Protein AF-A0A4P9WSS7-F1 (afdb_monomer_lite)

InterPro domains:
  IPR040401 Coiled-coil domain-containing protein 162 [PTHR33331] (265-546)

Sequence (613 aa):
PSQYVFSNLEEPARDICDAKVLQLEGCLEEYLQETLLSFGENAEEVIKSQMDFLLSCVKLIALRAEYMRVAIGAESIKSDEVLRNFYQLYKKRIIVPAIRLYYKLGAKGGASTGYLISDQSVMSTVDFDFNRIAQAAFEKCQTTILQDELLREYTRHLFRLARTYFDRLTDERTGRLYKIYESIEVPSPLDNHGAAYRLAEEDCDGKANIIAGFIAELYRFRTHFIKEQRDTKLRGSKALSSSTKREIHEHIINMFEEQRMFCCSKDQLSDAVIKLAVQLAKWQEKRHMEQEQFGSALLVRVSEMLRNSERLVRSLLQEKEQHIETYRRDVRLSAAILTWDLSSNLSSISVELNELRKVRRVDERKIRTRIISEYEDLVRELVMEVNMLRNRFSEYRMNTVHEVMNIMSETKREELGILVENREIPAGLKASALEMIKNDEAISSLRAENHELNMTLLKVRSMFFMKEQALRSMYEKKTQTLMTDSKRAEEKLWDSYRDAEARERALRRELSRVQKALATIEVSNDILQRQVKEEVNKDRATSAARRSAPAGSFGPIAPGASGDPDVDAAKMNELLQERLRRYEGINIDQLLHELTEKTLAIEKLIEDKRSGE

Structure (mmCIF, N/CA/C/O backbone):
data_AF-A0A4P9WSS7-F1
#
_entry.id   AF-A0A4P9WSS7-F1
#
loop_
_atom_site.group_PDB
_atom_site.id
_atom_site.type_symbol
_atom_site.label_atom_id
_atom_site.label_alt_id
_atom_site.label_comp_id
_atom_site.label_asym_id
_atom_site.label_entity_id
_atom_site.label_seq_id
_atom_site.pdbx_PDB_ins_code
_atom_site.Cartn_x
_atom_site.Cartn_y
_atom_site.Cartn_z
_atom_site.occupancy
_atom_sit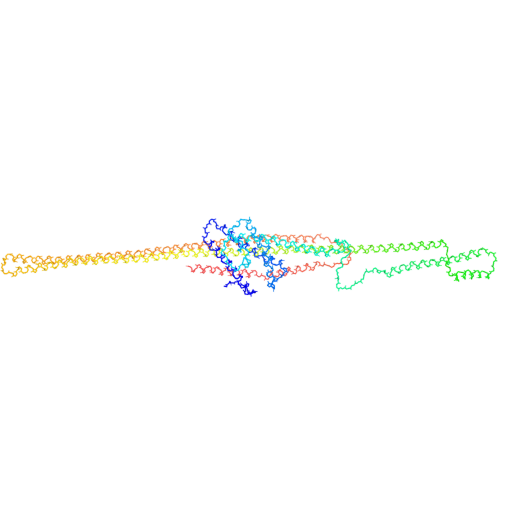e.B_iso_or_equiv
_atom_site.auth_seq_id
_atom_site.auth_comp_id
_atom_site.auth_asym_id
_atom_site.auth_atom_id
_atom_site.pdbx_PDB_model_num
ATOM 1 N N . PRO A 1 1 ? 18.024 -8.742 14.966 1.00 45.50 1 PRO A N 1
ATOM 2 C CA . PRO A 1 1 ? 18.297 -9.218 13.590 1.00 45.50 1 PRO A CA 1
ATOM 3 C C . PRO A 1 1 ? 17.154 -8.801 12.662 1.00 45.50 1 PRO A C 1
ATOM 5 O O . PRO A 1 1 ? 16.010 -9.175 12.919 1.00 45.50 1 PRO A O 1
ATOM 8 N N . SER A 1 2 ? 17.451 -7.980 11.652 1.00 39.47 2 SER A N 1
ATOM 9 C CA . SER A 1 2 ? 16.444 -7.586 10.662 1.00 39.47 2 SER A CA 1
ATOM 10 C C . SER A 1 2 ? 15.949 -8.831 9.902 1.00 39.47 2 SER A C 1
ATOM 12 O O . SER A 1 2 ? 16.664 -9.831 9.799 1.00 39.47 2 SER A O 1
ATOM 14 N N . GLN A 1 3 ? 14.716 -8.815 9.382 1.00 46.16 3 GLN A N 1
ATOM 15 C CA . GLN A 1 3 ? 14.200 -9.919 8.548 1.00 46.16 3 GLN A CA 1
ATOM 16 C C . GLN A 1 3 ? 14.897 -10.005 7.174 1.00 46.16 3 GLN A C 1
ATOM 18 O O . GLN A 1 3 ? 14.644 -10.932 6.403 1.00 46.16 3 GLN A O 1
ATOM 23 N N . TYR A 1 4 ? 15.777 -9.052 6.857 1.00 50.03 4 TYR A N 1
ATOM 24 C CA . TYR A 1 4 ? 16.435 -8.940 5.567 1.00 50.03 4 TYR A CA 1
ATOM 25 C C . TYR A 1 4 ? 17.767 -9.684 5.603 1.00 50.03 4 TYR A C 1
ATOM 27 O O . TYR A 1 4 ? 18.735 -9.287 6.245 1.00 50.03 4 TYR A O 1
ATOM 35 N N . VAL A 1 5 ? 17.816 -10.813 4.901 1.00 47.88 5 VAL A N 1
ATOM 36 C CA . VAL A 1 5 ? 19.004 -11.665 4.863 1.00 47.88 5 VAL A CA 1
ATOM 37 C C . VAL A 1 5 ? 20.047 -11.045 3.929 1.00 47.88 5 VAL A C 1
ATOM 39 O O . VAL A 1 5 ? 20.052 -11.298 2.725 1.00 47.88 5 VAL A O 1
ATOM 42 N N . PHE A 1 6 ? 20.975 -10.258 4.480 1.00 54.25 6 PHE A N 1
ATOM 43 C CA . PHE A 1 6 ? 22.178 -9.805 3.769 1.00 54.25 6 PHE A CA 1
ATOM 44 C C . PHE A 1 6 ? 23.288 -10.872 3.816 1.00 54.25 6 PHE A C 1
ATOM 46 O O . PHE A 1 6 ? 24.403 -10.636 4.289 1.00 54.25 6 PHE A O 1
ATOM 53 N N . SER A 1 7 ? 22.978 -12.082 3.342 1.00 51.53 7 SER A N 1
ATOM 54 C CA . SER A 1 7 ? 23.856 -13.265 3.415 1.00 51.53 7 SER A CA 1
ATOM 55 C C . SER A 1 7 ? 25.189 -13.103 2.678 1.00 51.53 7 SER A C 1
ATOM 57 O O . SER A 1 7 ? 26.154 -13.777 3.023 1.00 51.53 7 SER A O 1
ATOM 59 N N . ASN A 1 8 ? 25.261 -12.181 1.715 1.00 58.47 8 ASN A N 1
ATOM 60 C CA . ASN A 1 8 ? 26.445 -11.943 0.885 1.00 58.47 8 ASN A CA 1
ATOM 61 C C . ASN A 1 8 ? 27.362 -10.816 1.400 1.00 58.47 8 ASN A C 1
ATOM 63 O O . ASN A 1 8 ? 28.344 -10.495 0.736 1.00 58.47 8 ASN A O 1
ATOM 67 N N . LEU A 1 9 ? 27.046 -10.192 2.542 1.00 55.50 9 LEU A N 1
ATOM 68 C CA . LEU A 1 9 ? 27.874 -9.141 3.147 1.00 55.50 9 LEU A CA 1
ATOM 69 C C . LEU A 1 9 ? 28.753 -9.704 4.270 1.00 55.50 9 LEU A C 1
ATOM 71 O O . LEU A 1 9 ? 28.315 -10.576 5.029 1.00 55.50 9 LEU A O 1
ATOM 75 N N . GLU A 1 10 ? 29.974 -9.174 4.381 1.00 68.44 10 GLU A N 1
ATOM 76 C CA . GLU A 1 10 ? 30.863 -9.391 5.528 1.00 68.44 10 GLU A CA 1
ATOM 77 C C . GLU A 1 10 ? 30.193 -8.902 6.824 1.00 68.44 10 GLU A C 1
ATOM 79 O O . GLU A 1 10 ? 29.430 -7.937 6.803 1.00 68.44 10 GLU A O 1
ATOM 84 N N . GLU A 1 11 ? 30.487 -9.556 7.952 1.00 64.75 11 GLU A N 1
ATOM 85 C CA . GLU A 1 11 ? 29.905 -9.285 9.281 1.00 64.75 11 GLU A CA 1
ATOM 86 C C . GLU A 1 11 ? 29.804 -7.784 9.640 1.00 64.75 11 GLU A C 1
ATOM 88 O O . GLU A 1 11 ? 28.694 -7.319 9.899 1.00 64.75 11 GLU A O 1
ATOM 93 N N . PRO A 1 12 ? 30.873 -6.966 9.528 1.00 62.38 12 PRO A N 1
ATOM 94 C CA . PRO A 1 12 ? 30.786 -5.540 9.852 1.00 62.38 12 PRO A CA 1
ATOM 95 C C . PRO A 1 12 ? 29.911 -4.737 8.877 1.00 62.38 12 PRO A C 1
ATOM 97 O O . PRO A 1 12 ? 29.296 -3.747 9.265 1.00 62.38 12 PRO A O 1
ATOM 100 N N . ALA A 1 13 ? 29.829 -5.139 7.606 1.00 58.06 13 ALA A N 1
ATOM 101 C CA . ALA A 1 13 ? 28.950 -4.493 6.631 1.00 58.06 13 ALA A CA 1
ATOM 102 C C . ALA A 1 13 ? 27.481 -4.880 6.860 1.00 58.06 13 ALA A C 1
ATOM 104 O O . ALA A 1 13 ? 26.587 -4.051 6.686 1.00 58.06 13 ALA A O 1
ATOM 105 N N . ARG A 1 14 ? 27.241 -6.122 7.293 1.00 65.25 14 ARG A N 1
ATOM 106 C CA . ARG A 1 14 ? 25.921 -6.624 7.677 1.00 65.25 14 ARG A CA 1
ATOM 107 C C . ARG A 1 14 ? 25.378 -5.879 8.891 1.00 65.25 14 ARG A C 1
ATOM 109 O O . ARG A 1 14 ? 24.252 -5.403 8.820 1.00 65.25 14 ARG A O 1
ATOM 116 N N . ASP A 1 15 ? 26.192 -5.684 9.925 1.00 65.12 15 ASP A N 1
ATOM 117 C CA . ASP A 1 15 ? 25.792 -4.958 11.137 1.00 65.12 15 ASP A CA 1
ATOM 118 C C . ASP A 1 15 ? 25.401 -3.502 10.840 1.00 65.12 15 ASP A C 1
ATOM 120 O O . ASP A 1 15 ? 24.415 -2.989 11.371 1.00 65.12 15 ASP A O 1
ATOM 124 N N . ILE A 1 16 ? 26.127 -2.836 9.933 1.00 63.25 16 ILE A N 1
ATOM 125 C CA . ILE A 1 16 ? 25.806 -1.469 9.490 1.00 63.25 16 ILE A CA 1
ATOM 126 C C . ILE A 1 16 ? 24.493 -1.442 8.698 1.00 63.25 16 ILE A C 1
ATOM 128 O O . ILE A 1 16 ? 23.668 -0.545 8.894 1.00 63.25 16 ILE A O 1
ATOM 132 N N . CYS A 1 17 ? 24.285 -2.406 7.798 1.00 61.94 17 CYS A N 1
ATOM 133 C CA . CYS A 1 17 ? 23.045 -2.522 7.035 1.00 61.94 17 CYS A CA 1
ATOM 134 C C . CYS A 1 17 ? 21.848 -2.820 7.942 1.00 61.94 17 CYS A C 1
ATOM 136 O O . CYS A 1 17 ? 20.823 -2.154 7.812 1.00 61.94 17 CYS A O 1
ATOM 138 N N . ASP A 1 18 ? 21.989 -3.741 8.893 1.00 65.25 18 ASP A N 1
ATOM 139 C CA . ASP A 1 18 ? 20.947 -4.077 9.863 1.00 65.25 18 ASP A CA 1
ATOM 140 C C . ASP A 1 18 ? 20.608 -2.886 10.763 1.00 65.25 18 ASP A C 1
ATOM 142 O O . ASP A 1 18 ? 19.430 -2.593 10.961 1.00 65.25 18 ASP A O 1
ATOM 146 N N . ALA A 1 19 ? 21.608 -2.133 11.232 1.00 65.94 19 ALA A N 1
ATOM 147 C CA . ALA A 1 19 ? 21.381 -0.899 11.986 1.00 65.94 19 ALA A CA 1
ATOM 148 C C . ALA A 1 19 ? 20.616 0.154 11.162 1.00 65.94 19 ALA A C 1
ATOM 150 O O . ALA A 1 19 ? 19.747 0.850 11.687 1.00 65.94 19 ALA A O 1
ATOM 151 N N . LYS A 1 20 ? 20.891 0.265 9.855 1.00 63.97 20 LYS A N 1
ATOM 152 C CA . LYS A 1 20 ? 20.181 1.204 8.969 1.00 63.97 20 LYS A CA 1
ATOM 153 C C . LYS A 1 20 ? 18.770 0.772 8.632 1.00 63.97 20 LYS A C 1
ATOM 155 O O . LYS A 1 20 ? 17.888 1.623 8.552 1.00 63.97 20 LYS A O 1
ATOM 160 N N . VAL A 1 21 ? 18.560 -0.522 8.442 1.00 68.50 21 VAL A N 1
ATOM 161 C CA . VAL A 1 21 ? 17.224 -1.085 8.265 1.00 68.50 21 VAL A CA 1
ATOM 162 C C . VAL A 1 21 ? 16.405 -0.863 9.529 1.00 68.50 21 VAL A C 1
ATOM 164 O O . VAL A 1 21 ? 15.313 -0.327 9.419 1.00 68.50 21 VAL A O 1
ATOM 167 N N . LEU A 1 22 ? 16.964 -1.123 10.714 1.00 70.12 22 LEU A N 1
ATOM 168 C CA . LEU A 1 22 ? 16.308 -0.836 11.993 1.00 70.12 22 LEU A CA 1
ATOM 169 C C . LEU A 1 22 ? 15.984 0.653 12.167 1.00 70.12 22 LEU A C 1
ATOM 171 O O . LEU A 1 22 ? 14.913 0.995 12.651 1.00 70.12 22 LEU A O 1
ATOM 175 N N . GLN A 1 23 ? 16.870 1.556 11.737 1.00 65.44 23 GLN A N 1
ATOM 176 C CA . GLN A 1 23 ? 16.601 2.997 11.767 1.00 65.44 23 GLN A CA 1
ATOM 177 C C . GLN A 1 23 ? 15.466 3.395 10.809 1.00 65.44 23 GLN A C 1
ATOM 179 O O . GLN A 1 23 ? 14.644 4.247 11.147 1.00 65.44 23 GLN A O 1
ATOM 184 N N . LEU A 1 24 ? 15.408 2.790 9.619 1.00 65.00 24 LEU A N 1
ATOM 185 C CA . LEU A 1 24 ? 14.319 2.998 8.662 1.00 65.00 24 LEU A CA 1
ATOM 186 C C . LEU A 1 24 ? 13.004 2.399 9.166 1.00 65.00 24 LEU A C 1
ATOM 188 O O . LEU A 1 24 ? 11.974 3.048 9.034 1.00 65.00 24 LEU A O 1
ATOM 192 N N . GLU A 1 25 ? 13.039 1.212 9.766 1.00 69.88 25 GLU A N 1
ATOM 193 C CA . GLU A 1 25 ? 11.893 0.566 10.411 1.00 69.88 25 GLU A CA 1
ATOM 194 C C . GLU A 1 25 ? 11.385 1.413 11.577 1.00 69.88 25 GLU A C 1
ATOM 196 O O . GLU A 1 25 ? 10.201 1.714 11.611 1.00 69.88 25 GLU A O 1
ATOM 201 N N . GLY A 1 26 ? 12.266 1.918 12.443 1.00 71.88 26 GLY A N 1
ATOM 202 C CA . GLY A 1 26 ? 11.903 2.856 13.508 1.00 71.88 26 GLY A CA 1
ATOM 203 C C . GLY A 1 26 ? 11.307 4.160 12.969 1.00 71.88 26 GLY A C 1
ATOM 204 O O . GLY A 1 26 ? 10.293 4.626 13.475 1.00 71.88 26 GLY A O 1
ATOM 205 N N . CYS A 1 27 ? 11.852 4.715 11.879 1.00 65.12 27 CYS A N 1
ATOM 206 C CA . CYS A 1 27 ? 11.253 5.874 11.202 1.00 65.12 27 CYS A CA 1
ATOM 207 C C . CYS A 1 27 ? 9.877 5.555 10.593 1.00 65.12 27 CYS A C 1
ATOM 209 O O . CYS A 1 27 ? 9.015 6.430 10.546 1.00 65.12 27 CYS A O 1
ATOM 211 N N . LEU A 1 28 ? 9.678 4.333 10.093 1.00 65.94 28 LEU A N 1
ATOM 212 C CA . LEU A 1 28 ? 8.413 3.863 9.528 1.00 65.94 28 LEU A CA 1
ATOM 213 C C . LEU A 1 28 ? 7.384 3.537 10.617 1.00 65.94 28 LEU A C 1
ATOM 215 O O . LEU A 1 28 ? 6.195 3.754 10.404 1.00 65.94 28 LEU A O 1
ATOM 219 N N . GLU A 1 29 ? 7.817 3.060 11.781 1.00 73.25 29 GLU A N 1
ATOM 220 C CA . GLU A 1 29 ? 6.979 2.851 12.962 1.00 73.25 29 GLU A CA 1
ATOM 221 C C . GLU A 1 29 ? 6.583 4.183 13.596 1.00 73.25 29 GLU A C 1
ATOM 223 O O . GLU A 1 29 ? 5.404 4.377 13.881 1.00 73.25 29 GLU A O 1
ATOM 228 N N . GLU A 1 30 ? 7.510 5.141 13.718 1.00 67.12 30 GLU A N 1
ATOM 229 C CA . GLU A 1 30 ? 7.195 6.530 14.074 1.00 67.12 30 GLU A CA 1
ATOM 230 C C . GLU A 1 30 ? 6.216 7.146 13.068 1.00 67.12 30 GLU A C 1
ATOM 232 O O . GLU A 1 30 ? 5.237 7.758 13.481 1.00 67.12 30 GLU A O 1
ATOM 237 N N . TYR A 1 31 ? 6.421 6.934 11.761 1.00 63.50 31 TYR A N 1
ATOM 238 C CA . TYR A 1 31 ? 5.484 7.345 10.709 1.00 63.50 31 TYR A CA 1
ATOM 239 C C . TYR A 1 31 ? 4.106 6.714 10.923 1.00 63.50 31 TYR A C 1
ATOM 241 O O . TYR A 1 31 ? 3.094 7.414 10.904 1.00 63.50 31 TYR A O 1
ATOM 249 N N . LEU A 1 32 ? 4.043 5.405 11.173 1.00 64.31 32 LEU A N 1
ATOM 250 C CA . LEU A 1 32 ? 2.789 4.698 11.410 1.00 64.31 32 LEU A CA 1
ATOM 251 C C . LEU A 1 32 ? 2.094 5.234 12.669 1.00 64.31 32 LEU A C 1
ATOM 253 O O . LEU A 1 32 ? 0.888 5.465 12.661 1.00 64.31 32 LEU A O 1
ATOM 257 N N . GLN A 1 33 ? 2.854 5.474 13.735 1.00 68.81 33 GLN A N 1
ATOM 258 C CA . GLN A 1 33 ? 2.362 5.914 15.033 1.00 68.81 33 GLN A CA 1
ATOM 259 C C . GLN A 1 33 ? 1.925 7.383 15.020 1.00 68.81 33 GLN A C 1
ATOM 261 O O . GLN A 1 33 ? 0.845 7.689 15.523 1.00 68.81 33 GLN A O 1
ATOM 266 N N . GLU A 1 34 ? 2.685 8.284 14.393 1.00 60.34 34 GLU A N 1
ATOM 267 C CA . GLU A 1 34 ? 2.285 9.676 14.173 1.00 60.34 34 GLU A CA 1
ATOM 268 C C . GLU A 1 34 ? 1.078 9.758 13.240 1.00 60.34 34 GLU A C 1
ATOM 270 O O . GLU A 1 34 ? 0.140 10.482 13.558 1.00 60.34 34 GLU A O 1
ATOM 275 N N . THR A 1 35 ? 1.011 8.966 12.165 1.00 59.22 35 THR A N 1
ATOM 276 C CA . THR A 1 35 ? -0.171 8.908 11.277 1.00 59.22 35 THR A CA 1
ATOM 277 C C . THR A 1 35 ? -1.405 8.353 12.006 1.00 59.22 35 THR A C 1
ATOM 279 O O . THR A 1 35 ? -2.530 8.781 11.754 1.00 59.22 35 THR A O 1
ATOM 282 N N . LEU A 1 36 ? -1.215 7.426 12.952 1.00 61.44 36 LEU A N 1
ATOM 283 C CA . LEU A 1 36 ? -2.284 6.886 13.801 1.00 61.44 36 LEU A CA 1
ATOM 284 C C . LEU A 1 36 ? -2.719 7.846 14.922 1.00 61.44 36 LEU A C 1
ATOM 286 O O . LEU A 1 36 ? -3.851 7.733 15.395 1.00 61.44 36 LEU A O 1
ATOM 290 N N . LEU A 1 37 ? -1.850 8.758 15.369 1.00 57.03 37 LEU A N 1
ATOM 291 C CA . LEU A 1 37 ? -2.120 9.705 16.461 1.00 57.03 37 LEU A CA 1
ATOM 292 C C . LEU A 1 37 ? -2.547 11.098 15.966 1.00 57.03 37 LEU A C 1
ATOM 294 O O . LEU A 1 37 ? -3.299 11.782 16.661 1.00 57.03 37 LEU A O 1
ATOM 298 N N . SER A 1 38 ? -2.130 11.517 14.769 1.00 51.19 38 SER A N 1
ATOM 299 C CA . SER A 1 38 ? -2.431 12.828 14.176 1.00 51.19 38 SER A CA 1
ATOM 300 C C . SER A 1 38 ? -3.679 12.791 13.281 1.00 51.19 38 SER A C 1
ATOM 302 O O . SER A 1 38 ? -3.649 13.061 12.086 1.00 51.19 38 SER A O 1
ATOM 304 N N . PHE A 1 39 ? -4.835 12.502 13.883 1.00 48.62 39 PHE A N 1
ATOM 305 C CA . PHE A 1 39 ? -6.151 12.731 13.266 1.00 48.62 39 PHE A CA 1
ATOM 306 C C . PHE A 1 39 ? -6.519 14.237 13.274 1.00 48.62 39 PHE A C 1
ATOM 308 O O . PHE A 1 39 ? -7.461 14.640 13.956 1.00 48.62 39 PHE A O 1
ATOM 315 N N . GLY A 1 40 ? -5.775 15.090 12.556 1.00 55.38 40 GLY A N 1
ATOM 316 C CA . GLY A 1 40 ? -6.021 16.543 12.494 1.00 55.38 40 GLY A CA 1
ATOM 317 C C . GLY A 1 40 ? -5.545 17.218 11.199 1.00 55.38 40 GLY A C 1
ATOM 318 O O . GLY A 1 40 ? -4.820 16.611 10.417 1.00 55.38 40 GLY A O 1
ATOM 319 N N . GLU A 1 41 ? -5.936 18.486 10.995 1.00 54.84 41 GLU A N 1
ATOM 320 C CA . GLU A 1 41 ? -5.768 19.302 9.765 1.00 54.84 41 GLU A CA 1
ATOM 321 C C . GLU A 1 41 ? -4.325 19.412 9.213 1.00 54.84 41 GLU A C 1
ATOM 323 O O . GLU A 1 41 ? -4.148 19.811 8.068 1.00 54.84 41 GLU A O 1
ATOM 328 N N . ASN A 1 42 ? -3.302 18.985 9.965 1.00 60.94 42 ASN A N 1
ATOM 329 C CA . ASN A 1 42 ? -1.888 19.028 9.563 1.00 60.94 42 ASN A CA 1
ATOM 330 C C . ASN A 1 42 ? -1.295 17.661 9.160 1.00 60.94 42 ASN A C 1
ATOM 332 O O . ASN A 1 42 ? -0.093 17.569 8.904 1.00 60.94 42 ASN A O 1
ATOM 336 N N . ALA A 1 43 ? -2.099 16.592 9.104 1.00 64.00 43 ALA A N 1
ATOM 337 C CA . ALA A 1 43 ? -1.612 15.242 8.793 1.00 64.00 43 ALA A CA 1
ATOM 338 C C . ALA A 1 43 ? -0.920 15.163 7.419 1.00 64.00 43 ALA A C 1
ATOM 340 O O . ALA A 1 43 ? 0.138 14.553 7.292 1.00 64.00 43 ALA A O 1
ATOM 341 N N . GLU A 1 44 ? -1.459 15.836 6.398 1.00 69.56 44 GLU A N 1
ATOM 342 C CA . GLU A 1 44 ? -0.860 15.855 5.056 1.00 69.56 44 GLU A CA 1
ATOM 343 C C . GLU A 1 44 ? 0.508 16.553 5.023 1.00 69.56 44 GLU A C 1
ATOM 345 O O . GLU A 1 44 ? 1.416 16.103 4.320 1.00 69.56 44 GLU A O 1
ATOM 350 N N . GLU A 1 45 ? 0.694 17.623 5.803 1.00 71.50 45 GLU A N 1
ATOM 351 C CA . GLU A 1 45 ? 1.974 18.336 5.883 1.00 71.50 45 GLU A CA 1
ATOM 352 C C . GLU A 1 45 ? 3.042 17.510 6.608 1.00 71.50 45 GLU A C 1
ATOM 354 O O . GLU A 1 45 ? 4.190 17.456 6.156 1.00 71.50 45 GLU A O 1
ATOM 359 N N . VAL A 1 46 ? 2.660 16.813 7.684 1.00 67.25 46 VAL A N 1
ATOM 360 C CA . VAL A 1 46 ? 3.554 15.899 8.413 1.00 67.25 46 VAL A CA 1
ATOM 361 C C . VAL A 1 46 ? 3.961 14.730 7.513 1.00 67.25 46 VAL A C 1
ATOM 363 O O . VAL A 1 46 ? 5.160 14.498 7.336 1.00 67.25 46 VAL A O 1
ATOM 366 N N . ILE A 1 47 ? 2.998 14.088 6.838 1.00 68.81 47 ILE A N 1
ATOM 367 C CA . ILE A 1 47 ? 3.244 12.996 5.880 1.00 68.81 47 ILE A CA 1
ATOM 368 C C . ILE A 1 47 ? 4.192 13.449 4.768 1.00 68.81 47 ILE A C 1
ATOM 370 O O . ILE A 1 47 ? 5.168 12.761 4.458 1.00 68.81 47 ILE A O 1
ATOM 374 N N . LYS A 1 48 ? 3.949 14.626 4.183 1.00 78.75 48 LYS A N 1
ATOM 375 C CA . LYS A 1 48 ? 4.805 15.183 3.132 1.00 78.75 48 LYS A CA 1
ATOM 376 C C . LYS A 1 48 ? 6.222 15.455 3.637 1.00 78.75 48 LYS A C 1
ATOM 378 O O . LYS A 1 48 ? 7.179 15.095 2.959 1.00 78.75 48 LYS A O 1
ATOM 383 N N . SER A 1 49 ? 6.368 16.028 4.832 1.00 71.00 49 SER A N 1
ATOM 384 C CA . SER A 1 49 ? 7.681 16.330 5.418 1.00 71.00 49 SER A CA 1
ATOM 385 C C . SER A 1 49 ? 8.520 15.073 5.690 1.00 71.00 49 SER A C 1
ATOM 387 O O . SER A 1 49 ? 9.732 15.073 5.464 1.00 71.00 49 SER A O 1
ATOM 389 N N . GLN A 1 50 ? 7.877 13.981 6.113 1.00 70.06 50 GLN A N 1
ATOM 390 C CA . GLN A 1 50 ? 8.531 12.700 6.381 1.00 70.06 50 GLN A CA 1
ATOM 391 C C . GLN A 1 50 ? 8.850 11.936 5.096 1.00 70.06 50 GLN A C 1
ATOM 393 O O . GLN A 1 50 ? 9.940 11.375 4.971 1.00 70.06 50 GLN A O 1
ATOM 398 N N . MET A 1 51 ? 7.953 11.972 4.107 1.00 76.06 51 MET A N 1
ATOM 399 C CA . MET A 1 51 ? 8.214 11.423 2.776 1.00 76.06 51 MET A CA 1
ATOM 400 C C . MET A 1 51 ? 9.395 12.143 2.106 1.00 76.06 51 MET A C 1
ATOM 402 O O . MET A 1 51 ? 10.292 11.486 1.578 1.00 76.06 51 MET A O 1
ATOM 406 N N . ASP A 1 52 ? 9.445 13.477 2.192 1.00 74.50 52 ASP A N 1
ATOM 407 C CA . ASP A 1 52 ? 10.555 14.293 1.688 1.00 74.50 52 ASP A CA 1
ATOM 408 C C . ASP A 1 52 ? 11.882 13.962 2.398 1.00 74.50 52 ASP A C 1
ATOM 410 O O . ASP A 1 52 ? 12.937 13.935 1.757 1.00 74.50 52 ASP A O 1
ATOM 414 N N . PHE A 1 53 ? 11.842 13.663 3.702 1.00 73.75 53 PHE A N 1
ATOM 415 C CA . PHE A 1 53 ? 13.007 13.208 4.465 1.00 73.75 53 PHE A CA 1
ATOM 416 C C . PHE A 1 53 ? 13.513 11.844 3.973 1.00 73.75 53 PHE A C 1
ATOM 418 O O . PHE A 1 53 ? 14.682 11.733 3.602 1.00 73.75 53 PHE A O 1
ATOM 425 N N . LEU A 1 54 ? 12.639 10.836 3.871 1.00 73.44 54 LEU A N 1
ATOM 426 C CA . LEU A 1 54 ? 13.008 9.499 3.385 1.00 73.44 54 LEU A CA 1
ATOM 427 C C . LEU A 1 54 ? 13.560 9.542 1.951 1.00 73.44 54 LEU A C 1
ATOM 429 O O . LEU A 1 54 ? 14.608 8.955 1.667 1.00 73.44 54 LEU A O 1
ATOM 433 N N . LEU A 1 55 ? 12.911 10.295 1.055 1.00 77.44 55 LEU A N 1
ATOM 434 C CA . LEU A 1 55 ? 13.395 10.533 -0.310 1.00 77.44 55 LEU A CA 1
ATOM 435 C C . LEU A 1 55 ? 14.774 11.199 -0.321 1.00 77.44 55 LEU A C 1
ATOM 437 O O . LEU A 1 55 ? 15.630 10.820 -1.124 1.00 77.44 55 LEU A O 1
ATOM 441 N N . SER A 1 56 ? 15.010 12.168 0.567 1.00 77.94 56 SER A N 1
ATOM 442 C CA . SER A 1 56 ? 16.312 12.824 0.717 1.00 77.94 56 SER A CA 1
ATOM 443 C C . SER A 1 56 ? 17.392 11.838 1.171 1.00 77.94 56 SER A C 1
ATOM 445 O O . SER A 1 56 ? 18.475 11.824 0.581 1.00 77.94 56 SER A O 1
ATOM 447 N N . CYS A 1 57 ? 17.104 10.967 2.143 1.00 74.88 57 CYS A N 1
ATOM 448 C CA . CYS A 1 57 ? 18.053 9.956 2.614 1.00 74.88 57 CYS A CA 1
ATOM 449 C C . CYS A 1 57 ? 18.398 8.938 1.514 1.00 74.88 57 CYS A C 1
ATOM 451 O O . CYS A 1 57 ? 19.577 8.693 1.246 1.00 74.88 57 CYS A O 1
ATOM 453 N N . VAL A 1 58 ? 17.392 8.397 0.815 1.00 76.62 58 VAL A N 1
ATOM 454 C CA . VAL A 1 58 ? 17.598 7.448 -0.298 1.00 76.62 58 VAL A CA 1
ATOM 455 C C . VAL A 1 58 ? 18.413 8.093 -1.418 1.00 76.62 58 VAL A C 1
ATOM 457 O O . VAL A 1 58 ? 19.378 7.508 -1.918 1.00 76.62 58 VAL A O 1
ATOM 460 N N . LYS A 1 59 ? 18.075 9.334 -1.783 1.00 81.56 59 LYS A N 1
ATOM 461 C CA . LYS A 1 59 ? 18.806 10.097 -2.799 1.00 81.56 59 LYS A CA 1
ATOM 462 C C . LYS A 1 59 ? 20.257 10.340 -2.389 1.00 81.56 59 LYS A C 1
ATOM 464 O O . LYS A 1 59 ? 21.153 10.205 -3.221 1.00 81.56 59 LYS A O 1
ATOM 469 N N . LEU A 1 60 ? 20.503 10.675 -1.125 1.00 82.19 60 LEU A N 1
ATOM 470 C CA . LEU A 1 60 ? 21.849 10.885 -0.603 1.00 82.19 60 LEU A CA 1
ATOM 471 C C . LEU A 1 60 ? 22.683 9.598 -0.655 1.00 82.19 60 LEU A C 1
ATOM 473 O O . LEU A 1 60 ? 23.840 9.648 -1.073 1.00 82.19 60 LEU A O 1
ATOM 477 N N . ILE A 1 61 ? 22.103 8.449 -0.295 1.00 78.50 61 ILE A N 1
ATOM 478 C CA . ILE A 1 61 ? 22.768 7.138 -0.391 1.00 78.50 61 ILE A CA 1
ATOM 479 C C . ILE A 1 61 ? 23.138 6.830 -1.846 1.00 78.50 61 ILE A C 1
ATOM 481 O O . ILE A 1 61 ? 24.294 6.507 -2.126 1.00 78.50 61 ILE A O 1
ATOM 485 N N . ALA A 1 62 ? 22.199 6.998 -2.781 1.00 76.69 62 ALA A N 1
ATOM 486 C CA . ALA A 1 62 ? 22.448 6.762 -4.202 1.00 76.69 62 ALA A CA 1
ATOM 487 C C . ALA A 1 62 ? 23.571 7.661 -4.749 1.00 76.69 62 ALA A C 1
ATOM 489 O O . ALA A 1 62 ? 24.476 7.184 -5.433 1.00 76.69 62 ALA A O 1
ATOM 490 N N . LEU A 1 63 ? 23.568 8.950 -4.396 1.00 83.19 63 LEU A N 1
ATOM 491 C CA . LEU A 1 63 ? 24.609 9.893 -4.815 1.00 83.19 63 LEU A CA 1
ATOM 492 C C . LEU A 1 63 ? 25.976 9.580 -4.194 1.00 83.19 63 LEU A C 1
ATOM 494 O O . LEU A 1 63 ? 26.995 9.741 -4.862 1.00 83.19 63 LEU A O 1
ATOM 498 N N . ARG A 1 64 ? 26.021 9.118 -2.938 1.00 84.44 64 ARG A N 1
ATOM 499 C CA . ARG A 1 64 ? 27.265 8.675 -2.287 1.00 84.44 64 ARG A CA 1
ATOM 500 C C . ARG A 1 64 ? 27.852 7.448 -2.978 1.00 84.44 64 ARG A C 1
ATOM 502 O O . ARG A 1 64 ? 29.054 7.432 -3.236 1.00 84.44 64 ARG A O 1
ATOM 509 N N . ALA A 1 65 ? 27.015 6.464 -3.306 1.00 79.56 65 ALA A N 1
ATOM 510 C CA . ALA A 1 65 ? 27.430 5.267 -4.033 1.00 79.56 65 ALA A CA 1
ATOM 511 C C . ALA A 1 65 ? 27.963 5.616 -5.432 1.00 79.56 65 ALA A C 1
ATOM 513 O O . ALA A 1 65 ? 29.020 5.135 -5.841 1.00 79.56 65 ALA A O 1
ATOM 514 N N . GLU A 1 66 ? 27.278 6.515 -6.139 1.00 81.69 66 GLU A N 1
ATOM 515 C CA . GLU A 1 66 ? 27.708 6.972 -7.460 1.00 81.69 66 GLU A CA 1
ATOM 516 C C . GLU A 1 66 ? 29.028 7.749 -7.394 1.00 81.69 66 GLU A C 1
ATOM 518 O O . GLU A 1 66 ? 29.944 7.508 -8.179 1.00 81.69 66 GLU A O 1
ATOM 523 N N . TYR A 1 67 ? 29.169 8.642 -6.411 1.00 85.19 67 TYR A N 1
ATOM 524 C CA . TYR A 1 67 ? 30.398 9.406 -6.208 1.00 85.19 67 TYR A CA 1
ATOM 525 C C . TYR A 1 67 ? 31.575 8.502 -5.842 1.00 85.19 67 TYR A C 1
ATOM 527 O O . TYR A 1 67 ? 32.679 8.706 -6.341 1.00 85.19 67 TYR A O 1
ATOM 535 N N . MET A 1 68 ? 31.345 7.472 -5.027 1.00 81.56 68 MET A N 1
ATOM 536 C CA . MET A 1 68 ? 32.344 6.449 -4.721 1.00 81.56 68 MET A CA 1
ATOM 537 C C . MET A 1 68 ? 32.814 5.722 -5.985 1.00 81.56 68 MET A C 1
ATOM 539 O O . MET A 1 68 ? 34.021 5.619 -6.210 1.00 81.56 68 MET A O 1
ATOM 543 N N . ARG A 1 69 ? 31.882 5.301 -6.850 1.00 81.44 69 ARG A N 1
ATOM 544 C CA . ARG A 1 69 ? 32.201 4.638 -8.124 1.00 81.44 69 ARG A CA 1
ATOM 545 C C . ARG A 1 69 ? 33.055 5.527 -9.031 1.00 81.44 69 ARG A C 1
ATOM 547 O O . ARG A 1 69 ? 34.079 5.083 -9.544 1.00 81.44 69 ARG A O 1
ATOM 554 N N . VAL A 1 70 ? 32.664 6.792 -9.195 1.00 82.19 70 VAL A N 1
ATOM 555 C CA . VAL A 1 70 ? 33.343 7.740 -10.096 1.00 82.19 70 VAL A CA 1
ATOM 556 C C . VAL A 1 70 ? 34.694 8.206 -9.541 1.00 82.19 70 VAL A C 1
ATOM 558 O O . VAL A 1 70 ? 35.653 8.336 -10.299 1.00 82.19 70 VAL A O 1
ATOM 561 N N . ALA A 1 71 ? 34.800 8.447 -8.232 1.00 79.31 71 ALA A N 1
ATOM 562 C CA . ALA A 1 71 ? 36.023 8.963 -7.615 1.00 79.31 71 ALA A CA 1
ATOM 563 C C . ALA A 1 71 ? 37.137 7.910 -7.508 1.00 79.31 71 ALA A C 1
ATOM 565 O O . ALA A 1 71 ? 38.312 8.269 -7.586 1.00 79.31 71 ALA A O 1
ATOM 566 N N . ILE A 1 72 ? 36.780 6.635 -7.318 1.00 76.31 72 ILE A N 1
ATOM 567 C CA . ILE A 1 72 ? 37.739 5.530 -7.148 1.00 76.31 72 ILE A CA 1
ATOM 568 C C . ILE A 1 72 ? 38.000 4.801 -8.479 1.00 76.31 72 ILE A C 1
ATOM 570 O O . ILE A 1 72 ? 39.070 4.226 -8.659 1.00 76.31 72 ILE A O 1
ATOM 574 N N . GLY A 1 73 ? 37.063 4.844 -9.435 1.00 68.44 73 GLY A N 1
ATOM 575 C CA . GLY A 1 73 ? 37.227 4.241 -10.764 1.00 68.44 73 GLY A CA 1
ATOM 576 C C . GLY A 1 73 ? 37.256 2.705 -10.779 1.00 68.44 73 GLY A C 1
ATOM 577 O O . GLY A 1 73 ? 37.626 2.125 -11.795 1.00 68.44 73 GLY A O 1
ATOM 578 N N . ALA A 1 74 ? 36.884 2.044 -9.677 1.00 56.81 74 ALA A N 1
ATOM 579 C CA . ALA A 1 74 ? 36.912 0.590 -9.521 1.00 56.81 74 ALA A CA 1
ATOM 580 C C . ALA A 1 74 ? 35.524 0.030 -9.166 1.00 56.81 74 ALA A C 1
ATOM 582 O O . ALA A 1 74 ? 34.777 0.642 -8.405 1.00 56.81 74 ALA A O 1
ATOM 583 N N . GLU A 1 75 ? 35.206 -1.167 -9.671 1.00 56.25 75 GLU A N 1
ATOM 584 C CA . GLU A 1 75 ? 33.948 -1.883 -9.394 1.00 56.25 75 GLU A CA 1
ATOM 585 C C . GLU A 1 75 ? 33.877 -2.484 -7.973 1.00 56.25 75 GLU A C 1
ATOM 587 O O . GLU A 1 75 ? 32.821 -2.946 -7.554 1.00 56.25 75 GLU A O 1
ATOM 592 N N . SER A 1 76 ? 34.969 -2.473 -7.197 1.00 59.78 76 SER A N 1
ATOM 593 C CA . SER A 1 76 ? 34.977 -2.907 -5.788 1.00 59.78 76 SER A CA 1
ATOM 594 C C . SER A 1 76 ? 36.157 -2.319 -5.002 1.00 59.78 76 SER A C 1
ATOM 596 O O . SER A 1 76 ? 37.275 -2.228 -5.513 1.00 59.78 76 SER A O 1
ATOM 598 N N . ILE A 1 77 ? 35.918 -1.925 -3.744 1.00 64.69 77 ILE A N 1
ATOM 599 C CA . ILE A 1 77 ? 36.968 -1.504 -2.802 1.00 64.69 77 ILE A CA 1
ATOM 600 C C . ILE A 1 77 ? 37.679 -2.767 -2.310 1.00 64.69 77 ILE A C 1
ATOM 602 O O . ILE A 1 77 ? 37.096 -3.552 -1.574 1.00 64.69 77 ILE A O 1
ATOM 606 N N . LYS A 1 78 ? 38.928 -2.976 -2.736 1.00 68.06 78 LYS A N 1
ATOM 607 C CA . LYS A 1 78 ? 39.712 -4.181 -2.395 1.00 68.06 78 LYS A CA 1
ATOM 608 C C . LYS A 1 78 ? 40.774 -3.956 -1.312 1.00 68.06 78 LYS A C 1
ATOM 610 O O . LYS A 1 78 ? 41.396 -4.914 -0.875 1.00 68.06 78 LYS A O 1
ATOM 615 N N . SER A 1 79 ? 41.026 -2.707 -0.913 1.00 73.94 79 SER A N 1
ATOM 616 C CA . SER A 1 79 ? 42.077 -2.348 0.048 1.00 73.94 79 SER A CA 1
ATOM 617 C C . SER A 1 79 ? 41.630 -1.207 0.961 1.00 73.94 79 SER A C 1
ATOM 619 O O . SER A 1 79 ? 41.016 -0.238 0.506 1.00 73.94 79 SER A O 1
ATOM 621 N N . ASP A 1 80 ? 41.996 -1.305 2.238 1.00 72.94 80 ASP A N 1
ATOM 622 C CA . ASP A 1 80 ? 41.721 -0.304 3.275 1.00 72.94 80 ASP A CA 1
ATOM 623 C C . ASP A 1 80 ? 42.399 1.052 2.980 1.00 72.94 80 ASP A C 1
ATOM 625 O O . ASP A 1 80 ? 41.893 2.120 3.325 1.00 72.94 80 ASP A O 1
ATOM 629 N N . GLU A 1 81 ? 43.509 1.051 2.235 1.00 76.19 81 GLU A N 1
ATOM 630 C CA . GLU A 1 81 ? 44.163 2.287 1.786 1.00 76.19 81 GLU A CA 1
ATOM 631 C C . GLU A 1 81 ? 43.291 3.078 0.805 1.00 76.19 81 GLU A C 1
ATOM 633 O O . GLU A 1 81 ? 43.209 4.304 0.891 1.00 76.19 81 GLU A O 1
ATOM 638 N N . VAL A 1 82 ? 42.593 2.379 -0.096 1.00 74.69 82 VAL A N 1
ATOM 639 C CA . VAL A 1 82 ? 41.675 2.984 -1.075 1.00 74.69 82 VAL A CA 1
ATOM 640 C C . VAL A 1 82 ? 40.460 3.577 -0.363 1.00 74.69 82 VAL A C 1
ATOM 642 O O . VAL A 1 82 ? 40.015 4.677 -0.701 1.00 74.69 82 VAL A O 1
ATOM 645 N N . LEU A 1 83 ? 39.974 2.890 0.672 1.00 75.69 83 LEU A N 1
ATOM 646 C CA . LEU A 1 83 ? 38.881 3.354 1.518 1.00 75.69 83 LEU A CA 1
ATOM 647 C C . LEU A 1 83 ? 39.262 4.625 2.299 1.00 75.69 83 LEU A C 1
ATOM 649 O O . LEU A 1 83 ? 38.523 5.613 2.274 1.00 75.69 83 LEU A O 1
ATOM 653 N N . ARG A 1 84 ? 40.448 4.661 2.924 1.00 78.69 84 ARG A N 1
ATOM 654 C CA . ARG A 1 84 ? 40.952 5.871 3.604 1.00 78.69 84 ARG A CA 1
ATOM 655 C C . ARG A 1 84 ? 41.118 7.042 2.643 1.00 78.69 84 ARG A C 1
ATOM 657 O O . ARG A 1 84 ? 40.738 8.166 2.977 1.00 78.69 84 ARG A O 1
ATOM 664 N N . ASN A 1 85 ? 41.645 6.791 1.445 1.00 81.06 85 ASN A N 1
ATOM 665 C CA . ASN A 1 85 ? 41.807 7.827 0.425 1.00 81.06 85 ASN A CA 1
ATOM 666 C C . ASN A 1 85 ? 40.449 8.393 -0.024 1.00 81.06 85 ASN A C 1
ATOM 668 O O . ASN A 1 85 ? 40.286 9.609 -0.166 1.00 81.06 85 ASN A O 1
ATOM 672 N N . PHE A 1 86 ? 39.444 7.525 -0.174 1.00 83.19 86 PHE A N 1
ATOM 673 C CA . PHE A 1 86 ? 38.075 7.941 -0.459 1.00 83.19 86 PHE A CA 1
ATOM 674 C C . PHE A 1 86 ? 37.503 8.824 0.649 1.00 83.19 86 PHE A C 1
ATOM 676 O O . PHE A 1 86 ? 36.999 9.905 0.347 1.00 83.19 86 PHE A O 1
ATOM 683 N N . TYR A 1 87 ? 37.623 8.430 1.920 1.00 81.62 87 TYR A N 1
ATOM 684 C CA . TYR A 1 87 ? 37.117 9.245 3.027 1.00 81.62 87 TYR A CA 1
ATOM 685 C C . TYR A 1 87 ? 37.791 10.612 3.101 1.00 81.62 87 TYR A C 1
ATOM 687 O O . TYR A 1 87 ? 37.106 11.618 3.289 1.00 81.62 87 TYR A O 1
ATOM 695 N N . GLN A 1 88 ? 39.102 10.692 2.866 1.00 83.69 88 GLN A N 1
ATOM 696 C CA . GLN A 1 88 ? 39.806 11.975 2.800 1.00 83.69 88 GLN A CA 1
ATOM 697 C C . GLN A 1 88 ? 39.280 12.866 1.665 1.00 83.69 88 GLN A C 1
ATOM 699 O O . GLN A 1 88 ? 39.016 14.057 1.872 1.00 83.69 88 GLN A O 1
ATOM 704 N N . LEU A 1 89 ? 39.081 12.298 0.471 1.00 84.44 89 LEU A N 1
ATOM 705 C CA . LEU A 1 89 ? 38.529 13.018 -0.678 1.00 84.44 89 LEU A CA 1
ATOM 706 C C . LEU A 1 89 ? 37.082 13.453 -0.440 1.00 84.44 89 LEU A C 1
ATOM 708 O O . LEU A 1 89 ? 36.741 14.607 -0.705 1.00 84.44 89 LEU A O 1
ATOM 712 N N . TYR A 1 90 ? 36.248 12.561 0.089 1.00 86.06 90 TYR A N 1
ATOM 713 C CA . TYR A 1 90 ? 34.851 12.823 0.416 1.00 86.06 90 TYR A CA 1
ATOM 714 C C . TYR A 1 90 ? 34.734 13.924 1.474 1.00 86.06 90 TYR A C 1
ATOM 716 O O . TYR A 1 90 ? 33.985 14.887 1.306 1.00 86.06 90 TYR A O 1
ATOM 724 N N . LYS A 1 91 ? 35.555 13.869 2.524 1.00 86.31 91 LYS A N 1
ATOM 725 C CA . LYS A 1 91 ? 35.589 14.890 3.574 1.00 86.31 91 LYS A CA 1
ATOM 726 C C . LYS A 1 91 ? 35.961 16.263 3.016 1.00 86.31 91 LYS A C 1
ATOM 728 O O . LYS A 1 91 ? 35.273 17.251 3.274 1.00 86.31 91 LYS A O 1
ATOM 733 N N . LYS A 1 92 ? 37.013 16.325 2.196 1.00 87.06 92 LYS A N 1
ATOM 734 C CA . LYS A 1 92 ? 37.515 17.576 1.608 1.00 87.06 92 LYS A CA 1
ATOM 735 C C . LYS A 1 92 ? 36.565 18.176 0.569 1.00 87.06 92 LYS A C 1
ATOM 737 O O . LYS A 1 92 ? 36.402 19.395 0.541 1.00 87.06 92 LYS A O 1
ATOM 742 N N . ARG A 1 93 ? 35.993 17.349 -0.310 1.00 87.75 93 ARG A N 1
ATOM 743 C CA . ARG A 1 93 ? 35.222 17.808 -1.479 1.00 87.75 93 ARG A CA 1
ATOM 744 C C . ARG A 1 93 ? 33.721 17.880 -1.238 1.00 87.75 93 ARG A C 1
ATOM 746 O O . ARG A 1 93 ? 33.068 18.693 -1.878 1.00 87.75 93 ARG A O 1
ATOM 753 N N . ILE A 1 94 ? 33.192 17.076 -0.318 1.00 89.75 94 ILE A N 1
ATOM 754 C CA . ILE A 1 94 ? 31.752 16.987 -0.060 1.00 89.75 94 ILE A CA 1
ATOM 755 C C . ILE A 1 94 ? 31.402 17.570 1.307 1.00 89.75 94 ILE A C 1
ATOM 757 O O . ILE A 1 94 ? 30.674 18.557 1.378 1.00 89.75 94 ILE A O 1
ATOM 761 N N . ILE A 1 95 ? 31.955 17.018 2.392 1.00 88.31 95 ILE A N 1
ATOM 762 C CA . ILE A 1 95 ? 31.566 17.410 3.758 1.00 88.31 95 ILE A CA 1
ATOM 763 C C . ILE A 1 95 ? 31.924 18.867 4.055 1.00 88.31 95 ILE A C 1
ATOM 765 O O . ILE A 1 95 ? 31.059 19.641 4.457 1.00 88.31 95 ILE A O 1
ATOM 769 N N . VAL A 1 96 ? 33.169 19.286 3.813 1.00 88.00 96 VAL A N 1
ATOM 770 C CA . VAL A 1 96 ? 33.596 20.666 4.107 1.00 88.00 96 VAL A CA 1
ATOM 771 C C . VAL A 1 96 ? 32.772 21.708 3.326 1.00 88.00 96 VAL A C 1
ATOM 773 O O . VAL A 1 96 ? 32.306 22.671 3.943 1.00 88.00 96 VAL A O 1
ATOM 776 N N . PRO A 1 97 ? 32.521 21.555 2.010 1.00 90.00 97 PRO A N 1
ATOM 777 C CA . PRO A 1 97 ? 31.633 22.469 1.290 1.00 90.00 97 PRO A CA 1
ATOM 778 C C . PRO A 1 97 ? 30.167 22.386 1.729 1.00 90.00 97 PRO A C 1
ATOM 780 O O . PRO A 1 97 ? 29.514 23.427 1.798 1.00 90.00 97 PRO A O 1
ATOM 783 N N . ALA A 1 98 ? 29.662 21.202 2.088 1.00 88.31 98 ALA A N 1
ATOM 784 C CA . ALA A 1 98 ? 28.299 21.045 2.600 1.00 88.31 98 ALA A CA 1
ATOM 785 C C . ALA A 1 98 ? 28.105 21.772 3.935 1.00 88.31 98 ALA A C 1
ATOM 787 O O . ALA A 1 98 ? 27.080 22.413 4.138 1.00 88.31 98 ALA A O 1
ATOM 788 N N . ILE A 1 99 ? 29.112 21.757 4.811 1.00 86.94 99 ILE A N 1
ATOM 789 C CA . ILE A 1 99 ? 29.105 22.508 6.074 1.00 86.94 99 ILE A CA 1
ATOM 790 C C . ILE A 1 99 ? 29.096 24.013 5.811 1.00 86.94 99 ILE A C 1
ATOM 792 O O . ILE A 1 99 ? 28.309 24.745 6.409 1.00 86.94 99 ILE A O 1
ATOM 796 N N . ARG A 1 100 ? 29.939 24.490 4.886 1.00 88.44 100 ARG A N 1
ATOM 797 C CA . ARG A 1 100 ? 29.942 25.908 4.492 1.00 88.44 100 ARG A CA 1
ATOM 798 C C . ARG A 1 100 ? 28.578 26.332 3.955 1.00 88.44 100 ARG A C 1
ATOM 800 O O . ARG A 1 100 ? 28.102 27.410 4.299 1.00 88.44 100 ARG A O 1
ATOM 807 N N . LEU A 1 101 ? 27.950 25.485 3.139 1.00 87.94 101 LEU A N 1
ATOM 808 C CA . LEU A 1 101 ? 26.613 25.728 2.606 1.00 87.94 101 LEU A CA 1
ATOM 809 C C . LEU A 1 101 ? 25.550 25.723 3.715 1.00 87.94 101 LEU A C 1
ATOM 811 O O . LEU A 1 101 ? 24.706 26.612 3.745 1.00 87.94 101 LEU A O 1
ATOM 815 N N . TYR A 1 102 ? 25.636 24.790 4.660 1.00 88.06 102 TYR A N 1
ATOM 816 C CA . TYR A 1 102 ? 24.737 24.695 5.809 1.00 88.06 102 TYR A CA 1
ATOM 817 C C . TYR A 1 102 ? 24.779 25.953 6.691 1.00 88.06 102 TYR A C 1
ATOM 819 O O . TYR A 1 102 ? 23.732 26.524 7.003 1.00 88.06 102 TYR A O 1
ATOM 827 N N . TYR A 1 103 ? 25.975 26.458 7.014 1.00 86.19 103 TYR A N 1
ATOM 828 C CA . TYR A 1 103 ? 26.116 27.726 7.741 1.00 86.19 103 TYR A CA 1
ATOM 829 C C . TYR A 1 103 ? 25.667 28.932 6.911 1.00 86.19 103 TYR A C 1
ATOM 831 O O . TYR A 1 103 ? 25.026 29.834 7.447 1.00 86.19 103 TYR A O 1
ATOM 839 N N . LYS A 1 104 ? 25.917 28.931 5.595 1.00 88.75 104 LYS A N 1
ATOM 840 C CA . LYS A 1 104 ? 25.435 29.985 4.687 1.00 88.75 104 LYS A CA 1
ATOM 841 C C . LYS A 1 104 ? 23.903 30.053 4.627 1.00 88.75 104 LYS A C 1
ATOM 843 O O . LYS A 1 104 ? 23.353 31.133 4.447 1.00 88.75 104 LYS A O 1
ATOM 848 N N . LEU A 1 105 ? 23.222 28.919 4.792 1.00 86.50 105 LEU A N 1
ATOM 849 C CA . LEU A 1 105 ? 21.759 28.814 4.821 1.00 86.50 105 LEU A CA 1
ATOM 850 C C . LEU A 1 105 ? 21.153 29.043 6.221 1.00 86.50 105 LEU A C 1
ATOM 852 O O . LEU A 1 105 ? 19.953 28.837 6.408 1.00 86.50 105 LEU A O 1
ATOM 856 N N . GLY A 1 106 ? 21.959 29.481 7.195 1.00 81.44 106 GLY A N 1
ATOM 857 C CA . GLY A 1 106 ? 21.496 29.872 8.529 1.00 81.44 106 GLY A CA 1
ATOM 858 C C . GLY A 1 106 ? 21.492 28.758 9.580 1.00 81.44 106 GLY A C 1
ATOM 859 O O . GLY A 1 106 ? 20.884 28.947 10.627 1.00 81.44 106 GLY A O 1
ATOM 860 N N . ALA A 1 107 ? 22.144 27.614 9.324 1.00 81.56 107 ALA A N 1
ATOM 861 C CA . ALA A 1 107 ? 22.373 26.535 10.299 1.00 81.56 107 ALA A CA 1
ATOM 862 C C . ALA A 1 107 ? 21.129 26.115 11.113 1.00 81.56 107 ALA A C 1
ATOM 864 O O . ALA A 1 107 ? 21.172 26.009 12.343 1.00 81.56 107 ALA A O 1
ATOM 865 N N . LYS A 1 108 ? 20.004 25.886 10.423 1.00 69.06 108 LYS A N 1
ATOM 866 C CA . LYS A 1 108 ? 18.732 25.495 11.049 1.00 69.06 108 LYS A CA 1
ATOM 867 C C . LYS A 1 108 ? 18.915 24.246 11.921 1.00 69.06 108 LYS A C 1
ATOM 869 O O . LYS A 1 108 ? 19.194 23.178 11.395 1.00 69.06 108 LYS A O 1
ATOM 874 N N . GLY A 1 109 ? 18.732 24.389 13.236 1.00 63.34 109 GLY A N 1
ATOM 875 C CA . GLY A 1 109 ? 18.859 23.304 14.216 1.00 63.34 109 GLY A CA 1
ATOM 876 C C . GLY A 1 109 ? 20.210 23.222 14.948 1.00 63.34 109 GLY A C 1
ATOM 877 O O . GLY A 1 109 ? 20.399 22.315 15.750 1.00 63.34 109 GLY A O 1
ATOM 878 N N . GLY A 1 110 ? 21.133 24.170 14.730 1.00 71.88 110 GLY A N 1
ATOM 879 C CA . GLY A 1 110 ? 22.221 24.459 15.680 1.00 71.88 110 GLY A CA 1
ATOM 880 C C . GLY A 1 110 ? 23.374 23.448 15.763 1.00 71.88 110 GLY A C 1
ATOM 881 O O . GLY A 1 110 ? 24.172 23.528 16.692 1.00 71.88 110 GLY A O 1
ATOM 882 N N . ALA A 1 111 ? 23.499 22.515 14.812 1.00 71.56 111 ALA A N 1
ATOM 883 C CA . ALA A 1 111 ? 24.605 21.553 14.793 1.00 71.56 111 ALA A CA 1
ATOM 884 C C . ALA A 1 111 ? 25.990 22.240 14.772 1.00 71.56 111 ALA A C 1
ATOM 886 O O . ALA A 1 111 ? 26.219 23.191 14.016 1.00 71.56 111 ALA A O 1
ATOM 887 N N . SER A 1 112 ? 26.924 21.744 15.593 1.00 74.69 112 SER A N 1
ATOM 888 C CA . SER A 1 112 ? 28.293 22.269 15.666 1.00 74.69 112 SER A CA 1
ATOM 889 C C . SER A 1 112 ? 29.179 21.704 14.546 1.00 74.69 112 SER A C 1
ATOM 891 O O . SER A 1 112 ? 29.065 20.538 14.159 1.00 74.69 112 SER A O 1
ATOM 893 N N . THR A 1 113 ? 30.116 22.518 14.053 1.00 71.44 113 THR A N 1
ATOM 894 C CA . THR A 1 113 ? 31.064 22.143 12.992 1.00 71.44 113 THR A CA 1
ATOM 895 C C . THR A 1 113 ? 31.881 20.901 13.347 1.00 71.44 113 THR A C 1
ATOM 897 O O . THR A 1 113 ? 32.154 20.082 12.475 1.00 71.44 113 THR A O 1
ATOM 900 N N . GLY A 1 114 ? 32.259 20.742 14.621 1.00 67.12 114 GLY A N 1
ATOM 901 C CA . GLY A 1 114 ? 33.047 19.596 15.085 1.00 67.12 114 GLY A CA 1
ATOM 902 C C . GLY A 1 114 ? 32.316 18.266 14.896 1.00 67.12 114 GLY A C 1
ATOM 903 O O . GLY A 1 114 ? 32.924 17.287 14.471 1.00 67.12 114 GLY A O 1
ATOM 904 N N . TYR A 1 115 ? 30.998 18.256 15.108 1.00 69.38 115 TYR A N 1
ATOM 905 C CA . TYR A 1 115 ? 30.174 17.058 14.940 1.00 69.38 115 TYR A CA 1
ATOM 906 C C . TYR A 1 115 ? 29.919 16.724 13.466 1.00 69.38 115 TYR A C 1
ATOM 908 O O . TYR A 1 115 ? 30.011 15.560 13.076 1.00 69.38 115 TYR A O 1
ATOM 916 N N . LEU A 1 116 ? 29.704 17.741 12.624 1.00 69.88 116 LEU A N 1
ATOM 917 C CA . LEU A 1 116 ? 29.467 17.581 11.181 1.00 69.88 116 LEU A CA 1
ATOM 918 C C . LEU A 1 116 ? 30.702 17.095 10.395 1.00 69.88 116 LEU A C 1
ATOM 920 O O . LEU A 1 116 ? 30.563 16.606 9.278 1.00 69.88 116 LEU A O 1
ATOM 924 N N . ILE A 1 117 ? 31.909 17.265 10.950 1.00 71.44 117 ILE A N 1
ATOM 925 C CA . ILE A 1 117 ? 33.192 16.861 10.339 1.00 71.44 117 ILE A CA 1
ATOM 926 C C . ILE A 1 117 ? 33.634 15.460 10.792 1.00 71.44 117 ILE A C 1
ATOM 928 O O . ILE A 1 117 ? 34.555 14.890 10.200 1.00 71.44 117 ILE A O 1
ATOM 932 N N . SER A 1 118 ? 33.018 14.898 11.835 1.00 66.75 118 SER A N 1
ATOM 933 C CA . SER A 1 118 ? 33.403 13.588 12.368 1.00 66.75 118 SER A CA 1
ATOM 934 C C . SER A 1 118 ? 33.270 12.491 11.302 1.00 66.75 118 SER A C 1
ATOM 936 O O . SER A 1 118 ? 32.312 12.482 10.530 1.00 66.75 118 SER A O 1
ATOM 938 N N . ASP A 1 119 ? 34.213 11.545 11.247 1.00 56.94 119 ASP A N 1
ATOM 939 C CA . ASP A 1 119 ? 34.144 10.434 10.276 1.00 56.94 119 ASP A CA 1
ATOM 940 C C . ASP A 1 119 ? 32.933 9.523 10.560 1.00 56.94 119 ASP A C 1
ATOM 942 O O . ASP A 1 119 ? 32.368 8.914 9.653 1.00 56.94 119 ASP A O 1
ATOM 946 N N . GLN A 1 120 ? 32.443 9.549 11.802 1.00 59.16 120 GLN A N 1
ATOM 947 C CA . GLN A 1 120 ? 31.193 8.926 12.237 1.00 59.16 120 GLN A CA 1
ATOM 948 C C . GLN A 1 120 ? 29.951 9.534 11.558 1.00 59.16 120 GLN A C 1
ATOM 950 O O . GLN A 1 120 ? 28.995 8.807 11.308 1.00 59.16 120 GLN A O 1
ATOM 955 N N . SER A 1 121 ? 29.970 10.812 11.155 1.00 56.06 121 SER A N 1
ATOM 956 C CA . SER A 1 121 ? 28.896 11.409 10.333 1.00 56.06 121 SER A CA 1
ATOM 957 C C . SER A 1 121 ? 28.856 10.859 8.899 1.00 56.06 121 SER A C 1
ATOM 959 O O . SER A 1 121 ? 27.812 10.874 8.242 1.00 56.06 121 SER A O 1
ATOM 961 N N . VAL A 1 122 ? 29.995 10.356 8.407 1.00 53.81 122 VAL A N 1
ATOM 962 C CA . VAL A 1 122 ? 30.141 9.774 7.067 1.00 53.81 122 VAL A CA 1
ATOM 963 C C . VAL A 1 122 ? 29.842 8.275 7.090 1.00 53.81 122 VAL A C 1
ATOM 965 O O . VAL A 1 122 ? 29.197 7.771 6.174 1.00 53.81 122 VAL A O 1
ATOM 968 N N . MET A 1 123 ? 30.275 7.580 8.147 1.00 50.16 123 MET A N 1
ATOM 969 C CA . MET A 1 123 ? 30.037 6.147 8.364 1.00 50.16 123 MET A CA 1
ATOM 970 C C . MET A 1 123 ? 28.645 5.860 8.937 1.00 50.16 123 MET A C 1
ATOM 972 O O . MET A 1 123 ? 28.121 4.767 8.757 1.00 50.16 123 MET A O 1
ATOM 976 N N . SER A 1 124 ? 28.002 6.854 9.557 1.00 52.03 124 SER A N 1
ATOM 977 C CA . SER A 1 124 ? 26.640 6.785 10.102 1.00 52.03 124 SER A CA 1
ATOM 978 C C . SER A 1 124 ? 26.412 5.659 11.124 1.00 52.03 124 SER A C 1
ATOM 980 O O . SER A 1 124 ? 25.302 5.141 11.229 1.00 52.03 124 SER A O 1
ATOM 982 N N . THR A 1 125 ? 27.472 5.288 11.848 1.00 42.31 125 THR A N 1
ATOM 983 C CA . THR A 1 125 ? 27.549 4.149 12.779 1.00 42.31 125 THR A CA 1
ATOM 984 C C . THR A 1 125 ? 27.178 4.489 14.224 1.00 42.31 125 THR A C 1
ATOM 986 O O . THR A 1 125 ? 27.207 3.606 15.071 1.00 42.31 125 THR A O 1
ATOM 989 N N . VAL A 1 126 ? 26.873 5.752 14.533 1.00 43.91 126 VAL A N 1
ATOM 990 C CA . VAL A 1 126 ? 26.494 6.189 15.884 1.00 43.91 126 VAL A CA 1
ATOM 991 C C . VAL A 1 126 ? 25.249 7.059 15.781 1.00 43.91 126 VAL A C 1
ATOM 993 O O . VAL A 1 126 ? 25.242 8.026 15.011 1.00 43.91 126 VAL A O 1
ATOM 996 N N . ASP A 1 127 ? 24.217 6.710 16.550 1.00 45.06 127 ASP A N 1
ATOM 997 C CA . ASP A 1 127 ? 23.067 7.573 16.803 1.00 45.06 127 ASP A CA 1
ATOM 998 C C . ASP A 1 127 ? 23.562 8.779 17.593 1.00 45.06 127 ASP A C 1
ATOM 1000 O O . ASP A 1 127 ? 23.803 8.731 18.797 1.00 45.06 127 ASP A O 1
ATOM 1004 N N . PHE A 1 128 ? 23.810 9.868 16.881 1.00 51.16 128 PHE A N 1
ATOM 1005 C CA . PHE A 1 128 ? 23.952 11.155 17.529 1.00 51.16 128 PHE A CA 1
ATOM 1006 C C . PHE A 1 128 ? 22.547 11.639 17.874 1.00 51.16 128 PHE A C 1
ATOM 1008 O O . PHE A 1 128 ? 21.669 11.560 17.014 1.00 51.16 128 PHE A O 1
ATOM 1015 N N . ASP A 1 129 ? 22.360 12.189 19.077 1.00 45.56 129 ASP A N 1
ATOM 1016 C CA . ASP A 1 129 ? 21.170 12.951 19.489 1.00 45.56 129 ASP A CA 1
ATOM 1017 C C . ASP A 1 129 ? 21.045 14.230 18.638 1.00 45.56 129 ASP A C 1
ATOM 1019 O O . ASP A 1 129 ? 21.229 15.368 19.081 1.00 45.56 129 ASP A O 1
ATOM 1023 N N . PHE A 1 130 ? 20.836 14.046 17.342 1.00 55.66 130 PHE A N 1
ATOM 1024 C CA . PHE A 1 130 ? 20.700 15.097 16.366 1.00 55.66 130 PHE A CA 1
ATOM 1025 C C . PHE A 1 130 ? 19.292 15.658 16.491 1.00 55.66 130 PHE A C 1
ATOM 1027 O O . PHE A 1 130 ? 18.304 14.927 16.515 1.00 55.66 130 PHE A O 1
ATOM 1034 N N . ASN A 1 131 ? 19.167 16.982 16.459 1.00 63.41 131 ASN A N 1
ATOM 1035 C CA . ASN A 1 131 ? 17.885 17.560 16.099 1.00 63.41 131 ASN A CA 1
ATOM 1036 C C . ASN A 1 131 ? 17.598 17.142 14.645 1.00 63.41 131 ASN A C 1
ATOM 1038 O O . ASN A 1 131 ? 18.332 17.547 13.739 1.00 63.41 131 ASN A O 1
ATOM 1042 N N . ARG A 1 132 ? 16.557 16.331 14.415 1.00 67.56 132 ARG A N 1
ATOM 1043 C CA . ARG A 1 132 ? 16.140 15.801 13.096 1.00 67.56 132 ARG A CA 1
ATOM 1044 C C . ARG A 1 132 ? 16.094 16.889 12.013 1.00 67.56 132 ARG A C 1
ATOM 1046 O O . ARG A 1 132 ? 16.434 16.652 10.856 1.00 67.56 132 ARG A O 1
ATOM 1053 N N . ILE A 1 133 ? 15.781 18.122 12.417 1.00 69.94 133 ILE A N 1
ATOM 1054 C CA . ILE A 1 133 ? 15.775 19.321 11.569 1.00 69.94 133 ILE A CA 1
ATOM 1055 C C . ILE A 1 133 ? 17.184 19.687 11.069 1.00 69.94 133 ILE A C 1
ATOM 1057 O O . ILE A 1 133 ? 17.359 19.990 9.888 1.00 69.94 133 ILE A O 1
ATOM 1061 N N . ALA A 1 134 ? 18.193 19.644 11.943 1.00 73.81 134 ALA A N 1
ATOM 1062 C CA . ALA A 1 134 ? 19.584 19.920 11.584 1.00 73.81 134 ALA A CA 1
ATOM 1063 C C . ALA A 1 134 ? 20.148 18.847 10.651 1.00 73.81 134 ALA A C 1
ATOM 1065 O O . ALA A 1 134 ? 20.858 19.171 9.697 1.00 73.81 134 ALA A O 1
ATOM 1066 N N . GLN A 1 135 ? 19.795 17.582 10.894 1.00 76.06 135 GLN A N 1
ATOM 1067 C CA . GLN A 1 135 ? 20.218 16.466 10.054 1.00 76.06 135 GLN A CA 1
ATOM 1068 C C . GLN A 1 135 ? 19.629 16.595 8.649 1.00 76.06 135 GLN A C 1
ATOM 1070 O O . GLN A 1 135 ? 20.379 16.632 7.676 1.00 76.06 135 GLN A O 1
ATOM 1075 N N . ALA A 1 136 ? 18.311 16.777 8.538 1.00 77.00 136 ALA A N 1
ATOM 1076 C CA . ALA A 1 136 ? 17.636 16.947 7.253 1.00 77.00 136 ALA A CA 1
ATOM 1077 C C . ALA A 1 136 ? 18.183 18.153 6.464 1.00 77.00 136 ALA A C 1
ATOM 1079 O O . ALA A 1 136 ? 18.433 18.073 5.258 1.00 77.00 136 ALA A O 1
ATOM 1080 N N . ALA A 1 137 ? 18.430 19.278 7.144 1.00 82.06 137 ALA A N 1
ATOM 1081 C CA . ALA A 1 137 ? 19.008 20.465 6.520 1.00 82.06 137 ALA A CA 1
ATOM 1082 C C . ALA A 1 137 ? 20.451 20.233 6.037 1.00 82.06 137 ALA A C 1
ATOM 1084 O O . ALA A 1 137 ? 20.825 20.700 4.955 1.00 82.06 137 ALA A O 1
ATOM 1085 N N . PHE A 1 138 ? 21.260 19.495 6.800 1.00 85.12 138 PHE A N 1
ATOM 1086 C CA . PHE A 1 138 ? 22.631 19.167 6.420 1.00 85.12 138 PHE A CA 1
ATOM 1087 C C . PHE A 1 138 ? 22.697 18.143 5.280 1.00 85.12 138 PHE A C 1
ATOM 1089 O O . PHE A 1 138 ? 23.458 18.334 4.331 1.00 85.12 138 PHE A O 1
ATOM 1096 N N . GLU A 1 139 ? 21.864 17.105 5.307 1.00 84.81 139 GLU A N 1
ATOM 1097 C CA . GLU A 1 139 ? 21.744 16.104 4.238 1.00 84.81 139 GLU A CA 1
ATOM 1098 C C . GLU A 1 139 ? 21.312 16.731 2.907 1.00 84.81 139 GLU A C 1
ATOM 1100 O O . GLU A 1 139 ? 21.847 16.393 1.845 1.00 84.81 139 GLU A O 1
ATOM 1105 N N . LYS A 1 140 ? 20.419 17.727 2.956 1.00 86.75 140 LYS A N 1
ATOM 1106 C CA . LYS A 1 140 ? 20.050 18.519 1.777 1.00 86.75 140 LYS A CA 1
ATOM 1107 C C . LYS A 1 140 ? 21.244 19.295 1.217 1.00 86.75 140 LYS A C 1
ATOM 1109 O O . LYS A 1 140 ? 21.443 19.316 0.005 1.00 86.75 140 LYS A O 1
ATOM 1114 N N . CYS A 1 141 ? 22.074 19.883 2.082 1.00 88.94 141 CYS A N 1
ATOM 1115 C CA . CYS A 1 141 ? 23.307 20.555 1.658 1.00 88.94 141 CYS A CA 1
ATOM 1116 C C . CYS A 1 141 ? 24.307 19.569 1.038 1.00 88.94 141 CYS A C 1
ATOM 1118 O O . CYS A 1 141 ? 24.905 19.877 0.008 1.00 88.94 141 CYS A O 1
ATOM 1120 N N . GLN A 1 142 ? 24.463 18.378 1.624 1.00 89.06 142 GLN A N 1
ATOM 1121 C CA . GLN A 1 142 ? 25.314 17.325 1.063 1.00 89.06 142 GLN A CA 1
ATOM 1122 C C . GLN A 1 142 ? 24.828 16.875 -0.312 1.00 89.06 142 GLN A C 1
ATOM 1124 O O . GLN A 1 142 ? 25.641 16.734 -1.219 1.00 89.06 142 GLN A O 1
ATOM 1129 N N . THR A 1 143 ? 23.516 16.701 -0.483 1.00 88.31 143 THR A N 1
ATOM 1130 C CA . THR A 1 143 ? 22.902 16.325 -1.763 1.00 88.31 143 THR A CA 1
ATOM 1131 C C . THR A 1 143 ? 23.262 17.325 -2.858 1.00 88.31 143 THR A C 1
ATOM 1133 O O . THR A 1 143 ? 23.730 16.918 -3.918 1.00 88.31 143 THR A O 1
ATOM 1136 N N . THR A 1 144 ? 23.117 18.627 -2.594 1.00 91.19 144 THR A N 1
ATOM 1137 C CA . THR A 1 144 ? 23.464 19.679 -3.563 1.00 91.19 144 THR A CA 1
ATOM 1138 C C . THR A 1 144 ? 24.945 19.636 -3.940 1.00 91.19 144 THR A C 1
ATOM 1140 O O . THR A 1 144 ? 25.286 19.640 -5.119 1.00 91.19 144 THR A O 1
ATOM 1143 N N . ILE A 1 145 ? 25.835 19.536 -2.949 1.00 90.81 145 ILE A N 1
ATOM 1144 C CA . ILE A 1 145 ? 27.283 19.483 -3.197 1.00 90.81 145 ILE A CA 1
ATOM 1145 C C . ILE A 1 145 ? 27.685 18.209 -3.951 1.00 90.81 145 ILE A C 1
ATOM 1147 O O . ILE A 1 145 ? 28.539 18.268 -4.833 1.00 90.81 145 ILE A O 1
ATOM 1151 N N . LEU A 1 146 ? 27.069 17.066 -3.637 1.00 89.19 146 LEU A N 1
ATOM 1152 C CA . LEU A 1 146 ? 27.313 15.803 -4.335 1.00 89.19 146 LEU A CA 1
ATOM 1153 C C . LEU A 1 146 ? 26.884 15.863 -5.793 1.00 89.19 146 LEU A C 1
ATOM 1155 O O . LEU A 1 146 ? 27.621 15.389 -6.650 1.00 89.19 146 LEU A O 1
ATOM 1159 N N . GLN A 1 147 ? 25.724 16.453 -6.081 1.00 89.88 147 GLN A N 1
ATOM 1160 C CA . GLN A 1 147 ? 25.261 16.637 -7.456 1.00 89.88 147 GLN A CA 1
ATOM 1161 C C . GLN A 1 147 ? 26.229 17.517 -8.255 1.00 89.88 147 GLN A C 1
ATOM 1163 O O . GLN A 1 147 ? 26.618 17.138 -9.360 1.00 89.88 147 GLN A O 1
ATOM 1168 N N . ASP A 1 148 ? 26.677 18.634 -7.677 1.00 87.88 148 ASP A N 1
ATOM 1169 C CA . ASP A 1 148 ? 27.644 19.531 -8.317 1.00 87.88 148 ASP A CA 1
ATOM 1170 C C . ASP A 1 148 ? 28.998 18.848 -8.558 1.00 87.88 148 ASP A C 1
ATOM 1172 O O . ASP A 1 148 ? 29.588 18.989 -9.632 1.00 87.88 148 ASP A O 1
ATOM 1176 N N . GLU A 1 149 ? 29.515 18.102 -7.579 1.00 88.31 149 GLU A N 1
ATOM 1177 C CA . GLU A 1 149 ? 30.821 17.451 -7.710 1.00 88.31 149 GLU A CA 1
ATOM 1178 C C . GLU A 1 149 ? 30.767 16.238 -8.649 1.00 88.31 149 GLU A C 1
ATOM 1180 O O . GLU A 1 149 ? 31.690 16.052 -9.441 1.00 88.31 149 GLU A O 1
ATOM 1185 N N . LEU A 1 150 ? 29.673 15.466 -8.648 1.00 86.62 150 LEU A N 1
ATOM 1186 C CA . LEU A 1 150 ? 29.433 14.420 -9.649 1.00 86.62 150 LEU A CA 1
ATOM 1187 C C . LEU A 1 150 ? 29.379 15.009 -11.055 1.00 86.62 150 LEU A C 1
ATOM 1189 O O . LEU A 1 150 ? 30.030 14.490 -11.957 1.00 86.62 150 LEU A O 1
ATOM 1193 N N . LEU A 1 151 ? 28.663 16.119 -11.244 1.00 82.94 151 LEU A N 1
ATOM 1194 C CA . LEU A 1 151 ? 28.603 16.797 -12.536 1.00 82.94 151 LEU A CA 1
ATOM 1195 C C . LEU A 1 151 ? 29.995 17.263 -12.983 1.00 82.94 151 LEU A C 1
ATOM 1197 O O . LEU A 1 151 ? 30.361 17.087 -14.147 1.00 82.94 151 LEU A O 1
ATOM 1201 N N . ARG A 1 152 ? 30.812 17.795 -12.064 1.00 85.56 152 ARG A N 1
ATOM 1202 C CA . ARG A 1 152 ? 32.211 18.147 -12.356 1.00 85.56 152 ARG A CA 1
ATOM 1203 C C . ARG A 1 152 ? 33.055 16.935 -12.723 1.00 85.56 152 ARG A C 1
ATOM 1205 O O . ARG A 1 152 ? 33.822 17.031 -13.676 1.00 85.56 152 ARG A O 1
ATOM 1212 N N . GLU A 1 153 ? 32.953 15.825 -11.997 1.00 82.62 153 GLU A N 1
ATOM 1213 C CA . GLU A 1 153 ? 33.729 14.619 -12.305 1.00 82.62 153 GLU A CA 1
ATOM 1214 C C . GLU A 1 153 ? 33.295 13.984 -13.626 1.00 82.62 153 GLU A C 1
ATOM 1216 O O . GLU A 1 153 ? 34.153 13.662 -14.444 1.00 82.62 153 GLU A O 1
ATOM 1221 N N . TYR A 1 154 ? 31.994 13.916 -13.914 1.00 80.38 154 TYR A N 1
ATOM 1222 C CA . TYR A 1 154 ? 31.496 13.477 -15.218 1.00 80.38 154 TYR A CA 1
ATOM 1223 C C . TYR A 1 154 ? 31.965 14.388 -16.349 1.00 80.38 154 TYR A C 1
ATOM 1225 O O . TYR A 1 154 ? 32.408 13.905 -17.389 1.00 80.38 154 TYR A O 1
ATOM 1233 N N . THR A 1 155 ? 31.958 15.702 -16.128 1.00 76.50 155 THR A N 1
ATOM 1234 C CA . THR A 1 155 ? 32.481 16.670 -17.097 1.00 76.50 155 THR A CA 1
ATOM 1235 C C . THR A 1 155 ? 33.982 16.471 -17.309 1.00 76.50 155 THR A C 1
ATOM 1237 O O . THR A 1 155 ? 34.434 16.401 -18.448 1.00 76.50 155 THR A O 1
ATOM 1240 N N . ARG A 1 156 ? 34.774 16.298 -16.239 1.00 78.62 156 ARG A N 1
ATOM 1241 C CA . ARG A 1 156 ? 36.213 15.985 -16.334 1.00 78.62 156 ARG A CA 1
ATOM 1242 C C . ARG A 1 156 ? 36.456 14.666 -17.057 1.00 78.62 156 ARG A C 1
ATOM 1244 O O . ARG A 1 156 ? 37.373 14.598 -17.866 1.00 78.62 156 ARG A O 1
ATOM 1251 N N . HIS A 1 157 ? 35.666 13.638 -16.772 1.00 77.25 157 HIS A N 1
ATOM 1252 C CA . HIS A 1 157 ? 35.766 12.337 -17.421 1.00 77.25 157 HIS A CA 1
ATOM 1253 C C . HIS A 1 157 ? 35.462 12.448 -18.917 1.00 77.25 157 HIS A C 1
ATOM 1255 O O . HIS A 1 157 ? 36.231 11.954 -19.736 1.00 77.25 157 HIS A O 1
ATOM 1261 N N . LEU A 1 158 ? 34.406 13.177 -19.281 1.00 70.50 158 LEU A N 1
ATOM 1262 C CA . LEU A 1 158 ? 34.060 13.463 -20.670 1.00 70.50 158 LEU A CA 1
ATOM 1263 C C . LEU A 1 158 ? 35.162 14.266 -21.365 1.00 70.50 158 LEU A C 1
ATOM 1265 O O . LEU A 1 158 ? 35.536 13.915 -22.475 1.00 70.50 158 LEU A O 1
ATOM 1269 N N . PHE A 1 159 ? 35.754 15.267 -20.707 1.00 69.50 159 PHE A N 1
ATOM 1270 C CA . PHE A 1 159 ? 36.908 15.998 -21.240 1.00 69.50 159 PHE A CA 1
ATOM 1271 C C . PHE A 1 159 ? 38.148 15.118 -21.401 1.00 69.50 159 PHE A C 1
ATOM 1273 O O . PHE A 1 159 ? 38.848 15.260 -22.397 1.00 69.50 159 PHE A O 1
ATOM 1280 N N . ARG A 1 160 ? 38.435 14.209 -20.459 1.00 77.00 160 ARG A N 1
ATOM 1281 C CA . ARG A 1 160 ? 39.548 13.253 -20.586 1.00 77.00 160 ARG A CA 1
ATOM 1282 C C . ARG A 1 160 ? 39.315 12.309 -21.754 1.00 77.00 160 ARG A C 1
ATOM 1284 O O . ARG A 1 160 ? 40.211 12.170 -22.568 1.00 77.00 160 ARG A O 1
ATOM 1291 N N . LEU A 1 161 ? 38.120 11.732 -21.875 1.00 71.25 161 LEU A N 1
ATOM 1292 C CA . LEU A 1 161 ? 37.760 10.877 -23.006 1.00 71.25 161 LEU A CA 1
ATOM 1293 C C . LEU A 1 161 ? 37.825 11.643 -24.324 1.00 71.25 161 LEU A C 1
ATOM 1295 O O . LEU A 1 161 ? 38.463 11.177 -25.258 1.00 71.25 161 LEU A O 1
ATOM 1299 N N . ALA A 1 162 ? 37.219 12.828 -24.393 1.00 64.94 162 ALA A N 1
ATOM 1300 C CA . ALA A 1 162 ? 37.263 13.688 -25.568 1.00 64.94 162 ALA A CA 1
ATOM 1301 C C . ALA A 1 162 ? 38.702 14.048 -25.934 1.00 64.94 162 ALA A C 1
ATOM 1303 O O . ALA A 1 162 ? 39.033 14.035 -27.110 1.00 64.94 162 ALA A O 1
ATOM 1304 N N . ARG A 1 163 ? 39.569 14.293 -24.945 1.00 71.00 163 ARG A N 1
ATOM 1305 C CA . ARG A 1 163 ? 40.999 14.515 -25.155 1.00 71.00 163 ARG A CA 1
ATOM 1306 C C . ARG A 1 163 ? 41.718 13.253 -25.614 1.00 71.00 163 ARG A C 1
ATOM 1308 O O . ARG A 1 163 ? 42.479 13.342 -26.550 1.00 71.00 163 ARG A O 1
ATOM 1315 N N . THR A 1 164 ? 41.440 12.078 -25.055 1.00 71.56 164 THR A N 1
ATOM 1316 C CA . THR A 1 164 ? 42.009 10.811 -25.543 1.00 71.56 164 THR A CA 1
ATOM 1317 C C . THR A 1 164 ? 41.571 10.512 -26.976 1.00 71.56 164 THR A C 1
ATOM 1319 O O . THR A 1 164 ? 42.379 10.056 -27.776 1.00 71.56 164 THR A O 1
ATOM 1322 N N . TYR A 1 165 ? 40.311 10.780 -27.324 1.00 66.25 165 TYR A N 1
ATOM 1323 C CA . TYR A 1 165 ? 39.829 10.667 -28.699 1.00 66.25 165 TYR A CA 1
ATOM 1324 C C . TYR A 1 165 ? 40.459 11.725 -29.600 1.00 66.25 165 TYR A C 1
ATOM 1326 O O . TYR A 1 165 ? 40.865 11.394 -30.701 1.00 66.25 165 TYR A O 1
ATOM 1334 N N . PHE A 1 166 ? 40.587 12.964 -29.131 1.00 65.75 166 PHE A N 1
ATOM 1335 C CA . PHE A 1 166 ? 41.242 14.047 -29.856 1.00 65.75 166 PHE A CA 1
ATOM 1336 C C . PHE A 1 166 ? 42.721 13.739 -30.099 1.00 65.75 166 PHE A C 1
ATOM 1338 O O . PHE A 1 166 ? 43.135 13.789 -31.243 1.00 65.75 166 PHE A O 1
ATOM 1345 N N . ASP A 1 167 ? 43.466 13.314 -29.079 1.00 62.81 167 ASP A N 1
ATOM 1346 C CA . ASP A 1 167 ? 44.875 12.920 -29.152 1.00 62.81 167 ASP A CA 1
ATOM 1347 C C . ASP A 1 167 ? 45.055 11.729 -30.112 1.00 62.81 167 ASP A C 1
ATOM 1349 O O . ASP A 1 167 ? 45.961 11.732 -30.937 1.00 62.81 167 ASP A O 1
ATOM 1353 N N . ARG A 1 168 ? 44.130 10.753 -30.104 1.00 62.66 168 ARG A N 1
ATOM 1354 C CA . ARG A 1 168 ? 44.078 9.664 -31.105 1.00 62.66 168 ARG A CA 1
ATOM 1355 C C . ARG A 1 168 ? 43.705 10.132 -32.514 1.00 62.66 168 ARG A C 1
ATOM 1357 O O . ARG A 1 168 ? 43.916 9.388 -33.463 1.00 62.66 168 ARG A O 1
ATOM 1364 N N . LEU A 1 169 ? 43.108 11.314 -32.644 1.00 54.78 169 LEU A N 1
ATOM 1365 C CA . LEU A 1 169 ? 42.669 11.935 -33.895 1.00 54.78 169 LEU A CA 1
ATOM 1366 C C . LEU A 1 169 ? 43.593 13.088 -34.341 1.00 54.78 169 LEU A C 1
ATOM 1368 O O . LEU A 1 169 ? 43.318 13.740 -35.353 1.00 54.78 169 LEU A O 1
ATOM 1372 N N . THR A 1 170 ? 44.671 13.365 -33.609 1.00 52.12 170 THR A N 1
ATOM 1373 C CA . THR A 1 170 ? 45.631 14.430 -33.915 1.00 52.12 170 THR A CA 1
ATOM 1374 C C . THR A 1 170 ? 47.034 13.872 -34.058 1.00 52.12 170 THR A C 1
ATOM 1376 O O . THR A 1 170 ? 47.501 13.118 -33.216 1.00 52.12 170 THR A O 1
ATOM 1379 N N . ASP A 1 171 ? 47.733 14.298 -35.104 1.00 51.12 171 ASP A N 1
ATOM 1380 C CA . ASP A 1 171 ? 49.130 13.939 -35.345 1.00 51.12 171 ASP A CA 1
ATOM 1381 C C . ASP A 1 171 ? 50.071 14.744 -34.420 1.00 51.12 171 ASP A C 1
ATOM 1383 O O . ASP A 1 171 ? 50.092 15.983 -34.459 1.00 51.12 171 ASP A O 1
ATOM 1387 N N . GLU A 1 172 ? 50.861 14.039 -33.599 1.00 55.09 172 GLU A N 1
ATOM 1388 C CA . GLU A 1 172 ? 51.740 14.598 -32.557 1.00 55.09 172 GLU A CA 1
ATOM 1389 C C . GLU A 1 172 ? 52.782 15.597 -33.101 1.00 55.09 172 GLU A C 1
ATOM 1391 O O . GLU A 1 172 ? 53.245 16.466 -32.360 1.00 55.09 172 GLU A O 1
ATOM 1396 N N . ARG A 1 173 ? 53.131 15.538 -34.399 1.00 49.22 173 ARG A N 1
ATOM 1397 C CA . ARG A 1 173 ? 54.089 16.479 -35.021 1.00 49.22 173 ARG A CA 1
ATOM 1398 C C . ARG A 1 173 ? 53.481 17.793 -35.501 1.00 49.22 173 ARG A C 1
ATOM 1400 O O . ARG A 1 173 ? 54.227 18.759 -35.663 1.00 49.22 173 ARG A O 1
ATOM 1407 N N . THR A 1 174 ? 52.180 17.847 -35.794 1.00 54.62 174 THR A N 1
ATOM 1408 C CA . THR A 1 174 ? 51.582 18.993 -36.513 1.00 54.62 174 THR A CA 1
ATOM 1409 C C . THR A 1 174 ? 50.427 19.672 -35.780 1.00 54.62 174 THR A C 1
ATOM 1411 O O . THR A 1 174 ? 50.054 20.786 -36.157 1.00 54.62 174 THR A O 1
ATOM 1414 N N . GLY A 1 175 ? 49.871 19.054 -34.729 1.00 53.50 175 GLY A N 1
ATOM 1415 C CA . GLY A 1 175 ? 48.827 19.651 -33.882 1.00 53.50 175 GLY A CA 1
ATOM 1416 C C . GLY A 1 175 ? 47.494 19.914 -34.597 1.00 53.50 175 GLY A C 1
ATOM 1417 O O . GLY A 1 175 ? 46.664 20.673 -34.096 1.00 53.50 175 GLY A O 1
ATOM 1418 N N . ARG A 1 176 ? 47.279 19.325 -35.781 1.00 48.03 176 ARG A N 1
ATOM 1419 C CA . ARG A 1 176 ? 46.022 19.409 -36.542 1.00 48.03 176 ARG A CA 1
ATOM 1420 C C . ARG A 1 176 ? 45.240 18.098 -36.392 1.00 48.03 176 ARG A C 1
ATOM 1422 O O . ARG A 1 176 ? 45.827 17.025 -36.499 1.00 48.03 176 ARG A O 1
ATOM 1429 N N . LEU A 1 177 ? 43.921 18.192 -36.181 1.00 49.47 177 LEU A N 1
ATOM 1430 C CA . LEU A 1 177 ? 42.987 17.065 -36.357 1.00 49.47 177 LEU A CA 1
ATOM 1431 C C . LEU A 1 177 ? 43.131 16.549 -37.791 1.00 49.47 177 LEU A C 1
ATOM 1433 O O . LEU A 1 177 ? 43.164 17.387 -38.698 1.00 49.47 177 LEU A O 1
ATOM 1437 N N . TYR A 1 178 ? 43.256 15.225 -37.977 1.00 46.97 178 TYR A N 1
ATOM 1438 C CA . TYR A 1 178 ? 43.549 14.570 -39.262 1.00 46.97 178 TYR A CA 1
ATOM 1439 C C . TYR A 1 178 ? 42.940 15.320 -40.455 1.00 46.97 178 TYR A C 1
ATOM 1441 O O . TYR A 1 178 ? 41.735 15.278 -40.712 1.00 46.97 178 TYR A O 1
ATOM 1449 N N . LYS A 1 179 ? 43.791 16.030 -41.200 1.00 41.00 179 LYS A N 1
ATOM 1450 C CA . LYS A 1 179 ? 43.418 16.612 -42.484 1.00 41.00 179 LYS A CA 1
ATOM 1451 C C . LYS A 1 179 ? 43.479 15.466 -43.492 1.00 41.00 179 LYS A C 1
ATOM 1453 O O . LYS A 1 179 ? 44.574 15.086 -43.868 1.00 41.00 179 LYS A O 1
ATOM 1458 N N . ILE A 1 180 ? 42.311 14.921 -43.840 1.00 46.72 180 ILE A N 1
ATOM 1459 C CA . ILE A 1 180 ? 42.014 14.084 -45.018 1.00 46.72 180 ILE A CA 1
ATOM 1460 C C . ILE A 1 180 ? 43.159 13.128 -45.410 1.00 46.72 180 ILE A C 1
ATOM 1462 O O . ILE A 1 180 ? 44.042 13.501 -46.179 1.00 46.72 180 ILE A O 1
ATOM 1466 N N . TYR A 1 181 ? 43.082 11.876 -44.958 1.00 39.00 181 TYR A N 1
ATOM 1467 C CA . TYR A 1 181 ? 43.664 10.755 -45.698 1.00 39.00 181 TYR A CA 1
ATOM 1468 C C . TYR A 1 181 ? 42.533 9.953 -46.339 1.00 39.00 181 TYR A C 1
ATOM 1470 O O . TYR A 1 181 ? 41.480 9.759 -45.732 1.00 39.00 181 TYR A O 1
ATOM 1478 N N . GLU A 1 182 ? 42.765 9.491 -47.565 1.00 42.12 182 GLU A N 1
ATOM 1479 C CA . GLU A 1 182 ? 41.850 8.659 -48.355 1.00 42.12 182 GLU A CA 1
ATOM 1480 C C . GLU A 1 182 ? 41.561 7.274 -47.736 1.00 42.12 182 GLU A C 1
ATOM 1482 O O . GLU A 1 182 ? 40.743 6.540 -48.278 1.00 42.12 182 GLU A O 1
ATOM 1487 N N . SER A 1 183 ? 42.148 6.899 -46.591 1.00 38.38 183 SER A N 1
ATOM 1488 C CA . SER A 1 183 ? 41.645 5.819 -45.721 1.00 38.38 183 SER A CA 1
ATOM 1489 C C . SER A 1 183 ? 42.366 5.783 -44.363 1.00 38.38 183 SER A C 1
ATOM 1491 O O . SER A 1 183 ? 43.529 6.163 -44.252 1.00 38.38 183 SER A O 1
ATOM 1493 N N . ILE A 1 184 ? 41.655 5.325 -43.325 1.00 37.50 184 ILE A N 1
ATOM 1494 C CA . ILE A 1 184 ? 42.226 4.844 -42.058 1.00 37.50 184 ILE A CA 1
ATOM 1495 C C . ILE A 1 184 ? 42.340 3.325 -42.200 1.00 37.50 184 ILE A C 1
ATOM 1497 O O . ILE A 1 184 ? 41.321 2.646 -42.335 1.00 37.50 184 ILE A O 1
ATOM 1501 N N . GLU A 1 185 ? 43.557 2.791 -42.174 1.00 34.06 185 GLU A N 1
ATOM 1502 C CA . GLU A 1 185 ? 43.781 1.348 -42.106 1.00 34.06 185 GLU A CA 1
ATOM 1503 C C . GLU A 1 185 ? 43.457 0.849 -40.690 1.00 34.06 185 GLU A C 1
ATOM 1505 O O . GLU A 1 185 ? 44.214 1.049 -39.741 1.00 34.06 185 GLU A O 1
ATOM 1510 N N . VAL A 1 186 ? 42.304 0.194 -40.542 1.00 39.66 186 VAL A N 1
ATOM 1511 C CA . VAL A 1 186 ? 42.079 -0.761 -39.452 1.00 39.66 186 VAL A CA 1
ATOM 1512 C C . VAL A 1 186 ? 42.693 -2.084 -39.919 1.00 39.66 186 VAL A C 1
ATOM 1514 O O . VAL A 1 186 ? 42.259 -2.596 -40.953 1.00 39.66 186 VAL A O 1
ATOM 1517 N N . PRO A 1 187 ? 43.690 -2.652 -39.220 1.00 39.03 187 PRO A N 1
ATOM 1518 C CA . PRO A 1 187 ? 44.309 -3.892 -39.659 1.00 39.03 187 PRO A CA 1
ATOM 1519 C C . PRO A 1 187 ? 43.291 -5.039 -39.592 1.00 39.03 187 PRO A C 1
ATOM 1521 O O . PRO A 1 187 ? 42.761 -5.362 -38.529 1.00 39.03 187 PRO A O 1
ATOM 1524 N N . SER A 1 188 ? 43.012 -5.643 -40.749 1.00 37.88 188 SER A N 1
ATOM 1525 C CA . SER A 1 188 ? 42.319 -6.928 -40.856 1.00 37.88 188 SER A CA 1
ATOM 1526 C C . SER A 1 188 ? 43.311 -8.048 -40.518 1.00 37.88 188 SER A C 1
ATOM 1528 O O . SER A 1 188 ? 44.431 -8.016 -41.022 1.00 37.88 188 SER A O 1
ATOM 1530 N N . PRO A 1 189 ? 42.931 -9.063 -39.725 1.00 38.88 189 PRO A N 1
ATOM 1531 C CA . PRO A 1 189 ? 43.818 -10.155 -39.308 1.00 38.88 189 PRO A CA 1
ATOM 1532 C C . PRO A 1 189 ? 44.171 -11.160 -40.426 1.00 38.88 189 PRO A C 1
ATOM 1534 O O . PRO A 1 189 ? 44.659 -12.249 -40.136 1.00 38.88 189 PRO A O 1
ATOM 1537 N N . LEU A 1 190 ? 43.918 -10.835 -41.695 1.00 37.25 190 LEU A N 1
ATOM 1538 C CA . LEU A 1 190 ? 44.222 -11.681 -42.848 1.00 37.25 190 LEU A CA 1
ATOM 1539 C C . LEU A 1 190 ? 44.999 -10.858 -43.879 1.00 37.25 190 LEU A C 1
ATOM 1541 O O . LEU A 1 190 ? 44.414 -10.104 -44.658 1.00 37.25 190 LEU A O 1
ATOM 1545 N N . ASP A 1 191 ? 46.321 -11.017 -43.828 1.00 39.38 191 ASP A N 1
ATOM 1546 C CA . ASP A 1 191 ? 47.303 -10.460 -44.755 1.00 39.38 191 ASP A CA 1
ATOM 1547 C C . ASP A 1 191 ? 46.904 -10.707 -46.213 1.00 39.38 191 ASP A C 1
ATOM 1549 O O . ASP A 1 191 ? 46.871 -11.841 -46.686 1.00 39.38 191 ASP A O 1
ATOM 1553 N N . ASN A 1 192 ? 46.662 -9.627 -46.951 1.00 37.47 192 ASN A N 1
ATOM 1554 C CA . ASN A 1 192 ? 46.795 -9.617 -48.402 1.00 37.47 192 ASN A CA 1
ATOM 1555 C C . ASN A 1 192 ? 47.187 -8.207 -48.852 1.00 37.47 192 ASN A C 1
ATOM 1557 O O . ASN A 1 192 ? 46.358 -7.369 -49.206 1.00 37.47 192 ASN A O 1
ATOM 1561 N N . HIS A 1 193 ? 48.493 -7.948 -48.828 1.00 39.12 193 HIS A N 1
ATOM 1562 C CA . HIS A 1 193 ? 49.099 -6.788 -49.468 1.00 39.12 193 HIS A CA 1
ATOM 1563 C C . HIS A 1 193 ? 49.105 -6.987 -50.986 1.00 39.12 193 HIS A C 1
ATOM 1565 O O . HIS A 1 193 ? 49.857 -7.807 -51.512 1.00 39.12 193 HIS A O 1
ATOM 1571 N N . GLY A 1 194 ? 48.283 -6.233 -51.715 1.00 36.94 194 GLY A N 1
ATOM 1572 C CA . GLY A 1 194 ? 48.230 -6.389 -53.166 1.00 36.94 194 GLY A CA 1
ATOM 1573 C C . GLY A 1 194 ? 47.440 -5.324 -53.909 1.00 36.94 194 GLY A C 1
ATOM 1574 O O . GLY A 1 194 ? 46.532 -5.670 -54.652 1.00 36.94 194 GLY A O 1
ATOM 1575 N N . ALA A 1 195 ? 47.789 -4.047 -53.756 1.00 35.44 195 ALA A N 1
ATOM 1576 C CA . ALA A 1 195 ? 47.341 -3.010 -54.689 1.00 35.44 195 ALA A CA 1
ATOM 1577 C C . ALA A 1 195 ? 48.371 -1.875 -54.824 1.00 35.44 195 ALA A C 1
ATOM 1579 O O . ALA A 1 195 ? 48.077 -0.707 -54.598 1.00 35.44 195 ALA A O 1
ATOM 1580 N N . ALA A 1 196 ? 49.595 -2.225 -55.222 1.00 33.75 196 ALA A N 1
ATOM 1581 C CA . ALA A 1 196 ? 50.451 -1.304 -55.962 1.00 33.75 196 ALA A CA 1
ATOM 1582 C C . ALA A 1 196 ? 50.255 -1.619 -57.451 1.00 33.75 196 ALA A C 1
ATOM 1584 O O . ALA A 1 196 ? 50.369 -2.783 -57.835 1.00 33.75 196 ALA A O 1
ATOM 1585 N N . TYR A 1 197 ? 49.900 -0.609 -58.250 1.00 38.81 197 TYR A N 1
ATOM 1586 C CA . TYR A 1 197 ? 49.651 -0.667 -59.696 1.00 38.81 197 TYR A CA 1
ATOM 1587 C C . TYR A 1 197 ? 50.507 -1.727 -60.419 1.00 38.81 197 TYR A C 1
ATOM 1589 O O . TYR A 1 197 ? 51.664 -1.482 -60.760 1.00 38.81 197 TYR A O 1
ATOM 1597 N N . ARG A 1 198 ? 49.936 -2.910 -60.688 1.00 41.81 198 ARG A N 1
ATOM 1598 C CA . ARG A 1 198 ? 50.482 -3.821 -61.697 1.00 41.81 198 ARG A CA 1
ATOM 1599 C C . ARG A 1 198 ? 50.058 -3.258 -63.047 1.00 41.81 198 ARG A C 1
ATOM 1601 O O . ARG A 1 198 ? 48.866 -3.223 -63.335 1.00 41.81 198 ARG A O 1
ATOM 1608 N N . LEU A 1 199 ? 51.022 -2.811 -63.853 1.00 46.38 199 LEU A N 1
ATOM 1609 C CA . LEU A 1 199 ? 50.831 -2.743 -65.303 1.00 46.38 199 LEU A CA 1
ATOM 1610 C C . LEU A 1 199 ? 50.291 -4.112 -65.725 1.00 46.38 199 LEU A C 1
ATOM 1612 O O . LEU A 1 199 ? 50.952 -5.121 -65.467 1.00 46.38 199 LEU A O 1
ATOM 1616 N N . ALA A 1 200 ? 49.070 -4.161 -66.260 1.00 59.78 200 ALA A N 1
ATOM 1617 C CA . ALA A 1 200 ? 48.518 -5.417 -66.742 1.00 59.78 200 ALA A CA 1
ATOM 1618 C C . ALA A 1 200 ? 49.439 -5.936 -67.855 1.00 59.78 200 ALA A C 1
ATOM 1620 O O . ALA A 1 200 ? 49.996 -5.145 -68.614 1.00 59.78 200 ALA A O 1
ATOM 1621 N N . GLU A 1 201 ? 49.622 -7.249 -67.957 1.00 58.12 201 GLU A N 1
ATOM 1622 C CA . GLU A 1 201 ? 50.412 -7.863 -69.037 1.00 58.12 201 GLU A CA 1
ATOM 1623 C C . GLU A 1 201 ? 49.910 -7.383 -70.417 1.00 58.12 201 GLU A C 1
ATOM 1625 O O . GLU A 1 201 ? 50.695 -7.018 -71.287 1.00 58.12 201 GLU A O 1
ATOM 1630 N N . GLU A 1 202 ? 48.598 -7.161 -70.520 1.00 63.69 202 GLU A N 1
ATOM 1631 C CA . GLU A 1 202 ? 47.901 -6.540 -71.650 1.00 63.69 202 GLU A CA 1
ATOM 1632 C C . GLU A 1 202 ? 48.361 -5.099 -71.975 1.00 63.69 202 GLU A C 1
ATOM 1634 O O . GLU A 1 202 ? 48.397 -4.702 -73.142 1.00 63.69 202 GLU A O 1
ATOM 1639 N N . ASP A 1 203 ? 48.746 -4.301 -70.970 1.00 65.06 203 ASP A N 1
ATOM 1640 C CA . ASP A 1 203 ? 49.262 -2.935 -71.150 1.00 65.06 203 ASP A CA 1
ATOM 1641 C C . ASP A 1 203 ? 50.702 -2.954 -71.693 1.00 65.06 203 ASP A C 1
ATOM 1643 O O . ASP A 1 203 ? 51.089 -2.100 -72.503 1.00 65.06 203 ASP A O 1
ATOM 1647 N N . CYS A 1 204 ? 51.496 -3.940 -71.264 1.00 68.44 204 CYS A N 1
ATOM 1648 C CA . CYS A 1 204 ? 52.839 -4.187 -71.786 1.00 68.44 204 CYS A CA 1
ATOM 1649 C C . CYS A 1 204 ? 52.777 -4.682 -73.235 1.00 68.44 204 CYS A C 1
ATOM 1651 O O . CYS A 1 204 ? 53.473 -4.130 -74.089 1.00 68.44 204 CYS A O 1
ATOM 1653 N N . ASP A 1 205 ? 51.889 -5.631 -73.530 1.00 74.88 205 ASP A N 1
ATOM 1654 C CA . ASP A 1 205 ? 51.680 -6.171 -74.875 1.00 74.88 205 ASP A CA 1
ATOM 1655 C C . ASP A 1 205 ? 51.118 -5.118 -75.834 1.00 74.88 205 ASP A C 1
ATOM 1657 O O . ASP A 1 205 ? 51.563 -5.005 -76.979 1.00 74.88 205 ASP A O 1
ATOM 1661 N N . GLY A 1 206 ? 50.189 -4.276 -75.372 1.00 78.06 206 GLY A N 1
ATOM 1662 C CA . GLY A 1 206 ? 49.646 -3.165 -76.154 1.00 78.06 206 GLY A CA 1
ATOM 1663 C C . GLY A 1 206 ? 50.728 -2.173 -76.587 1.00 78.06 206 GLY A C 1
ATOM 1664 O O . GLY A 1 206 ? 50.830 -1.835 -77.769 1.00 78.06 206 GLY A O 1
ATOM 1665 N N . LYS A 1 207 ? 51.593 -1.751 -75.655 1.00 77.25 207 LYS A N 1
ATOM 1666 C CA . LYS A 1 207 ? 52.732 -0.870 -75.968 1.00 77.25 207 LYS A CA 1
ATOM 1667 C C . LYS A 1 207 ? 53.782 -1.568 -76.830 1.00 77.25 207 LYS A C 1
ATOM 1669 O O . LYS A 1 207 ? 54.295 -0.949 -77.763 1.00 77.25 207 LYS A O 1
ATOM 1674 N N . ALA A 1 208 ? 54.076 -2.840 -76.560 1.00 81.00 208 ALA A N 1
ATOM 1675 C CA . ALA A 1 208 ? 55.013 -3.633 -77.350 1.00 81.00 208 ALA A CA 1
ATOM 1676 C C . ALA A 1 208 ? 54.548 -3.767 -78.806 1.00 81.00 208 ALA A C 1
ATOM 1678 O O . ALA A 1 208 ? 55.353 -3.576 -79.714 1.00 81.00 208 ALA A O 1
ATOM 1679 N N . ASN A 1 209 ? 53.252 -3.986 -79.044 1.00 82.81 209 ASN A N 1
ATOM 1680 C CA . ASN A 1 209 ? 52.667 -4.064 -80.384 1.00 82.81 209 ASN A CA 1
ATOM 1681 C C . ASN A 1 209 ? 52.722 -2.726 -81.136 1.00 82.81 209 ASN A C 1
ATOM 1683 O O . ASN A 1 209 ? 53.035 -2.704 -82.327 1.00 82.81 209 ASN A O 1
ATOM 1687 N N . ILE A 1 210 ? 52.476 -1.604 -80.451 1.00 82.06 210 ILE A N 1
ATOM 1688 C CA . ILE A 1 210 ? 52.603 -0.256 -81.035 1.00 82.06 210 ILE A CA 1
ATOM 1689 C C . ILE A 1 210 ? 54.063 0.019 -81.439 1.00 82.06 210 ILE A C 1
ATOM 1691 O O . ILE A 1 210 ? 54.334 0.478 -82.550 1.00 82.06 210 ILE A O 1
ATOM 1695 N N . ILE A 1 211 ? 55.019 -0.319 -80.567 1.00 80.88 211 ILE A N 1
ATOM 1696 C CA . ILE A 1 211 ? 56.456 -0.162 -80.836 1.00 80.88 211 ILE A CA 1
ATOM 1697 C C . ILE A 1 211 ? 56.910 -1.102 -81.962 1.00 80.88 211 ILE A C 1
ATOM 1699 O O . ILE A 1 211 ? 57.631 -0.677 -82.863 1.00 80.88 211 ILE A O 1
ATOM 1703 N N . ALA A 1 212 ? 56.464 -2.359 -81.959 1.00 82.88 212 ALA A N 1
ATOM 1704 C CA . ALA A 1 212 ? 56.765 -3.327 -83.009 1.00 82.88 212 ALA A CA 1
ATOM 1705 C C . ALA A 1 212 ? 56.212 -2.878 -84.371 1.00 82.88 212 ALA A C 1
ATOM 1707 O O . ALA A 1 212 ? 56.910 -2.988 -85.380 1.00 82.88 212 ALA A O 1
ATOM 1708 N N . GLY A 1 213 ? 55.005 -2.303 -84.399 1.00 83.06 213 GLY A N 1
ATOM 1709 C CA . GLY A 1 213 ? 54.410 -1.703 -85.594 1.00 83.06 213 GLY A CA 1
ATOM 1710 C C . GLY A 1 213 ? 55.241 -0.542 -86.141 1.00 83.06 213 GLY A C 1
ATOM 1711 O O . GLY A 1 213 ? 55.536 -0.509 -87.335 1.00 83.06 213 GLY A O 1
ATOM 1712 N N . PHE A 1 214 ? 55.702 0.358 -85.270 1.00 82.88 214 PHE A N 1
ATOM 1713 C CA . PHE A 1 214 ? 56.600 1.451 -85.653 1.00 82.88 214 PHE A CA 1
ATOM 1714 C C . PHE A 1 214 ? 57.940 0.947 -86.202 1.00 82.88 214 PHE A C 1
ATOM 1716 O O . PHE A 1 214 ? 58.391 1.400 -87.254 1.00 82.88 214 PHE A O 1
ATOM 1723 N N . ILE A 1 215 ? 58.555 -0.036 -85.539 1.00 84.44 215 ILE A N 1
ATOM 1724 C CA . ILE A 1 215 ? 59.802 -0.657 -86.003 1.00 84.44 215 ILE A CA 1
ATOM 1725 C C . ILE A 1 215 ? 59.597 -1.301 -87.384 1.00 84.44 215 ILE A C 1
ATOM 1727 O O . ILE A 1 215 ? 60.414 -1.100 -88.285 1.00 84.44 215 ILE A O 1
ATOM 1731 N N . ALA A 1 216 ? 58.493 -2.023 -87.592 1.00 84.62 216 ALA A N 1
ATOM 1732 C CA . ALA A 1 216 ? 58.164 -2.626 -88.882 1.00 84.62 216 ALA A CA 1
ATOM 1733 C C . ALA A 1 216 ? 57.956 -1.573 -89.988 1.00 84.62 216 ALA A C 1
ATOM 1735 O O . ALA A 1 216 ? 58.437 -1.759 -91.111 1.00 84.62 216 ALA A O 1
ATOM 1736 N N . GLU A 1 217 ? 57.300 -0.448 -89.683 1.00 82.56 217 GLU A N 1
ATOM 1737 C CA . GLU A 1 217 ? 57.161 0.674 -90.619 1.00 82.56 217 GLU A CA 1
ATOM 1738 C C . GLU A 1 217 ? 58.517 1.297 -90.973 1.00 82.56 217 GLU A C 1
ATOM 1740 O O . GLU A 1 217 ? 58.791 1.522 -92.152 1.00 82.56 217 GLU A O 1
ATOM 1745 N N . LEU A 1 218 ? 59.410 1.486 -89.998 1.00 80.69 218 LEU A N 1
ATOM 1746 C CA . LEU A 1 218 ? 60.772 1.972 -90.236 1.00 80.69 218 LEU A CA 1
ATOM 1747 C C . LEU A 1 218 ? 61.575 1.037 -91.151 1.00 80.69 218 LEU A C 1
ATOM 1749 O O . LEU A 1 218 ? 62.229 1.500 -92.088 1.00 80.69 218 LEU A O 1
ATOM 1753 N N . TYR A 1 219 ? 61.496 -0.281 -90.949 1.00 82.50 219 TYR A N 1
ATOM 1754 C CA . TYR A 1 219 ? 62.139 -1.250 -91.846 1.00 82.50 219 TYR A CA 1
ATOM 1755 C C . TYR A 1 219 ? 61.533 -1.235 -93.256 1.00 82.50 219 TYR A C 1
ATOM 1757 O O . TY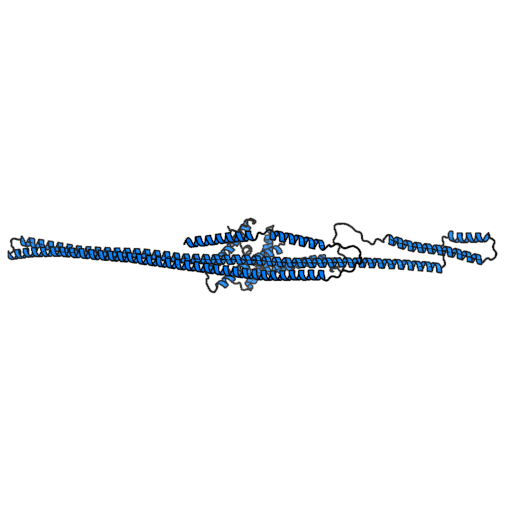R A 1 219 ? 62.258 -1.326 -94.255 1.00 82.50 219 TYR A O 1
ATOM 1765 N N . ARG A 1 220 ? 60.215 -1.052 -93.370 1.00 84.06 220 ARG A N 1
ATOM 1766 C CA . ARG A 1 220 ? 59.538 -0.890 -94.663 1.00 84.06 220 ARG A CA 1
ATOM 1767 C C . ARG A 1 220 ? 59.962 0.401 -95.374 1.00 84.06 220 ARG A C 1
ATOM 1769 O O . ARG A 1 220 ? 60.191 0.388 -96.581 1.00 84.06 220 ARG A O 1
ATOM 1776 N N . PHE A 1 221 ? 60.125 1.503 -94.650 1.00 83.00 221 PHE A N 1
ATOM 1777 C CA . PHE A 1 221 ? 60.612 2.755 -95.229 1.00 83.00 221 PHE A CA 1
ATOM 1778 C C . PHE A 1 221 ? 62.087 2.683 -95.613 1.00 83.00 221 PHE A C 1
ATOM 1780 O O . PHE A 1 221 ? 62.451 3.152 -96.687 1.00 83.00 221 PHE A O 1
ATOM 1787 N N . ARG A 1 222 ? 62.924 1.995 -94.828 1.00 79.69 222 ARG A N 1
ATOM 1788 C CA . ARG A 1 222 ? 64.318 1.707 -95.200 1.00 79.69 222 ARG A CA 1
ATOM 1789 C C . ARG A 1 222 ? 64.406 0.920 -96.506 1.00 79.69 222 ARG A C 1
ATOM 1791 O O . ARG A 1 222 ? 65.178 1.279 -97.390 1.00 79.69 222 ARG A O 1
ATOM 1798 N N . THR A 1 223 ? 63.610 -0.138 -96.655 1.00 80.00 223 THR A N 1
ATOM 1799 C CA . THR A 1 223 ? 63.598 -0.935 -97.896 1.00 80.00 223 THR A CA 1
ATOM 1800 C C . THR A 1 223 ? 63.105 -0.123 -99.096 1.00 80.00 223 THR A C 1
ATOM 1802 O O . THR A 1 223 ? 63.680 -0.236 -100.180 1.00 80.00 223 THR A O 1
ATOM 1805 N N . HIS A 1 224 ? 62.114 0.757 -98.907 1.00 80.19 224 HIS A N 1
ATOM 1806 C CA . HIS A 1 224 ? 61.676 1.696 -99.943 1.00 80.19 224 HIS A CA 1
ATOM 1807 C C . HIS A 1 224 ? 62.771 2.704 -100.313 1.00 80.19 224 HIS A C 1
ATOM 1809 O O . HIS A 1 224 ? 63.046 2.899 -101.491 1.00 80.19 224 HIS A O 1
ATOM 1815 N N . PHE A 1 225 ? 63.439 3.295 -99.323 1.00 79.25 225 PHE A N 1
ATOM 1816 C CA . PHE A 1 225 ? 64.515 4.265 -99.520 1.00 79.25 225 PHE A CA 1
ATOM 1817 C C . PHE A 1 225 ? 65.715 3.660 -100.262 1.00 79.25 225 PHE A C 1
ATOM 1819 O O . PHE A 1 225 ? 66.241 4.266 -101.193 1.00 79.25 225 PHE A O 1
ATOM 1826 N N . ILE A 1 226 ? 66.116 2.431 -99.915 1.00 76.31 226 ILE A N 1
ATOM 1827 C CA . ILE A 1 226 ? 67.178 1.698 -100.626 1.00 76.31 226 ILE A CA 1
ATOM 1828 C C . ILE A 1 226 ? 66.765 1.426 -102.080 1.00 76.31 226 ILE A C 1
ATOM 1830 O O . ILE A 1 226 ? 67.579 1.579 -102.994 1.00 76.31 226 ILE A O 1
ATOM 1834 N N . LYS A 1 227 ? 65.499 1.060 -102.317 1.00 76.81 227 LYS A N 1
ATOM 1835 C CA . LYS A 1 227 ? 64.956 0.852 -103.667 1.00 76.81 227 LYS A CA 1
ATOM 1836 C C . LYS A 1 227 ? 64.931 2.152 -104.481 1.00 76.81 227 LYS A C 1
ATOM 1838 O O . LYS A 1 227 ? 65.304 2.150 -105.648 1.00 76.81 227 LYS A O 1
ATOM 1843 N N . GLU A 1 228 ? 64.581 3.266 -103.856 1.00 76.69 228 GLU A N 1
ATOM 1844 C CA . GLU A 1 228 ? 64.532 4.588 -104.482 1.00 76.69 228 GLU A CA 1
ATOM 1845 C C . GLU A 1 228 ? 65.936 5.120 -104.824 1.00 76.69 228 GLU A C 1
ATOM 1847 O O . GLU A 1 228 ? 66.163 5.593 -105.935 1.00 76.69 228 GLU A O 1
ATOM 1852 N N . GLN A 1 229 ? 66.919 4.941 -103.931 1.00 71.44 229 GLN A N 1
ATOM 1853 C CA . GLN A 1 229 ? 68.340 5.241 -104.184 1.00 71.44 229 GLN A CA 1
ATOM 1854 C C . GLN A 1 229 ? 68.956 4.355 -105.277 1.00 71.44 229 GLN A C 1
ATOM 1856 O O . GLN A 1 229 ? 69.835 4.781 -106.033 1.00 71.44 229 GLN A O 1
ATOM 1861 N N . ARG A 1 230 ? 68.492 3.105 -105.382 1.00 69.25 230 ARG A N 1
ATOM 1862 C CA . ARG A 1 230 ? 68.848 2.201 -106.481 1.00 69.25 230 ARG A CA 1
ATOM 1863 C C . ARG A 1 230 ? 68.299 2.723 -107.811 1.00 69.25 230 ARG A C 1
ATOM 1865 O O . ARG A 1 230 ? 69.041 2.784 -108.792 1.00 69.25 230 ARG A O 1
ATOM 1872 N N . ASP A 1 231 ? 67.030 3.118 -107.845 1.00 68.25 231 ASP A N 1
ATOM 1873 C CA . ASP A 1 231 ? 66.353 3.571 -109.063 1.00 68.25 231 ASP A CA 1
ATOM 1874 C C . ASP A 1 231 ? 66.872 4.936 -109.557 1.00 68.25 231 ASP A C 1
ATOM 1876 O O . ASP A 1 231 ? 66.985 5.151 -110.769 1.00 68.25 231 ASP A O 1
ATOM 1880 N N . THR A 1 232 ? 67.275 5.837 -108.656 1.00 67.62 232 THR A N 1
ATOM 1881 C CA . THR A 1 232 ? 67.906 7.123 -109.014 1.00 67.62 232 THR A CA 1
ATOM 1882 C C . THR A 1 232 ? 69.317 6.945 -109.579 1.00 67.62 232 THR A C 1
ATOM 1884 O O . THR A 1 232 ? 69.623 7.524 -110.625 1.00 67.62 232 THR A O 1
ATOM 1887 N N . LYS A 1 233 ? 70.154 6.080 -108.983 1.00 63.34 233 LYS A N 1
ATOM 1888 C CA . LYS A 1 233 ? 71.490 5.748 -109.524 1.00 63.34 233 LYS A CA 1
ATOM 1889 C C . LYS A 1 233 ? 71.420 4.990 -110.858 1.00 63.34 233 LYS A C 1
ATOM 1891 O O . LYS A 1 233 ? 72.260 5.211 -111.723 1.00 63.34 233 LYS A O 1
ATOM 1896 N N . LEU A 1 234 ? 70.394 4.162 -111.077 1.00 58.81 234 LEU A N 1
ATOM 1897 C CA . LEU A 1 234 ? 70.162 3.477 -112.361 1.00 58.81 234 LEU A CA 1
ATOM 1898 C C . LEU A 1 234 ? 69.642 4.412 -113.469 1.00 58.81 234 LEU A C 1
ATOM 1900 O O . LEU A 1 234 ? 69.937 4.177 -114.642 1.00 58.81 234 LEU A O 1
ATOM 1904 N N . ARG A 1 235 ? 68.893 5.474 -113.136 1.00 57.34 235 ARG A N 1
ATOM 1905 C CA . ARG A 1 235 ? 68.405 6.467 -114.118 1.00 57.34 235 ARG A CA 1
ATOM 1906 C C . ARG A 1 235 ? 69.484 7.444 -114.594 1.00 57.34 235 ARG A C 1
ATOM 1908 O O . ARG A 1 235 ? 69.378 7.930 -115.718 1.00 57.34 235 ARG A O 1
ATOM 1915 N N . GLY A 1 236 ? 70.524 7.688 -113.794 1.00 55.34 236 GLY A N 1
ATOM 1916 C CA . GLY A 1 236 ? 71.666 8.540 -114.158 1.00 55.34 236 GLY A CA 1
ATOM 1917 C C . GLY A 1 236 ? 72.651 7.924 -115.163 1.00 55.34 236 GLY A C 1
ATOM 1918 O O . GLY A 1 236 ? 73.545 8.617 -115.640 1.00 55.34 236 GLY A O 1
ATOM 1919 N N . SER A 1 237 ? 72.499 6.644 -115.523 1.00 53.50 237 SER A N 1
ATOM 1920 C CA . SER A 1 237 ? 73.493 5.901 -116.308 1.00 53.50 237 SER A CA 1
ATOM 1921 C C . SER A 1 237 ? 72.871 5.134 -117.480 1.00 53.50 237 SER A C 1
ATOM 1923 O O . SER A 1 237 ? 72.749 3.908 -117.471 1.00 53.50 237 SER A O 1
ATOM 1925 N N . LYS A 1 238 ? 72.491 5.853 -118.542 1.00 48.94 238 LYS A N 1
ATOM 1926 C CA . LYS A 1 238 ? 72.076 5.259 -119.825 1.00 48.94 238 LYS A CA 1
ATOM 1927 C C . LYS A 1 238 ? 73.295 4.814 -120.655 1.00 48.94 238 LYS A C 1
ATOM 1929 O O . LYS A 1 238 ? 73.541 5.410 -121.691 1.00 48.94 238 LYS A O 1
ATOM 1934 N N . ALA A 1 239 ? 74.057 3.819 -120.179 1.00 52.88 239 ALA A N 1
ATOM 1935 C CA . ALA A 1 239 ? 74.949 2.936 -120.967 1.00 52.88 239 ALA A CA 1
ATOM 1936 C C . ALA A 1 239 ? 75.873 2.091 -120.056 1.00 52.88 239 ALA A C 1
ATOM 1938 O O . ALA A 1 239 ? 77.083 2.286 -120.057 1.00 52.88 239 ALA A O 1
ATOM 1939 N N . LEU A 1 240 ? 75.338 1.144 -119.272 1.00 53.41 240 LEU A N 1
ATOM 1940 C CA . LEU A 1 240 ? 76.172 0.168 -118.546 1.00 53.41 240 LEU A CA 1
ATOM 1941 C C . LEU A 1 240 ? 75.670 -1.272 -118.706 1.00 53.41 240 LEU A C 1
ATOM 1943 O O . LEU A 1 240 ? 74.461 -1.528 -118.735 1.00 53.41 240 LEU A O 1
ATOM 1947 N N . SER A 1 241 ? 76.634 -2.190 -118.818 1.00 55.78 241 SER A N 1
ATOM 1948 C CA . SER A 1 241 ? 76.460 -3.629 -119.026 1.00 55.78 241 SER A CA 1
ATOM 1949 C C . SER A 1 241 ? 75.807 -4.318 -117.817 1.00 55.78 241 SER A C 1
ATOM 1951 O O . SER A 1 241 ? 75.719 -3.774 -116.712 1.00 55.78 241 SER A O 1
ATOM 1953 N N . SER A 1 242 ? 75.310 -5.541 -118.017 1.00 55.00 242 SER A N 1
ATOM 1954 C CA . SER A 1 242 ? 74.647 -6.335 -116.974 1.00 55.00 242 SER A CA 1
ATOM 1955 C C . SER A 1 242 ? 75.555 -6.710 -115.791 1.00 55.00 242 SER A C 1
ATOM 1957 O O . SER A 1 242 ? 75.017 -7.023 -114.728 1.00 55.00 242 SER A O 1
ATOM 1959 N N . SER A 1 243 ? 76.889 -6.655 -115.930 1.00 53.91 243 SER A N 1
ATOM 1960 C CA . SER A 1 243 ? 77.823 -6.917 -114.822 1.00 53.91 243 SER A CA 1
ATOM 1961 C C . SER A 1 243 ? 77.936 -5.719 -113.876 1.00 53.91 243 SER A C 1
ATOM 1963 O O . SER A 1 243 ? 77.829 -5.888 -112.664 1.00 53.91 243 SER A O 1
ATOM 1965 N N . THR A 1 244 ? 77.994 -4.492 -114.398 1.00 56.19 244 THR A N 1
ATOM 1966 C CA . THR A 1 244 ? 78.167 -3.288 -113.566 1.00 56.19 244 THR A CA 1
ATOM 1967 C C . THR A 1 244 ? 76.906 -2.929 -112.776 1.00 56.19 244 THR A C 1
ATOM 1969 O O . THR A 1 244 ? 76.976 -2.360 -111.690 1.00 56.19 244 THR A O 1
ATOM 1972 N N . LYS A 1 245 ? 75.721 -3.329 -113.259 1.00 57.25 245 LYS A N 1
ATOM 1973 C CA . LYS A 1 245 ? 74.471 -3.219 -112.482 1.00 57.25 245 LYS A CA 1
ATOM 1974 C C . LYS A 1 245 ? 74.438 -4.143 -111.257 1.00 57.25 245 LYS A C 1
ATOM 1976 O O . LYS A 1 245 ? 73.725 -3.820 -110.309 1.00 57.25 245 LYS A O 1
ATOM 1981 N N . ARG A 1 246 ? 75.169 -5.269 -111.268 1.00 58.81 246 ARG A N 1
ATOM 1982 C CA . ARG A 1 246 ? 75.313 -6.156 -110.097 1.00 58.81 246 ARG A CA 1
ATOM 1983 C C . ARG A 1 246 ? 76.322 -5.596 -109.095 1.00 58.81 246 ARG A C 1
ATOM 1985 O O . ARG A 1 246 ? 76.005 -5.565 -107.916 1.00 58.81 246 ARG A O 1
ATOM 1992 N N . GLU A 1 247 ? 77.438 -5.042 -109.558 1.00 58.59 247 GLU A N 1
ATOM 1993 C CA . GLU A 1 247 ? 78.445 -4.409 -108.686 1.00 58.59 247 GLU A CA 1
ATOM 1994 C C . GLU A 1 247 ? 77.898 -3.173 -107.957 1.00 58.59 247 GLU A C 1
ATOM 1996 O O . GLU A 1 247 ? 78.099 -3.018 -106.758 1.00 58.59 247 GLU A O 1
ATOM 2001 N N . ILE A 1 248 ? 77.117 -2.323 -108.636 1.00 61.00 248 ILE A N 1
ATOM 2002 C CA . ILE A 1 248 ? 76.438 -1.184 -107.987 1.00 61.00 248 ILE A CA 1
ATOM 2003 C C . ILE A 1 248 ? 75.402 -1.675 -106.961 1.00 61.00 248 ILE A C 1
ATOM 2005 O O . ILE A 1 248 ? 75.171 -1.019 -105.945 1.00 61.00 248 ILE A O 1
ATOM 2009 N N . HIS A 1 249 ? 74.774 -2.827 -107.212 1.00 59.00 249 HIS A N 1
ATOM 2010 C CA . HIS A 1 249 ? 73.800 -3.420 -106.300 1.00 59.00 249 HIS A CA 1
ATOM 2011 C C . HIS A 1 249 ? 74.463 -3.967 -105.030 1.00 59.00 249 HIS A C 1
ATOM 2013 O O . HIS A 1 249 ? 74.015 -3.622 -103.939 1.00 59.00 249 HIS A O 1
ATOM 2019 N N . GLU A 1 250 ? 75.545 -4.737 -105.170 1.00 61.56 250 GLU A N 1
ATOM 2020 C CA . GLU A 1 250 ? 76.344 -5.226 -104.040 1.00 61.56 250 GLU A CA 1
ATOM 2021 C C . GLU A 1 250 ? 77.003 -4.079 -103.278 1.00 61.56 250 GLU A C 1
ATOM 2023 O O . GLU A 1 250 ? 76.995 -4.084 -102.054 1.00 61.56 250 GLU A O 1
ATOM 2028 N N . HIS A 1 251 ? 77.489 -3.042 -103.964 1.00 64.06 251 HIS A N 1
ATOM 2029 C CA . HIS A 1 251 ? 78.138 -1.920 -103.296 1.00 64.06 251 HIS A CA 1
ATOM 2030 C C . HIS A 1 251 ? 77.160 -1.091 -102.452 1.00 64.06 251 HIS A C 1
ATOM 2032 O O . HIS A 1 251 ? 77.494 -0.712 -101.337 1.00 64.06 251 HIS A O 1
ATOM 2038 N N . ILE A 1 252 ? 75.935 -0.836 -102.931 1.00 62.28 252 ILE A N 1
ATOM 2039 C CA . ILE A 1 252 ? 74.921 -0.116 -102.139 1.00 62.28 252 ILE A CA 1
ATOM 2040 C C . ILE A 1 252 ? 74.466 -0.958 -100.942 1.00 62.28 252 ILE A C 1
ATOM 2042 O O . ILE A 1 252 ? 74.311 -0.412 -99.853 1.00 62.28 252 ILE A O 1
ATOM 2046 N N . ILE A 1 253 ? 74.270 -2.267 -101.122 1.00 63.41 253 ILE A N 1
ATOM 2047 C CA . ILE A 1 253 ? 73.874 -3.164 -100.028 1.00 63.41 253 ILE A CA 1
ATOM 2048 C C . ILE A 1 253 ? 74.998 -3.259 -98.986 1.00 63.41 253 ILE A C 1
ATOM 2050 O O . ILE A 1 253 ? 74.750 -2.949 -97.823 1.00 63.41 253 ILE A O 1
ATOM 2054 N N . ASN A 1 254 ? 76.240 -3.533 -99.401 1.00 62.34 254 ASN A N 1
ATOM 2055 C CA . ASN A 1 254 ? 77.390 -3.623 -98.494 1.00 62.34 254 ASN A CA 1
ATOM 2056 C C . ASN A 1 254 ? 77.655 -2.305 -97.757 1.00 62.34 254 ASN A C 1
ATOM 2058 O O . ASN A 1 254 ? 77.914 -2.322 -96.559 1.00 62.34 254 ASN A O 1
ATOM 2062 N N . MET A 1 255 ? 77.503 -1.148 -98.413 1.00 60.41 255 MET A N 1
ATOM 2063 C CA . MET A 1 255 ? 77.727 0.151 -97.765 1.00 60.41 255 MET A CA 1
ATOM 2064 C C . MET A 1 255 ? 76.733 0.419 -96.619 1.00 60.41 255 MET A C 1
ATOM 2066 O O . MET A 1 255 ? 77.094 1.039 -95.620 1.00 60.41 255 MET A O 1
ATOM 2070 N N . PHE A 1 256 ? 75.489 -0.063 -96.733 1.00 59.12 256 PHE A N 1
ATOM 2071 C CA . PHE A 1 256 ? 74.472 0.091 -95.685 1.00 59.12 256 PHE A CA 1
ATOM 2072 C C . PHE A 1 256 ? 74.429 -1.074 -94.682 1.00 59.12 256 PHE A C 1
ATOM 2074 O O . PHE A 1 256 ? 73.927 -0.889 -93.569 1.00 59.12 256 PHE A O 1
ATOM 2081 N N . GLU A 1 257 ? 74.936 -2.255 -95.039 1.00 58.84 257 GLU A N 1
ATOM 2082 C CA . GLU A 1 257 ? 75.008 -3.422 -94.149 1.00 58.84 257 GLU A CA 1
ATOM 2083 C C . GLU A 1 257 ? 76.276 -3.422 -93.279 1.00 58.84 257 GLU A C 1
ATOM 2085 O O . GLU A 1 257 ? 76.174 -3.677 -92.078 1.00 58.84 257 GLU A O 1
ATOM 2090 N N . GLU A 1 258 ? 77.438 -3.027 -93.813 1.00 53.28 258 GLU A N 1
ATOM 2091 C CA . GLU A 1 258 ? 78.708 -3.000 -93.064 1.00 53.28 258 GLU A CA 1
ATOM 2092 C C . GLU A 1 258 ? 78.789 -1.842 -92.054 1.00 53.28 258 GLU A C 1
ATOM 2094 O O . GLU A 1 258 ? 79.422 -1.980 -91.008 1.00 53.28 258 GLU A O 1
ATOM 2099 N N . GLN A 1 259 ? 78.103 -0.716 -92.299 1.00 50.09 259 GLN A N 1
ATOM 2100 C CA . GLN A 1 259 ? 78.127 0.449 -91.397 1.00 50.09 259 GLN A CA 1
ATOM 2101 C C . GLN A 1 259 ? 77.016 0.461 -90.332 1.00 50.09 259 GLN A C 1
ATOM 2103 O O . GLN A 1 259 ? 76.970 1.383 -89.521 1.00 50.09 259 GLN A O 1
ATOM 2108 N N . ARG A 1 260 ? 76.102 -0.526 -90.312 1.00 56.94 260 ARG A N 1
ATOM 2109 C CA . ARG A 1 260 ? 74.906 -0.541 -89.430 1.00 56.94 260 ARG A CA 1
ATOM 2110 C C . ARG A 1 260 ? 74.094 0.770 -89.448 1.00 56.94 260 ARG A C 1
ATOM 2112 O O . ARG A 1 260 ? 73.413 1.102 -88.480 1.00 56.94 260 ARG A O 1
ATOM 2119 N N . MET A 1 261 ? 74.144 1.526 -90.542 1.00 58.84 261 MET A N 1
ATOM 2120 C CA . MET A 1 261 ? 73.479 2.824 -90.652 1.00 58.84 261 MET A CA 1
ATOM 2121 C C . MET A 1 261 ? 72.028 2.623 -91.108 1.00 58.84 261 MET A C 1
ATOM 2123 O O . MET A 1 261 ? 71.763 2.132 -92.208 1.00 58.84 261 MET A O 1
ATOM 2127 N N . PHE A 1 262 ? 71.068 2.986 -90.254 1.00 67.50 262 PHE A N 1
ATOM 2128 C CA . PHE A 1 262 ? 69.657 3.047 -90.634 1.00 67.50 262 PHE A CA 1
ATOM 2129 C C . PHE A 1 262 ? 69.404 4.328 -91.437 1.00 67.50 262 PHE A C 1
ATOM 2131 O O . PHE A 1 262 ? 69.740 5.423 -90.989 1.00 67.50 262 PHE A O 1
ATOM 2138 N N . CYS A 1 263 ? 68.810 4.204 -92.624 1.00 69.31 263 CYS A N 1
ATOM 2139 C CA . CYS A 1 263 ? 68.546 5.342 -93.503 1.00 69.31 263 CYS A CA 1
ATOM 2140 C C . CYS A 1 263 ? 67.117 5.280 -94.045 1.00 69.31 263 CYS A C 1
ATOM 2142 O O . CYS A 1 263 ? 66.673 4.241 -94.533 1.00 69.31 263 CYS A O 1
ATOM 2144 N N . CYS A 1 264 ? 66.413 6.404 -93.966 1.00 78.12 264 CYS A N 1
ATOM 2145 C CA . CYS A 1 264 ? 65.078 6.616 -94.515 1.00 78.12 264 CYS A CA 1
ATOM 2146 C C . CYS A 1 264 ? 64.950 8.083 -94.953 1.00 78.12 264 CYS A C 1
ATOM 2148 O O . CYS A 1 264 ? 65.757 8.923 -94.542 1.00 78.12 264 CYS A O 1
ATOM 2150 N N . SER A 1 265 ? 63.958 8.398 -95.792 1.00 78.44 265 SER A N 1
ATOM 2151 C CA . SER A 1 265 ? 63.672 9.798 -96.120 1.00 78.44 265 SER A CA 1
ATOM 2152 C C . SER A 1 265 ? 63.148 10.537 -94.885 1.00 78.44 265 SER A C 1
ATOM 2154 O O . SER A 1 265 ? 62.425 9.957 -94.072 1.00 78.44 265 SER A O 1
ATOM 2156 N N . LYS A 1 266 ? 63.467 11.830 -94.765 1.00 78.31 266 LYS A N 1
ATOM 2157 C CA . LYS A 1 266 ? 62.969 12.691 -93.683 1.00 78.31 266 LYS A CA 1
ATOM 2158 C C . LYS A 1 266 ? 61.438 12.663 -93.601 1.00 78.31 266 LYS A C 1
ATOM 2160 O O . LYS A 1 266 ? 60.907 12.559 -92.500 1.00 78.31 266 LYS A O 1
ATOM 2165 N N . ASP A 1 267 ? 60.767 12.669 -94.752 1.00 77.81 267 ASP A N 1
ATOM 2166 C CA . ASP A 1 267 ? 59.302 12.667 -94.843 1.00 77.81 267 ASP A CA 1
ATOM 2167 C C . ASP A 1 267 ? 58.703 11.322 -94.385 1.00 77.81 267 ASP A C 1
ATOM 2169 O O . ASP A 1 267 ? 57.702 11.270 -93.675 1.00 77.81 267 ASP A O 1
ATOM 2173 N N . GLN A 1 268 ? 59.377 10.211 -94.701 1.00 78.69 268 GLN A N 1
ATOM 2174 C CA . GLN A 1 268 ? 58.969 8.869 -94.268 1.00 78.69 268 GLN A CA 1
ATOM 2175 C C . GLN A 1 268 ? 59.171 8.662 -92.763 1.00 78.69 268 GLN A C 1
ATOM 2177 O O . GLN A 1 268 ? 58.359 8.008 -92.107 1.00 78.69 268 GLN A O 1
ATOM 2182 N N . LEU A 1 269 ? 60.244 9.227 -92.200 1.00 75.88 269 LEU A N 1
ATOM 2183 C CA . LEU A 1 269 ? 60.473 9.213 -90.759 1.00 75.88 269 LEU A CA 1
ATOM 2184 C C 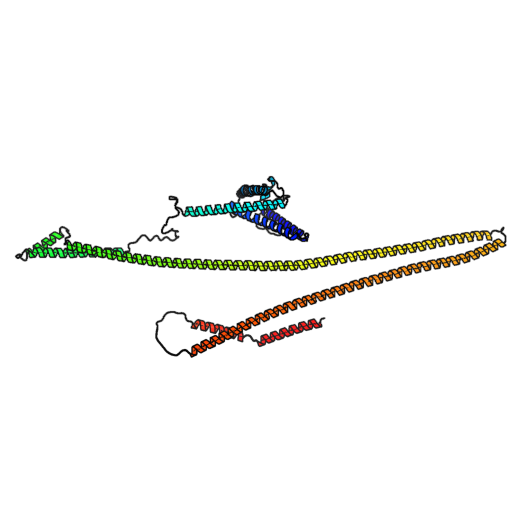. LEU A 1 269 ? 59.421 10.049 -90.029 1.00 75.88 269 LEU A C 1
ATOM 2186 O O . LEU A 1 269 ? 58.894 9.594 -89.015 1.00 75.88 269 LEU A O 1
ATOM 2190 N N . SER A 1 270 ? 59.092 11.242 -90.540 1.00 75.69 270 SER A N 1
ATOM 2191 C CA . SER A 1 270 ? 58.033 12.061 -89.946 1.00 75.69 270 SER A CA 1
ATOM 2192 C C . SER A 1 270 ? 56.686 11.352 -89.983 1.00 75.69 270 SER A C 1
ATOM 2194 O O . SER A 1 270 ? 55.998 11.345 -88.967 1.00 75.69 270 SER A O 1
ATOM 2196 N N . ASP A 1 271 ? 56.346 10.675 -91.081 1.00 77.94 271 ASP A N 1
ATOM 2197 C CA . ASP A 1 271 ? 55.098 9.913 -91.181 1.00 77.94 271 ASP A CA 1
ATOM 2198 C C . ASP A 1 271 ? 55.046 8.752 -90.175 1.00 77.94 271 ASP A C 1
ATOM 2200 O O . ASP A 1 271 ? 54.024 8.554 -89.514 1.00 77.94 271 ASP A O 1
ATOM 2204 N N . ALA A 1 272 ? 56.150 8.013 -90.002 1.00 75.50 272 ALA A N 1
ATOM 2205 C CA . ALA A 1 272 ? 56.250 6.932 -89.015 1.00 75.50 272 ALA A CA 1
ATOM 2206 C C . ALA A 1 272 ? 56.091 7.452 -87.575 1.00 75.50 272 ALA A C 1
ATOM 2208 O O . ALA A 1 272 ? 55.378 6.862 -86.762 1.00 75.50 272 ALA A O 1
ATOM 2209 N N . VAL A 1 273 ? 56.739 8.577 -87.253 1.00 77.06 273 VAL A N 1
ATOM 2210 C CA . VAL A 1 273 ? 56.678 9.195 -85.918 1.00 77.06 273 VAL A CA 1
ATOM 2211 C C . VAL A 1 273 ? 55.283 9.753 -85.634 1.00 77.06 273 VAL A C 1
ATOM 2213 O O . VAL A 1 273 ? 54.765 9.556 -84.535 1.00 77.06 273 VAL A O 1
ATOM 2216 N N . ILE A 1 274 ? 54.639 10.391 -86.616 1.00 80.19 274 ILE A N 1
ATOM 2217 C CA . ILE A 1 274 ? 53.261 10.887 -86.486 1.00 80.19 274 ILE A CA 1
ATOM 2218 C C . ILE A 1 274 ? 52.300 9.719 -86.251 1.00 80.19 274 ILE A C 1
ATOM 2220 O O . ILE A 1 274 ? 51.466 9.782 -85.348 1.00 80.19 274 ILE A O 1
ATOM 2224 N N . LYS A 1 275 ? 52.432 8.621 -87.004 1.00 80.88 275 LYS A N 1
ATOM 2225 C CA . LYS A 1 275 ? 51.607 7.422 -86.802 1.00 80.88 275 LYS A CA 1
ATOM 2226 C C . LYS A 1 275 ? 51.806 6.794 -85.429 1.00 80.88 275 LYS A C 1
ATOM 2228 O O . LYS A 1 275 ? 50.811 6.464 -84.786 1.00 80.88 275 LYS A O 1
ATOM 2233 N N . LEU A 1 276 ? 53.052 6.670 -84.967 1.00 77.81 276 LEU A N 1
ATOM 2234 C CA . LEU A 1 276 ? 53.358 6.187 -83.620 1.00 77.81 276 LEU A CA 1
ATOM 2235 C C . LEU A 1 276 ? 52.696 7.074 -82.558 1.00 77.81 276 LEU A C 1
ATOM 2237 O O . LEU A 1 276 ? 52.021 6.559 -81.670 1.00 77.81 276 LEU A O 1
ATOM 2241 N N . ALA A 1 277 ? 52.835 8.397 -82.674 1.00 75.56 277 ALA A N 1
ATOM 2242 C CA . ALA A 1 277 ? 52.228 9.346 -81.744 1.00 75.56 277 ALA A CA 1
ATOM 2243 C C . ALA A 1 277 ? 50.694 9.234 -81.723 1.00 75.56 277 ALA A C 1
ATOM 2245 O O . ALA A 1 277 ? 50.095 9.211 -80.650 1.00 75.56 277 ALA A O 1
ATOM 2246 N N . VAL A 1 278 ? 50.055 9.087 -82.889 1.00 82.06 278 VAL A N 1
ATOM 2247 C CA . VAL A 1 278 ? 48.597 8.902 -82.997 1.00 82.06 278 VAL A CA 1
ATOM 2248 C C . VAL A 1 278 ? 48.149 7.568 -82.395 1.00 82.06 278 VAL A C 1
ATOM 2250 O O . VAL A 1 278 ? 47.129 7.520 -81.710 1.00 82.06 278 VAL A O 1
ATOM 2253 N N . GLN A 1 279 ? 48.882 6.477 -82.630 1.00 81.06 279 GLN A N 1
ATOM 2254 C CA . GLN A 1 279 ? 48.558 5.166 -82.056 1.00 81.06 279 GLN A CA 1
ATOM 2255 C C . GLN A 1 279 ? 48.730 5.151 -80.534 1.00 81.06 279 GLN A C 1
ATOM 2257 O O . GLN A 1 279 ? 47.867 4.625 -79.831 1.00 81.06 279 GLN A O 1
ATOM 2262 N N . LEU A 1 280 ? 49.793 5.778 -80.024 1.00 77.44 280 LEU A N 1
ATOM 2263 C CA . LEU A 1 280 ? 50.032 5.918 -78.590 1.00 77.44 280 LEU A CA 1
ATOM 2264 C C . LEU A 1 280 ? 48.945 6.773 -77.921 1.00 77.44 280 LEU A C 1
ATOM 2266 O O . LEU A 1 280 ? 48.423 6.381 -76.881 1.00 77.44 280 LEU A O 1
ATOM 2270 N N . ALA A 1 281 ? 48.560 7.894 -78.542 1.00 77.00 281 ALA A N 1
ATOM 2271 C CA . ALA A 1 281 ? 47.499 8.766 -78.040 1.00 77.00 281 ALA A CA 1
ATOM 2272 C C . ALA A 1 281 ? 46.145 8.042 -77.977 1.00 77.00 281 ALA A C 1
ATOM 2274 O O . ALA A 1 281 ? 45.475 8.092 -76.951 1.00 77.00 281 ALA A O 1
ATOM 2275 N N . LYS A 1 282 ? 45.779 7.291 -79.027 1.00 82.44 282 LYS A N 1
ATOM 2276 C CA . LYS A 1 282 ? 44.549 6.477 -79.047 1.00 82.44 282 LYS A CA 1
ATOM 2277 C C . LYS A 1 282 ? 44.544 5.389 -77.977 1.00 82.44 282 LYS A C 1
ATOM 2279 O O . LYS A 1 282 ? 43.513 5.141 -77.358 1.00 82.44 282 LYS A O 1
ATOM 2284 N N . TRP A 1 283 ? 45.680 4.723 -77.770 1.00 84.56 283 TRP A N 1
ATOM 2285 C CA . TRP A 1 283 ? 45.814 3.719 -76.716 1.00 84.56 283 TRP A CA 1
ATOM 2286 C C . TRP A 1 283 ? 45.660 4.350 -75.326 1.00 84.56 283 TRP A C 1
ATOM 2288 O O . TRP A 1 283 ? 44.910 3.836 -74.499 1.00 84.56 283 TRP A O 1
ATOM 2298 N N . GLN A 1 284 ? 46.302 5.498 -75.095 1.00 79.19 284 GLN A N 1
ATOM 2299 C CA . GLN A 1 284 ? 46.209 6.231 -73.834 1.00 79.19 284 GLN A CA 1
ATOM 2300 C C . GLN A 1 284 ? 44.783 6.730 -73.558 1.00 79.19 284 GLN A C 1
ATOM 2302 O O . GLN A 1 284 ? 44.302 6.586 -72.438 1.00 79.19 284 GLN A O 1
ATOM 2307 N N . GLU A 1 285 ? 44.093 7.266 -74.566 1.00 78.94 285 GLU A N 1
ATOM 2308 C CA . GLU A 1 285 ? 42.701 7.718 -74.457 1.00 78.94 285 GLU A CA 1
ATOM 2309 C C . GLU A 1 285 ? 41.757 6.554 -74.139 1.00 78.94 285 GLU A C 1
ATOM 2311 O O . GLU A 1 285 ? 40.961 6.637 -73.205 1.00 78.94 285 GLU A O 1
ATOM 2316 N N . LYS A 1 286 ? 41.904 5.420 -74.838 1.00 83.06 286 LYS A N 1
ATOM 2317 C CA . LYS A 1 286 ? 41.139 4.204 -74.536 1.00 83.06 286 LYS A CA 1
ATOM 2318 C C . LYS A 1 286 ? 41.361 3.749 -73.091 1.00 83.06 286 LYS A C 1
ATOM 2320 O O . LYS A 1 286 ? 40.396 3.425 -72.402 1.00 83.06 286 LYS A O 1
ATOM 2325 N N . ARG A 1 287 ? 42.610 3.761 -72.615 1.00 76.94 287 ARG A N 1
ATOM 2326 C CA . ARG A 1 287 ? 42.933 3.333 -71.249 1.00 76.94 287 ARG A CA 1
ATOM 2327 C C . ARG A 1 287 ? 42.369 4.275 -70.193 1.00 76.94 287 ARG A C 1
ATOM 2329 O O . ARG A 1 287 ? 41.854 3.815 -69.178 1.00 76.94 287 ARG A O 1
ATOM 2336 N N . HIS A 1 288 ? 42.420 5.577 -70.459 1.00 75.25 288 HIS A N 1
ATOM 2337 C CA . HIS A 1 288 ? 41.799 6.583 -69.607 1.00 75.25 288 HIS A CA 1
ATOM 2338 C C . HIS A 1 288 ? 40.288 6.345 -69.487 1.00 75.25 288 HIS A C 1
ATOM 2340 O O . HIS A 1 288 ? 39.767 6.284 -68.378 1.00 75.25 288 HIS A O 1
ATOM 2346 N N . MET A 1 289 ? 39.604 6.105 -70.610 1.00 77.56 289 MET A N 1
ATOM 2347 C CA . MET A 1 289 ? 38.165 5.821 -70.629 1.00 77.56 289 MET A CA 1
ATOM 2348 C C . MET A 1 289 ? 37.801 4.549 -69.854 1.00 77.56 289 MET A C 1
ATOM 2350 O O . MET A 1 289 ? 36.831 4.547 -69.101 1.00 77.56 289 MET A O 1
ATOM 2354 N N . GLU A 1 290 ? 38.566 3.466 -70.002 1.00 77.81 290 GLU A N 1
ATOM 2355 C CA . GLU A 1 290 ? 38.347 2.227 -69.239 1.00 77.81 290 GLU A CA 1
ATOM 2356 C C . GLU A 1 290 ? 38.542 2.437 -67.732 1.00 77.81 290 GLU A C 1
ATOM 2358 O O . GLU A 1 290 ? 37.758 1.936 -66.923 1.00 77.81 290 GLU A O 1
ATOM 2363 N N . GLN A 1 291 ? 39.568 3.201 -67.346 1.00 75.38 291 GLN A N 1
ATOM 2364 C CA . GLN A 1 291 ? 39.839 3.518 -65.947 1.00 75.38 291 GLN A CA 1
ATOM 2365 C C . GLN A 1 291 ? 38.738 4.401 -65.345 1.00 75.38 291 GLN A C 1
ATOM 2367 O O . GLN A 1 291 ? 38.297 4.144 -64.223 1.00 75.38 291 GLN A O 1
ATOM 2372 N N . GLU A 1 292 ? 38.253 5.397 -66.087 1.00 75.38 292 GLU A N 1
ATOM 2373 C CA . GLU A 1 292 ? 37.117 6.227 -65.675 1.00 75.38 292 GLU A CA 1
ATOM 2374 C C . GLU A 1 292 ? 35.828 5.410 -65.549 1.00 75.38 292 GLU A C 1
ATOM 2376 O O . GLU A 1 292 ? 35.097 5.568 -64.571 1.00 75.38 292 GLU A O 1
ATOM 2381 N N . GLN A 1 293 ? 35.560 4.494 -66.484 1.00 77.81 293 GLN A N 1
ATOM 2382 C CA . GLN A 1 293 ? 34.400 3.600 -66.417 1.00 77.81 293 GLN A CA 1
ATOM 2383 C C . GLN A 1 293 ? 34.470 2.666 -65.208 1.00 77.81 293 GLN A C 1
ATOM 2385 O O . GLN A 1 293 ? 33.478 2.517 -64.491 1.00 77.81 293 GLN A O 1
ATOM 2390 N N . PHE A 1 294 ? 35.637 2.075 -64.939 1.00 78.38 294 PHE A N 1
ATOM 2391 C CA . PHE A 1 294 ? 35.846 1.245 -63.754 1.00 78.38 294 PHE A CA 1
ATOM 2392 C C . PHE A 1 294 ? 35.673 2.053 -62.462 1.00 78.38 294 PHE A C 1
ATOM 2394 O O . PHE A 1 294 ? 34.944 1.628 -61.564 1.00 78.38 294 PHE A O 1
ATOM 2401 N N . GLY A 1 295 ? 36.288 3.238 -62.385 1.00 75.62 295 GLY A N 1
ATOM 2402 C CA . GLY A 1 295 ? 36.151 4.144 -61.245 1.00 75.62 295 GLY A CA 1
ATOM 2403 C C . GLY A 1 295 ? 34.698 4.561 -61.014 1.00 75.62 295 GLY A C 1
ATOM 2404 O O . GLY A 1 295 ? 34.212 4.508 -59.886 1.00 75.62 295 GLY A O 1
ATOM 2405 N N . SER A 1 296 ? 33.972 4.888 -62.084 1.00 79.56 296 SER A N 1
ATOM 2406 C CA . SER A 1 296 ? 32.548 5.227 -62.033 1.00 79.56 296 SER A CA 1
ATOM 2407 C C . SER A 1 296 ? 31.696 4.051 -61.542 1.00 79.56 296 SER A C 1
ATOM 2409 O O . SER A 1 296 ? 30.910 4.211 -60.607 1.00 79.56 296 SER A O 1
ATOM 2411 N N . ALA A 1 297 ? 31.896 2.846 -62.087 1.00 78.44 297 ALA A N 1
ATOM 2412 C CA . ALA A 1 297 ? 31.172 1.647 -61.663 1.00 78.44 297 ALA A CA 1
ATOM 2413 C C . ALA A 1 297 ? 31.445 1.291 -60.191 1.00 78.44 297 ALA A C 1
ATOM 2415 O O . ALA A 1 297 ? 30.523 0.935 -59.449 1.00 78.44 297 ALA A O 1
ATOM 2416 N N . LEU A 1 298 ? 32.697 1.434 -59.744 1.00 81.56 298 LEU A N 1
ATOM 2417 C CA . LEU A 1 298 ? 33.073 1.234 -58.348 1.00 81.56 298 LEU A CA 1
ATOM 2418 C C . LEU A 1 298 ? 32.396 2.267 -57.437 1.00 81.56 298 LEU A C 1
ATOM 2420 O O . LEU A 1 298 ? 31.813 1.887 -56.422 1.00 81.56 298 LEU A O 1
ATOM 2424 N N . LEU A 1 299 ? 32.410 3.549 -57.813 1.00 81.88 299 LEU A N 1
ATOM 2425 C CA . LEU A 1 299 ? 31.753 4.619 -57.056 1.00 81.88 299 LEU A CA 1
ATOM 2426 C C . LEU A 1 299 ? 30.241 4.406 -56.939 1.00 81.88 299 LEU A C 1
ATOM 2428 O O . LEU A 1 299 ? 29.681 4.609 -55.859 1.00 81.88 299 LEU A O 1
ATOM 2432 N N . VAL A 1 300 ? 29.582 3.960 -58.013 1.00 86.88 300 VAL A N 1
ATOM 2433 C CA . VAL A 1 300 ? 28.151 3.616 -57.996 1.00 86.88 300 VAL A CA 1
ATOM 2434 C C . VAL A 1 300 ? 27.897 2.475 -57.016 1.00 86.88 300 VAL A C 1
ATOM 2436 O O . VAL A 1 300 ? 27.072 2.622 -56.113 1.00 86.88 300 VAL A O 1
ATOM 2439 N N . ARG A 1 301 ? 28.660 1.379 -57.110 1.00 85.81 301 ARG A N 1
ATOM 2440 C CA . ARG A 1 301 ? 28.501 0.221 -56.218 1.00 85.81 301 ARG A CA 1
ATOM 2441 C C . ARG A 1 301 ? 28.752 0.572 -54.752 1.00 85.81 301 ARG A C 1
ATOM 2443 O O . ARG A 1 301 ? 27.993 0.154 -53.881 1.00 85.81 301 ARG A O 1
ATOM 2450 N N . VAL A 1 302 ? 29.796 1.349 -54.462 1.00 84.62 302 VAL A N 1
ATOM 2451 C CA . VAL A 1 302 ? 30.094 1.808 -53.095 1.00 84.62 302 VAL A CA 1
ATOM 2452 C C . VAL A 1 302 ? 28.972 2.710 -52.580 1.00 84.62 302 VAL A C 1
ATOM 2454 O O . VAL A 1 302 ? 28.517 2.534 -51.451 1.00 84.62 302 VAL A O 1
ATOM 2457 N N . SER A 1 303 ? 28.454 3.610 -53.417 1.00 89.00 303 SER A N 1
ATOM 2458 C CA . SER A 1 303 ? 27.322 4.474 -53.061 1.00 89.00 303 SER A CA 1
ATOM 2459 C C . SER A 1 303 ? 26.047 3.677 -52.774 1.00 89.00 303 SER A C 1
ATOM 2461 O O . SER A 1 303 ? 25.320 3.989 -51.831 1.00 89.00 303 SER A O 1
ATOM 2463 N N . GLU A 1 304 ? 25.767 2.628 -53.546 1.00 89.50 304 GLU A N 1
ATOM 2464 C CA . GLU A 1 304 ? 24.637 1.727 -53.300 1.00 89.50 304 GLU A CA 1
ATOM 2465 C C . GLU A 1 304 ? 24.791 0.947 -51.994 1.00 89.50 304 GLU A C 1
ATOM 2467 O O . GLU A 1 304 ? 23.842 0.882 -51.209 1.00 89.50 304 GLU A O 1
ATOM 2472 N N . MET A 1 305 ? 25.985 0.413 -51.713 1.00 89.56 305 MET A N 1
ATOM 2473 C CA . MET A 1 305 ? 26.267 -0.259 -50.441 1.00 89.56 305 MET A CA 1
ATOM 2474 C C . MET A 1 305 ? 26.104 0.691 -49.249 1.00 89.56 305 MET A C 1
ATOM 2476 O O . MET A 1 305 ? 25.482 0.304 -48.261 1.00 89.56 305 MET A O 1
ATOM 2480 N N . LEU A 1 306 ? 26.577 1.938 -49.359 1.00 89.19 306 LEU A N 1
ATOM 2481 C CA . LEU A 1 306 ? 26.387 2.966 -48.329 1.00 89.19 306 LEU A CA 1
ATOM 2482 C C . LEU A 1 306 ? 24.906 3.316 -48.129 1.00 89.19 306 LEU A C 1
ATOM 2484 O O . LEU A 1 306 ? 24.436 3.414 -47.000 1.00 89.19 306 LEU A O 1
ATOM 2488 N N . ARG A 1 307 ? 24.126 3.443 -49.208 1.00 93.00 307 ARG A N 1
ATOM 2489 C CA . ARG A 1 307 ? 22.673 3.677 -49.107 1.00 93.00 307 ARG A CA 1
ATOM 2490 C C . ARG A 1 307 ? 21.927 2.490 -48.498 1.00 93.00 307 ARG A C 1
ATOM 2492 O O . ARG A 1 307 ? 20.899 2.687 -47.850 1.00 93.00 307 ARG A O 1
ATOM 2499 N N . ASN A 1 308 ? 22.384 1.263 -48.747 1.00 92.12 308 ASN A N 1
ATOM 2500 C CA . ASN A 1 308 ? 21.814 0.054 -48.152 1.00 92.12 308 ASN A CA 1
ATOM 2501 C C . ASN A 1 308 ? 22.138 -0.028 -46.656 1.00 92.12 308 ASN A C 1
ATOM 2503 O O . ASN A 1 308 ? 21.235 -0.281 -45.859 1.00 92.12 308 ASN A O 1
ATOM 2507 N N . SER A 1 309 ? 23.389 0.234 -46.265 1.00 89.00 309 SER A N 1
ATOM 2508 C CA . SER A 1 309 ? 23.786 0.238 -44.854 1.00 89.00 309 SER A CA 1
ATOM 2509 C C . SER A 1 309 ? 23.088 1.353 -44.078 1.00 89.00 309 SER A C 1
ATOM 2511 O O . SER A 1 309 ? 22.601 1.112 -42.978 1.00 89.00 309 SER A O 1
ATOM 2513 N N . GLU A 1 310 ? 22.926 2.538 -44.669 1.00 91.69 310 GLU A N 1
ATOM 2514 C CA . GLU A 1 310 ? 22.178 3.634 -44.052 1.00 91.69 310 GLU A CA 1
ATOM 2515 C C . GLU A 1 310 ? 20.699 3.269 -43.840 1.00 91.69 310 GLU A C 1
ATOM 2517 O O . GLU A 1 310 ? 20.145 3.512 -42.767 1.00 91.69 310 GLU A O 1
ATOM 2522 N N . ARG A 1 311 ? 20.055 2.626 -44.826 1.00 94.12 311 ARG A N 1
ATOM 2523 C CA . ARG A 1 311 ? 18.681 2.115 -44.679 1.00 94.12 311 ARG A CA 1
ATOM 2524 C C . ARG A 1 311 ? 18.566 1.082 -43.561 1.00 94.12 311 ARG A C 1
ATOM 2526 O O . ARG A 1 311 ? 17.636 1.176 -42.762 1.00 94.12 311 ARG A O 1
ATOM 2533 N N . LEU A 1 312 ? 19.516 0.152 -43.476 1.00 93.44 312 LEU A N 1
ATOM 2534 C CA . LEU A 1 312 ? 19.554 -0.847 -42.409 1.00 93.44 312 LEU A CA 1
ATOM 2535 C C . LEU A 1 312 ? 19.689 -0.180 -41.033 1.00 93.44 312 LEU A C 1
ATOM 2537 O O . LEU A 1 312 ? 18.905 -0.472 -40.132 1.00 93.44 312 LEU A O 1
ATOM 2541 N N . VAL A 1 313 ? 20.609 0.779 -40.885 1.00 90.56 313 VAL A N 1
ATOM 2542 C CA . VAL A 1 313 ? 20.786 1.533 -39.632 1.00 90.56 313 VAL A CA 1
ATOM 2543 C C . VAL A 1 313 ? 19.499 2.258 -39.236 1.00 90.56 313 VAL A C 1
ATOM 2545 O O . VAL A 1 313 ? 19.103 2.192 -38.074 1.00 90.56 313 VAL A O 1
ATOM 2548 N N . ARG A 1 314 ? 18.802 2.901 -40.183 1.00 94.25 314 ARG A N 1
ATOM 2549 C CA . ARG A 1 314 ? 17.512 3.552 -39.896 1.00 94.25 314 ARG A CA 1
ATOM 2550 C C . ARG A 1 314 ? 16.442 2.554 -39.445 1.00 94.25 314 ARG A C 1
ATOM 2552 O O . ARG A 1 314 ? 15.734 2.851 -38.489 1.00 94.25 314 ARG A O 1
ATOM 2559 N N . SER A 1 315 ? 16.351 1.382 -40.080 1.00 94.12 315 SER A N 1
ATOM 2560 C CA . SER A 1 315 ? 15.392 0.343 -39.667 1.00 94.12 315 SER A CA 1
ATOM 2561 C C . SER A 1 315 ? 15.664 -0.166 -38.248 1.00 94.12 315 SER A C 1
ATOM 2563 O O . SER A 1 315 ? 14.751 -0.202 -37.430 1.00 94.12 315 SER A O 1
ATOM 2565 N N . LEU A 1 316 ? 16.932 -0.424 -37.907 1.00 93.50 316 LEU A N 1
ATOM 2566 C CA . LEU A 1 316 ? 17.326 -0.878 -36.570 1.00 93.50 316 LEU A CA 1
ATOM 2567 C C . LEU A 1 316 ? 17.066 0.185 -35.494 1.00 93.50 316 LEU A C 1
ATOM 2569 O O . LEU A 1 316 ? 16.712 -0.144 -34.362 1.00 93.50 316 LEU A O 1
ATOM 2573 N N . LEU A 1 317 ? 17.226 1.471 -35.826 1.00 92.88 317 LEU A N 1
ATOM 2574 C CA . LEU A 1 317 ? 16.872 2.563 -34.916 1.00 92.88 317 LEU A CA 1
ATOM 2575 C C . LEU A 1 317 ? 15.363 2.616 -34.651 1.00 92.88 317 LEU A C 1
ATOM 2577 O O . LEU A 1 317 ? 14.966 2.786 -33.499 1.00 92.88 317 LEU A O 1
ATOM 2581 N N . GLN A 1 318 ? 14.540 2.422 -35.684 1.00 95.31 318 GLN A N 1
ATOM 2582 C CA . GLN A 1 318 ? 13.084 2.390 -35.550 1.00 95.31 318 GLN A CA 1
ATOM 2583 C C . GLN A 1 318 ? 12.613 1.190 -34.712 1.00 95.31 318 GLN A C 1
ATOM 2585 O O . GLN A 1 318 ? 11.788 1.358 -33.815 1.00 95.31 318 GLN A O 1
ATOM 2590 N N . GLU A 1 319 ? 13.168 -0.002 -34.944 1.00 93.50 319 GLU A N 1
ATOM 2591 C CA . GLU A 1 319 ? 12.875 -1.196 -34.135 1.00 93.50 319 GLU A CA 1
ATOM 2592 C C . GLU A 1 319 ? 13.270 -0.992 -32.669 1.00 93.50 319 GLU A C 1
ATOM 2594 O O . GLU A 1 319 ? 12.495 -1.285 -31.756 1.00 93.50 319 GLU A O 1
ATOM 2599 N N . LYS A 1 320 ? 14.452 -0.415 -32.420 1.00 94.19 320 LYS A N 1
ATOM 2600 C CA . LYS A 1 320 ? 14.897 -0.077 -31.063 1.00 94.19 320 LYS A CA 1
ATOM 2601 C C . LYS A 1 320 ? 13.918 0.870 -30.365 1.00 94.19 320 LYS A C 1
ATOM 2603 O O . LYS A 1 320 ? 13.640 0.683 -29.181 1.00 94.19 320 LYS A O 1
ATOM 2608 N N . GLU A 1 321 ? 13.413 1.883 -31.063 1.00 94.81 321 GLU A N 1
ATOM 2609 C CA . GLU A 1 321 ? 12.452 2.834 -30.499 1.00 94.81 321 GLU A CA 1
ATOM 2610 C C . GLU A 1 321 ? 11.123 2.151 -30.145 1.00 94.81 321 GLU A C 1
ATOM 2612 O O . GLU A 1 321 ? 10.646 2.295 -29.018 1.00 94.81 321 GLU A O 1
ATOM 2617 N N . GLN A 1 322 ? 10.605 1.293 -31.030 1.00 93.12 322 GLN A N 1
ATOM 2618 C CA . GLN A 1 322 ? 9.410 0.480 -30.767 1.00 93.12 322 GLN A CA 1
ATOM 2619 C C . GLN A 1 322 ? 9.590 -0.458 -29.563 1.00 93.12 322 GLN A C 1
ATOM 2621 O O . GLN A 1 322 ? 8.692 -0.576 -28.722 1.00 93.12 322 GLN A O 1
ATOM 2626 N N . HIS A 1 323 ? 10.757 -1.095 -29.426 1.00 92.19 323 HIS A N 1
ATOM 2627 C CA . HIS A 1 323 ? 11.065 -1.932 -28.264 1.00 92.19 323 HIS A CA 1
ATOM 2628 C C . HIS A 1 323 ? 11.112 -1.124 -26.962 1.00 92.19 323 HIS A C 1
ATOM 2630 O O . HIS A 1 323 ? 10.582 -1.573 -25.945 1.00 92.19 323 HIS A O 1
ATOM 2636 N N . ILE A 1 324 ? 11.691 0.082 -26.982 1.00 94.25 324 ILE A N 1
ATOM 2637 C CA . ILE A 1 324 ? 11.722 0.972 -25.811 1.00 94.25 324 ILE A CA 1
ATOM 2638 C C . ILE A 1 324 ? 10.306 1.419 -25.426 1.00 94.25 324 ILE A C 1
ATOM 2640 O O . ILE A 1 324 ? 9.981 1.457 -24.236 1.00 94.25 324 ILE A O 1
ATOM 2644 N N . GLU A 1 325 ? 9.456 1.757 -26.395 1.00 93.94 325 GLU A N 1
ATOM 2645 C CA . GLU A 1 325 ? 8.063 2.135 -26.133 1.00 93.94 325 GLU A CA 1
ATOM 2646 C C . GLU A 1 325 ? 7.245 0.978 -25.559 1.00 93.94 325 GLU A C 1
ATOM 2648 O O . GLU A 1 325 ? 6.528 1.169 -24.573 1.00 93.94 325 GLU A O 1
ATOM 2653 N N . THR A 1 326 ? 7.404 -0.221 -26.120 1.00 94.31 326 THR A N 1
ATOM 2654 C CA . THR A 1 326 ? 6.744 -1.441 -25.631 1.00 94.31 326 THR A CA 1
ATOM 2655 C C . THR A 1 326 ? 7.172 -1.739 -24.197 1.00 94.31 326 THR A C 1
ATOM 2657 O O . THR A 1 326 ? 6.329 -1.845 -23.310 1.00 94.31 326 THR A O 1
ATOM 2660 N N . TYR A 1 327 ? 8.479 -1.717 -23.923 1.00 93.12 327 TYR A N 1
ATOM 2661 C CA . TYR A 1 327 ? 9.007 -1.900 -22.572 1.00 93.12 327 TYR A CA 1
ATOM 2662 C C . TYR A 1 327 ? 8.461 -0.856 -21.583 1.00 93.12 327 TYR A C 1
ATOM 2664 O O . TYR A 1 327 ? 8.026 -1.193 -20.482 1.00 93.12 327 TYR A O 1
ATOM 2672 N N . ARG A 1 328 ? 8.418 0.428 -21.969 1.00 93.56 328 ARG A N 1
ATOM 2673 C CA . ARG A 1 328 ? 7.833 1.491 -21.129 1.00 93.56 328 ARG A CA 1
ATOM 2674 C C . ARG A 1 328 ? 6.352 1.253 -20.846 1.00 93.56 328 ARG A C 1
ATOM 2676 O O . ARG A 1 328 ? 5.898 1.545 -19.738 1.00 93.56 328 ARG A O 1
ATOM 2683 N N . ARG A 1 329 ? 5.593 0.767 -21.830 1.00 91.62 329 ARG A N 1
ATOM 2684 C CA . ARG A 1 329 ? 4.178 0.419 -21.665 1.00 91.62 329 ARG A CA 1
ATOM 2685 C C . ARG A 1 329 ? 4.010 -0.735 -20.677 1.00 91.62 329 ARG A C 1
ATOM 2687 O O . ARG A 1 329 ? 3.187 -0.611 -19.774 1.00 91.62 329 ARG A O 1
ATOM 2694 N N . ASP A 1 330 ? 4.815 -1.783 -20.794 1.00 90.31 330 ASP A N 1
ATOM 2695 C CA . ASP A 1 330 ? 4.737 -2.966 -19.929 1.00 90.31 330 ASP A CA 1
ATOM 2696 C C . ASP A 1 330 ? 5.117 -2.650 -18.481 1.00 90.31 330 ASP A C 1
ATOM 2698 O O . ASP A 1 330 ? 4.435 -3.080 -17.547 1.00 90.31 330 ASP A O 1
ATOM 2702 N N . VAL A 1 331 ? 6.147 -1.820 -18.279 1.00 92.88 331 VAL A N 1
ATOM 2703 C CA . VAL A 1 331 ? 6.521 -1.327 -16.945 1.00 92.88 331 VAL A CA 1
ATOM 2704 C C . VAL A 1 331 ? 5.386 -0.503 -16.332 1.00 92.88 331 VAL A C 1
ATOM 2706 O O . VAL A 1 331 ? 5.056 -0.696 -15.164 1.00 92.88 331 VAL A O 1
ATOM 2709 N N . ARG A 1 332 ? 4.745 0.387 -17.104 1.00 92.00 332 ARG A N 1
ATOM 2710 C CA . ARG A 1 332 ? 3.598 1.179 -16.616 1.00 92.00 332 ARG A CA 1
ATOM 2711 C C . ARG A 1 332 ? 2.398 0.306 -16.273 1.00 92.00 332 ARG A C 1
ATOM 2713 O O . ARG A 1 332 ? 1.743 0.561 -15.268 1.00 92.00 332 ARG A O 1
ATOM 2720 N N . LEU A 1 333 ? 2.110 -0.699 -17.095 1.00 89.69 333 LEU A N 1
ATOM 2721 C CA . LEU A 1 333 ? 0.992 -1.611 -16.877 1.00 89.69 333 LEU A CA 1
ATOM 2722 C C . LEU A 1 333 ? 1.230 -2.478 -15.635 1.00 89.69 333 LEU A C 1
ATOM 2724 O O . LEU A 1 333 ? 0.359 -2.545 -14.774 1.00 89.69 333 LEU A O 1
ATOM 2728 N N . SER A 1 334 ? 2.433 -3.036 -15.484 1.00 91.06 334 SER A N 1
ATOM 2729 C CA . SER A 1 334 ? 2.830 -3.780 -14.281 1.00 91.06 334 SER A CA 1
ATOM 2730 C C . SER A 1 334 ? 2.771 -2.910 -13.022 1.00 91.06 334 SER A C 1
ATOM 2732 O O . SER A 1 334 ? 2.223 -3.331 -12.007 1.00 91.06 334 SER A O 1
ATOM 2734 N N . ALA A 1 335 ? 3.269 -1.670 -13.089 1.00 88.38 335 ALA A N 1
ATOM 2735 C CA . ALA A 1 335 ? 3.187 -0.732 -11.971 1.00 88.38 335 ALA A CA 1
ATOM 2736 C C . ALA A 1 335 ? 1.732 -0.392 -11.607 1.00 88.38 335 ALA A C 1
ATOM 2738 O O . ALA A 1 335 ? 1.394 -0.337 -10.425 1.00 88.38 335 ALA A O 1
ATOM 2739 N N . ALA A 1 336 ? 0.861 -0.196 -12.602 1.00 89.81 336 ALA A N 1
ATOM 2740 C CA . ALA A 1 336 ? -0.555 0.076 -12.375 1.00 89.81 336 ALA A CA 1
ATOM 2741 C C . ALA A 1 336 ? -1.280 -1.112 -11.722 1.00 89.81 336 ALA A C 1
ATOM 2743 O O . ALA A 1 336 ? -2.053 -0.893 -10.793 1.00 89.81 336 ALA A O 1
ATOM 2744 N N . ILE A 1 337 ? -0.995 -2.347 -12.156 1.00 90.50 337 ILE A N 1
ATOM 2745 C CA . ILE A 1 337 ? -1.545 -3.568 -11.544 1.00 90.50 337 ILE A CA 1
ATOM 2746 C C . ILE A 1 337 ? -1.113 -3.662 -10.079 1.00 90.50 337 ILE A C 1
ATOM 2748 O O . ILE A 1 337 ? -1.967 -3.726 -9.203 1.00 90.50 337 ILE A O 1
ATOM 2752 N N . LEU A 1 338 ? 0.190 -3.554 -9.799 1.00 92.44 338 LEU A N 1
ATOM 2753 C CA . LEU A 1 338 ? 0.706 -3.619 -8.427 1.00 92.44 338 LEU A CA 1
ATOM 2754 C C . LEU A 1 338 ? 0.127 -2.510 -7.535 1.00 92.44 338 LEU A C 1
ATOM 2756 O O . LEU A 1 338 ? -0.213 -2.752 -6.381 1.00 92.44 338 LEU A O 1
ATOM 2760 N N . THR A 1 339 ? -0.017 -1.293 -8.066 1.00 91.50 339 THR A N 1
ATOM 2761 C CA . THR A 1 339 ? -0.623 -0.172 -7.326 1.00 91.50 339 THR A CA 1
ATOM 2762 C C . THR A 1 339 ? -2.095 -0.441 -7.022 1.00 91.50 339 THR A C 1
ATOM 2764 O O . THR A 1 339 ? -2.569 -0.137 -5.926 1.00 91.50 339 THR A O 1
ATOM 2767 N N . TRP A 1 340 ? -2.823 -1.021 -7.977 1.00 91.94 340 TRP A N 1
ATOM 2768 C CA . TRP A 1 340 ? -4.221 -1.392 -7.797 1.00 91.94 340 TRP A CA 1
ATOM 2769 C C . TRP A 1 340 ? -4.381 -2.511 -6.760 1.00 91.94 340 TRP A C 1
ATOM 2771 O O . TRP A 1 340 ? -5.204 -2.369 -5.855 1.00 91.94 340 TRP A O 1
ATOM 2781 N N . ASP A 1 341 ? -3.546 -3.552 -6.812 1.00 90.12 341 ASP A N 1
ATOM 2782 C CA . ASP A 1 341 ? -3.537 -4.642 -5.829 1.00 90.12 341 ASP A CA 1
ATOM 2783 C C . ASP A 1 341 ? -3.242 -4.117 -4.417 1.00 90.12 341 ASP A C 1
ATOM 2785 O O . ASP A 1 341 ? -3.963 -4.423 -3.465 1.00 90.12 341 ASP A O 1
ATOM 2789 N N . LEU A 1 342 ? -2.228 -3.254 -4.276 1.00 90.19 342 LEU A N 1
ATOM 2790 C CA . LEU A 1 342 ? -1.902 -2.612 -3.000 1.00 90.19 342 LEU A CA 1
ATOM 2791 C C . LEU A 1 342 ? -3.053 -1.741 -2.487 1.00 90.19 342 LEU A C 1
ATOM 2793 O O . LEU A 1 342 ? -3.377 -1.800 -1.302 1.00 90.19 342 LEU A O 1
ATOM 2797 N N . SER A 1 343 ? -3.699 -0.962 -3.359 1.00 89.25 343 SER A N 1
ATOM 2798 C CA . SER A 1 343 ? -4.851 -0.127 -2.996 1.00 89.25 343 SER A CA 1
ATOM 2799 C C . SER A 1 343 ? -6.061 -0.964 -2.562 1.00 89.25 343 SER A C 1
ATOM 2801 O O . SER A 1 343 ? -6.738 -0.619 -1.587 1.00 89.25 343 SER A O 1
ATOM 2803 N N . SER A 1 344 ? -6.305 -2.087 -3.239 1.00 89.12 344 SER A N 1
ATOM 2804 C CA . SER A 1 344 ? -7.347 -3.051 -2.881 1.00 89.12 344 SER A CA 1
ATOM 2805 C C . SER A 1 344 ? -7.071 -3.679 -1.512 1.00 89.12 344 SER A C 1
ATOM 2807 O O . SER A 1 344 ? -7.943 -3.671 -0.641 1.00 89.12 344 SER A O 1
ATOM 2809 N N . ASN A 1 345 ? -5.834 -4.125 -1.272 1.00 90.19 345 ASN A N 1
ATOM 2810 C CA . ASN A 1 345 ? -5.418 -4.693 0.012 1.00 90.19 345 ASN A CA 1
ATOM 2811 C C . ASN A 1 345 ? -5.524 -3.670 1.150 1.00 90.19 345 ASN A C 1
ATOM 2813 O O . ASN A 1 345 ? -6.075 -3.985 2.202 1.00 90.19 345 ASN A O 1
ATOM 2817 N N . LEU A 1 346 ? -5.083 -2.426 0.930 1.00 88.81 346 LEU A N 1
ATOM 2818 C CA . LEU A 1 346 ? -5.254 -1.324 1.886 1.00 88.81 346 LEU A CA 1
ATOM 2819 C C . LEU A 1 346 ? -6.728 -1.078 2.217 1.00 88.81 346 LEU A C 1
ATOM 2821 O O . LEU A 1 346 ? -7.078 -0.873 3.379 1.00 88.81 346 LEU A O 1
ATOM 2825 N N . SER A 1 347 ? -7.598 -1.126 1.208 1.00 87.56 347 SER A N 1
ATOM 2826 C CA . SER A 1 347 ? -9.041 -0.966 1.398 1.00 87.56 347 SER A CA 1
ATOM 2827 C C . SER A 1 347 ? -9.632 -2.121 2.212 1.00 87.56 347 SER A C 1
ATOM 2829 O O . SER A 1 347 ? -10.407 -1.870 3.134 1.00 87.56 347 SER A O 1
ATOM 2831 N N . SER A 1 348 ? -9.225 -3.367 1.939 1.00 88.38 348 SER A N 1
ATOM 2832 C CA . SER A 1 348 ? -9.644 -4.549 2.709 1.00 88.38 348 SER A CA 1
ATOM 2833 C C . SER A 1 348 ? -9.202 -4.457 4.169 1.00 88.38 348 SER A C 1
ATOM 2835 O O . SER A 1 348 ? -10.029 -4.550 5.075 1.00 88.38 348 SER A O 1
ATOM 2837 N N . ILE A 1 349 ? -7.918 -4.169 4.404 1.00 90.69 349 ILE A N 1
ATOM 2838 C CA . ILE A 1 349 ? -7.350 -4.023 5.751 1.00 90.69 349 ILE A CA 1
ATOM 2839 C C . ILE A 1 349 ? -8.035 -2.875 6.502 1.00 90.69 349 ILE A C 1
ATOM 2841 O O . ILE A 1 349 ? -8.338 -3.001 7.684 1.00 90.69 349 ILE A O 1
ATOM 2845 N N . SER A 1 350 ? -8.338 -1.760 5.831 1.00 88.81 350 SER A N 1
ATOM 2846 C CA . SER A 1 350 ? -9.067 -0.635 6.434 1.00 88.81 350 SER A CA 1
ATOM 2847 C C . SER A 1 350 ? -10.476 -1.030 6.895 1.00 88.81 350 SER A C 1
ATOM 2849 O O . SER A 1 350 ? -10.916 -0.627 7.978 1.00 88.81 350 SER A O 1
ATOM 2851 N N . VAL A 1 351 ? -11.183 -1.854 6.113 1.00 89.00 351 VAL A N 1
ATOM 2852 C CA . VAL A 1 351 ? -12.494 -2.398 6.501 1.00 89.00 351 VAL A CA 1
ATOM 2853 C C . VAL A 1 351 ? -12.357 -3.324 7.710 1.00 89.00 351 VAL A C 1
ATOM 2855 O O . VAL A 1 351 ? -13.065 -3.122 8.698 1.00 89.00 351 VAL A O 1
ATOM 2858 N N . GLU A 1 352 ? -11.413 -4.267 7.689 1.00 90.19 352 GLU A N 1
ATOM 2859 C CA . GLU A 1 352 ? -11.157 -5.182 8.813 1.00 90.19 352 GLU A CA 1
ATOM 2860 C C . GLU A 1 352 ? -10.796 -4.432 10.101 1.00 90.19 352 GLU A C 1
ATOM 2862 O O . GLU A 1 352 ? -11.343 -4.708 11.170 1.00 90.19 352 GLU A O 1
ATOM 2867 N N . LEU A 1 353 ? -9.935 -3.417 10.007 1.00 86.81 353 LEU A N 1
ATOM 2868 C CA . LEU A 1 353 ? -9.526 -2.588 11.139 1.00 86.81 353 LEU A CA 1
ATOM 2869 C C . LEU A 1 353 ? -10.726 -1.822 11.720 1.00 86.81 353 LEU A C 1
ATOM 2871 O O . LEU A 1 353 ? -10.887 -1.729 12.941 1.00 86.81 353 LEU A O 1
ATOM 2875 N N . ASN A 1 354 ? -11.614 -1.309 10.867 1.00 87.00 354 ASN A N 1
ATOM 2876 C CA . ASN A 1 354 ? -12.841 -0.656 11.317 1.00 87.00 354 ASN A CA 1
ATOM 2877 C C . ASN A 1 354 ? -13.816 -1.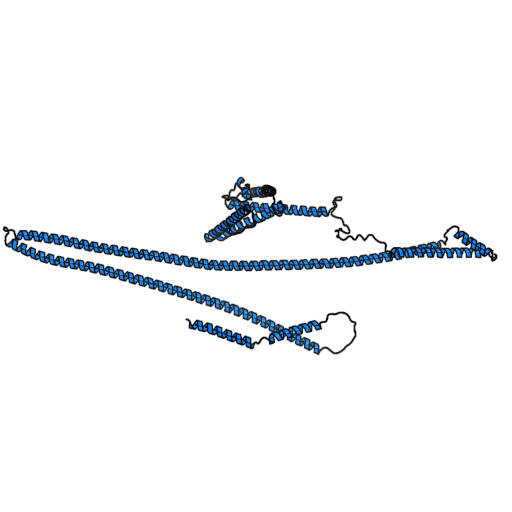627 11.995 1.00 87.00 354 ASN A C 1
ATOM 2879 O O . ASN A 1 354 ? -14.413 -1.254 13.010 1.00 87.00 354 ASN A O 1
ATOM 2883 N N . GLU A 1 355 ? -13.945 -2.861 11.507 1.00 85.88 355 GLU A N 1
ATOM 2884 C CA . GLU A 1 355 ? -14.746 -3.892 12.175 1.00 85.88 355 GLU A CA 1
ATOM 2885 C C . GLU A 1 355 ? -14.146 -4.285 13.531 1.00 85.88 355 GLU A C 1
ATOM 2887 O O . GLU A 1 355 ? -14.848 -4.245 14.543 1.00 85.88 355 GLU A O 1
ATOM 2892 N N . LEU A 1 356 ? -12.831 -4.509 13.618 1.00 88.69 356 LEU A N 1
ATOM 2893 C CA . LEU A 1 356 ? -12.150 -4.766 14.895 1.00 88.69 356 LEU A CA 1
ATOM 2894 C C . LEU A 1 356 ? -12.317 -3.604 15.888 1.00 88.69 356 LEU A C 1
ATOM 2896 O O . LEU A 1 356 ? -12.549 -3.823 17.080 1.00 88.69 356 LEU A O 1
ATOM 2900 N N . ARG A 1 357 ? -12.279 -2.349 15.416 1.00 89.19 357 ARG A N 1
ATOM 2901 C CA . ARG A 1 357 ? -12.574 -1.167 16.248 1.00 89.19 357 ARG A CA 1
ATOM 2902 C C . ARG A 1 357 ? -14.017 -1.167 16.755 1.00 89.19 357 ARG A C 1
ATOM 2904 O O . ARG A 1 357 ? -14.239 -0.809 17.914 1.00 89.19 357 ARG A O 1
ATOM 2911 N N . LYS A 1 358 ? -14.999 -1.544 15.928 1.00 88.94 358 LYS A N 1
ATOM 2912 C CA . LYS A 1 358 ? -16.404 -1.663 16.358 1.00 88.94 358 LYS A CA 1
ATOM 2913 C C . LYS A 1 358 ? -16.564 -2.767 17.400 1.00 88.94 358 LYS A C 1
ATOM 2915 O O . LYS A 1 358 ? -17.158 -2.499 18.445 1.00 88.94 358 LYS A O 1
ATOM 2920 N N . VAL A 1 359 ? -15.978 -3.942 17.160 1.00 88.00 359 VAL A N 1
ATOM 2921 C CA . VAL A 1 359 ? -15.977 -5.077 18.099 1.00 88.00 359 VAL A CA 1
ATOM 2922 C C . VAL A 1 359 ? -15.386 -4.654 19.443 1.00 88.00 359 VAL A C 1
ATOM 2924 O O . VAL A 1 359 ? -16.056 -4.788 20.466 1.00 88.00 359 VAL A O 1
ATOM 2927 N N . ARG A 1 360 ? -14.220 -3.992 19.452 1.00 91.75 360 ARG A N 1
ATOM 2928 C CA . ARG A 1 360 ? -13.603 -3.471 20.685 1.00 91.75 360 ARG A CA 1
ATOM 2929 C C . ARG A 1 360 ? -14.534 -2.535 21.465 1.00 91.75 360 ARG A C 1
ATOM 2931 O O . ARG A 1 360 ? -14.658 -2.679 22.677 1.00 91.75 360 ARG A O 1
ATOM 2938 N N . ARG A 1 361 ? -15.216 -1.591 20.798 1.00 88.88 361 ARG A N 1
ATOM 2939 C CA . ARG A 1 361 ? -16.174 -0.673 21.460 1.00 88.88 361 ARG A CA 1
ATOM 2940 C C . ARG A 1 361 ? -17.399 -1.397 22.016 1.00 88.88 361 ARG A C 1
ATOM 2942 O O . ARG A 1 361 ? -18.023 -0.913 22.961 1.00 88.88 361 ARG A O 1
ATOM 2949 N N . VAL A 1 362 ? -17.825 -2.482 21.375 1.00 85.56 362 VAL A N 1
ATOM 2950 C CA . VAL A 1 362 ? -18.933 -3.314 21.858 1.00 85.56 362 VAL A CA 1
ATOM 2951 C C . VAL A 1 362 ? -18.489 -4.097 23.089 1.00 85.56 362 VAL A C 1
ATOM 2953 O O . VAL A 1 362 ? -19.201 -4.093 24.090 1.00 85.56 362 VAL A O 1
ATOM 2956 N N . ASP A 1 363 ? -17.305 -4.698 23.058 1.00 87.56 363 ASP A N 1
ATOM 2957 C CA . ASP A 1 363 ? -16.785 -5.471 24.186 1.00 87.56 363 ASP A CA 1
ATOM 2958 C C . ASP A 1 363 ? -16.465 -4.590 25.393 1.00 87.56 363 ASP A C 1
ATOM 2960 O O . ASP A 1 363 ? -16.821 -4.941 26.515 1.00 87.56 363 ASP A O 1
ATOM 2964 N N . GLU A 1 364 ? -15.931 -3.387 25.179 1.00 89.19 364 GLU A N 1
ATOM 2965 C CA . GLU A 1 364 ? -15.761 -2.400 26.247 1.00 89.19 364 GLU A CA 1
ATOM 2966 C C . GLU A 1 364 ? -17.102 -2.028 26.900 1.00 89.19 364 GLU A C 1
ATOM 2968 O O . GLU A 1 364 ? -17.208 -1.988 28.127 1.00 89.19 364 GLU A O 1
ATOM 2973 N N . ARG A 1 365 ? -18.157 -1.814 26.098 1.00 89.88 365 ARG A N 1
ATOM 2974 C CA . ARG A 1 365 ? -19.511 -1.578 26.622 1.00 89.88 365 ARG A CA 1
ATOM 2975 C C . ARG A 1 365 ? -20.025 -2.780 27.412 1.00 89.88 365 ARG A C 1
ATOM 2977 O O . ARG A 1 365 ? -20.522 -2.582 28.515 1.00 89.88 365 ARG A O 1
ATOM 2984 N N . LYS A 1 366 ? -19.857 -4.009 26.908 1.00 86.06 366 LYS A N 1
ATOM 2985 C CA . LYS A 1 366 ? -20.252 -5.237 27.624 1.00 86.06 366 LYS A CA 1
ATOM 2986 C C . LYS A 1 366 ? -19.540 -5.365 28.971 1.00 86.06 366 LYS A C 1
ATOM 2988 O O . LYS A 1 366 ? -20.193 -5.694 29.956 1.00 86.06 366 LYS A O 1
ATOM 2993 N N . ILE A 1 367 ? -18.233 -5.094 29.020 1.00 90.56 367 ILE A N 1
ATOM 2994 C CA . ILE A 1 367 ? -17.447 -5.141 30.261 1.00 90.56 367 ILE A CA 1
ATOM 2995 C C . ILE A 1 367 ? -17.955 -4.084 31.243 1.00 90.56 367 ILE A C 1
ATOM 2997 O O . ILE A 1 367 ? -18.256 -4.423 32.383 1.00 90.56 367 ILE A O 1
ATOM 3001 N N . ARG A 1 368 ? -18.133 -2.829 30.804 1.00 93.00 368 ARG A N 1
ATOM 3002 C CA . ARG A 1 368 ? -18.676 -1.764 31.667 1.00 93.00 368 ARG A CA 1
ATOM 3003 C C . ARG A 1 368 ? -20.063 -2.116 32.206 1.00 93.00 368 ARG A C 1
ATOM 3005 O O . ARG A 1 368 ? -20.294 -1.961 33.397 1.00 93.00 368 ARG A O 1
ATOM 3012 N N . THR A 1 369 ? -20.969 -2.613 31.362 1.00 89.25 369 THR A N 1
ATOM 3013 C CA . THR A 1 369 ? -22.316 -3.019 31.794 1.00 89.25 369 THR A CA 1
ATOM 3014 C C . THR A 1 369 ? -22.267 -4.182 32.781 1.00 89.25 369 THR A C 1
ATOM 3016 O O . THR A 1 369 ? -22.999 -4.154 33.764 1.00 89.25 369 THR A O 1
ATOM 3019 N N . ARG A 1 370 ? -21.384 -5.167 32.565 1.00 91.19 370 ARG A N 1
ATOM 3020 C CA . ARG A 1 370 ? -21.188 -6.276 33.507 1.00 91.19 370 ARG A CA 1
ATOM 3021 C C . ARG A 1 370 ? -20.716 -5.766 34.870 1.00 91.19 370 ARG A C 1
ATOM 3023 O O . ARG A 1 370 ? -21.343 -6.085 35.873 1.00 91.19 370 ARG A O 1
ATOM 3030 N N . ILE A 1 371 ? -19.690 -4.913 34.889 1.00 92.94 371 ILE A N 1
ATOM 3031 C CA . ILE A 1 371 ? -19.166 -4.314 36.124 1.00 92.94 371 ILE A CA 1
ATOM 3032 C C . ILE A 1 371 ? -20.271 -3.544 36.857 1.00 92.94 371 ILE A C 1
ATOM 3034 O O . ILE A 1 371 ? -20.478 -3.765 38.044 1.00 92.94 371 ILE A O 1
ATOM 3038 N N . ILE A 1 372 ? -21.022 -2.686 36.157 1.00 90.94 372 ILE A N 1
ATOM 3039 C CA . ILE A 1 372 ? -22.136 -1.935 36.761 1.00 90.94 372 ILE A CA 1
ATOM 3040 C C . ILE A 1 372 ? -23.161 -2.892 37.381 1.00 90.94 372 ILE A C 1
ATOM 3042 O O . ILE A 1 372 ? -23.539 -2.694 38.530 1.00 90.94 372 ILE A O 1
ATOM 3046 N N . SER A 1 373 ? -23.557 -3.953 36.669 1.00 87.38 373 SER A N 1
ATOM 3047 C CA . SER A 1 373 ? -24.526 -4.921 37.198 1.00 87.38 373 SER A CA 1
ATOM 3048 C C . SER A 1 373 ? -24.019 -5.674 38.433 1.00 87.38 373 SER A C 1
ATOM 3050 O O . SER A 1 373 ? -24.784 -5.880 39.370 1.00 87.38 373 SER A O 1
ATOM 3052 N N . GLU A 1 374 ? -22.731 -6.033 38.474 1.00 90.25 374 GLU A N 1
ATOM 3053 C CA . GLU A 1 374 ? -22.112 -6.694 39.631 1.00 90.25 374 GLU A CA 1
ATOM 3054 C C . GLU A 1 374 ? -22.065 -5.754 40.848 1.00 90.25 374 GLU A C 1
ATOM 3056 O O . GLU A 1 374 ? -22.391 -6.164 41.963 1.00 90.25 374 GLU A O 1
ATOM 3061 N N . TYR A 1 375 ? -21.738 -4.473 40.641 1.00 95.00 375 TYR A N 1
ATOM 3062 C CA . TYR A 1 375 ? -21.779 -3.460 41.701 1.00 95.00 375 TYR A CA 1
ATOM 3063 C C . TYR A 1 375 ? -23.203 -3.184 42.194 1.00 95.00 375 TYR A C 1
ATOM 3065 O O . TYR A 1 375 ? -23.413 -3.052 43.398 1.00 95.00 375 TYR A O 1
ATOM 3073 N N . GLU A 1 376 ? -24.188 -3.099 41.299 1.00 87.69 376 GLU A N 1
ATOM 3074 C CA . GLU A 1 376 ? -25.597 -2.927 41.673 1.00 87.69 376 GLU A CA 1
ATOM 3075 C C . GLU A 1 376 ? -26.124 -4.121 42.479 1.00 87.69 376 GLU A C 1
ATOM 3077 O O . GLU A 1 376 ? -26.858 -3.928 43.450 1.00 87.69 376 GLU A O 1
ATOM 3082 N N . ASP A 1 377 ? -25.741 -5.348 42.117 1.00 87.31 377 ASP A N 1
ATOM 3083 C CA . ASP A 1 377 ? -26.076 -6.553 42.881 1.00 87.31 377 ASP A CA 1
ATOM 3084 C C . ASP A 1 377 ? -25.454 -6.517 44.285 1.00 87.31 377 ASP A C 1
ATOM 3086 O O . ASP A 1 377 ? -26.172 -6.726 45.266 1.00 87.31 377 ASP A O 1
ATOM 3090 N N . LEU A 1 378 ? -24.177 -6.137 44.402 1.00 94.38 378 LEU A N 1
ATOM 3091 C CA . LEU A 1 378 ? -23.504 -5.986 45.696 1.00 94.38 378 LEU A CA 1
ATOM 3092 C C . LEU A 1 378 ? -24.157 -4.900 46.568 1.00 94.38 378 LEU A C 1
ATOM 3094 O O . LEU A 1 378 ? -24.400 -5.106 47.757 1.00 94.38 378 LEU A O 1
ATOM 3098 N N . VAL A 1 379 ? -24.482 -3.739 45.989 1.00 91.19 379 VAL A N 1
ATOM 3099 C CA . VAL A 1 379 ? -25.176 -2.656 46.709 1.00 91.19 379 VAL A CA 1
ATOM 3100 C C . VAL A 1 379 ? -26.555 -3.119 47.178 1.00 91.19 379 VAL A C 1
ATOM 3102 O O . VAL A 1 379 ? -26.946 -2.825 48.310 1.00 91.19 379 VAL A O 1
ATOM 3105 N N . ARG A 1 380 ? -27.295 -3.865 46.348 1.00 84.88 380 ARG A N 1
ATOM 3106 C CA . ARG A 1 380 ? -28.594 -4.434 46.740 1.00 84.88 380 ARG A CA 1
ATOM 3107 C C . ARG A 1 380 ? -28.461 -5.418 47.901 1.00 84.88 380 ARG A C 1
ATOM 3109 O O . ARG A 1 380 ? -29.285 -5.361 48.815 1.00 84.88 380 ARG A O 1
ATOM 3116 N N . GLU A 1 381 ? -27.439 -6.269 47.892 1.00 88.75 381 GLU A N 1
ATOM 3117 C CA . GLU A 1 381 ? -27.146 -7.205 48.984 1.00 88.75 381 GLU A CA 1
ATOM 3118 C C . GLU A 1 381 ? -26.841 -6.465 50.296 1.00 88.75 381 GLU A C 1
ATOM 3120 O O . GLU A 1 381 ? -27.515 -6.694 51.302 1.00 88.75 381 GLU A O 1
ATOM 3125 N N . LEU A 1 382 ? -25.944 -5.474 50.262 1.00 92.19 382 LEU A N 1
ATOM 3126 C CA . LEU A 1 382 ? -25.626 -4.615 51.413 1.00 92.19 382 LEU A CA 1
ATOM 3127 C C . LEU A 1 382 ? -26.865 -3.901 51.976 1.00 92.19 382 LEU A C 1
ATOM 3129 O O . LEU A 1 382 ? -27.067 -3.846 53.190 1.00 92.19 382 LEU A O 1
ATOM 3133 N N . VAL A 1 383 ? -27.735 -3.368 51.112 1.00 88.56 383 VAL A N 1
ATOM 3134 C CA . VAL A 1 383 ? -28.990 -2.726 51.545 1.00 88.56 383 VAL A CA 1
ATOM 3135 C C . VAL A 1 383 ? -29.927 -3.731 52.225 1.00 88.56 383 VAL A C 1
ATOM 3137 O O . VAL A 1 383 ? -30.600 -3.381 53.201 1.00 88.56 383 VAL A O 1
ATOM 3140 N N . MET A 1 384 ? -29.981 -4.980 51.750 1.00 85.06 384 MET A N 1
ATOM 3141 C CA . MET A 1 384 ? -30.742 -6.039 52.421 1.00 85.06 384 MET A CA 1
ATOM 3142 C C . MET A 1 384 ? -30.158 -6.362 53.798 1.00 85.06 384 MET A C 1
ATOM 3144 O O . MET A 1 384 ? -30.917 -6.419 54.768 1.00 85.06 384 MET A O 1
ATOM 3148 N N . GLU A 1 385 ? -28.837 -6.504 53.919 1.00 89.69 385 GLU A N 1
ATOM 3149 C CA . GLU A 1 385 ? -28.167 -6.753 55.201 1.00 89.69 385 GLU A CA 1
ATOM 3150 C C . GLU A 1 385 ? -28.414 -5.640 56.221 1.00 89.69 385 GLU A C 1
ATOM 3152 O O . GLU A 1 385 ? -28.792 -5.919 57.363 1.00 89.69 385 GLU A O 1
ATOM 3157 N N . VAL A 1 386 ? -28.290 -4.374 55.808 1.00 90.50 386 VAL A N 1
ATOM 3158 C CA . VAL A 1 386 ? -28.560 -3.210 56.670 1.00 90.50 386 VAL A CA 1
ATOM 3159 C C . VAL A 1 386 ? -30.006 -3.215 57.168 1.00 90.50 386 VAL A C 1
ATOM 3161 O O . VAL A 1 386 ? -30.257 -2.966 58.350 1.00 90.50 386 VAL A O 1
ATOM 3164 N N . ASN A 1 387 ? -30.972 -3.538 56.303 1.00 85.12 387 ASN A N 1
ATOM 3165 C CA . ASN A 1 387 ? -32.376 -3.635 56.708 1.00 85.12 387 ASN A CA 1
ATOM 3166 C C . ASN A 1 387 ? -32.626 -4.811 57.664 1.00 85.12 387 ASN A C 1
ATOM 3168 O O . ASN A 1 387 ? -33.349 -4.650 58.651 1.00 85.12 387 ASN A O 1
ATOM 3172 N N . MET A 1 388 ? -31.998 -5.969 57.432 1.00 85.00 388 MET A N 1
ATOM 3173 C CA . MET A 1 388 ? -32.070 -7.110 58.353 1.00 85.00 388 MET A CA 1
ATOM 3174 C C . MET A 1 388 ? -31.490 -6.762 59.729 1.00 85.00 388 MET A C 1
ATOM 3176 O O . MET A 1 388 ? -32.116 -7.053 60.750 1.00 85.00 388 MET A O 1
ATOM 3180 N N . LEU A 1 389 ? -30.337 -6.089 59.772 1.00 91.50 389 LEU A N 1
ATOM 3181 C CA . LEU A 1 389 ? -29.717 -5.595 61.005 1.00 91.50 389 LEU A CA 1
ATOM 3182 C C . LEU A 1 389 ? -30.626 -4.606 61.737 1.00 91.50 389 LEU A C 1
ATOM 3184 O O . LEU A 1 389 ? -30.848 -4.754 62.937 1.00 91.50 389 LEU A O 1
ATOM 3188 N N . ARG A 1 390 ? -31.207 -3.636 61.024 1.00 90.19 390 ARG A N 1
ATOM 3189 C CA . ARG A 1 390 ? -32.148 -2.667 61.605 1.00 90.19 390 ARG A CA 1
ATOM 3190 C C . ARG A 1 390 ? -33.363 -3.354 62.233 1.00 90.19 390 ARG A C 1
ATOM 3192 O O . ARG A 1 390 ? -33.781 -2.961 63.323 1.00 90.19 390 ARG A O 1
ATOM 3199 N N . ASN A 1 391 ? -33.900 -4.387 61.584 1.00 85.25 391 ASN A N 1
ATOM 3200 C CA . ASN A 1 391 ? -35.011 -5.168 62.127 1.00 85.25 391 ASN A CA 1
ATOM 3201 C C . ASN A 1 391 ? -34.593 -5.936 63.388 1.00 85.25 391 ASN A C 1
ATOM 3203 O O . ASN A 1 391 ? -35.282 -5.827 64.400 1.00 85.25 391 ASN A O 1
ATOM 3207 N N . ARG A 1 392 ? -33.427 -6.599 63.382 1.00 88.94 392 ARG A N 1
ATOM 3208 C CA . ARG A 1 392 ? -32.869 -7.264 64.578 1.00 88.94 392 ARG A CA 1
ATOM 3209 C C . ARG A 1 392 ? -32.655 -6.294 65.741 1.00 88.94 392 ARG A C 1
ATOM 3211 O O . ARG A 1 392 ? -32.975 -6.625 66.876 1.00 88.94 392 ARG A O 1
ATOM 3218 N N . PHE A 1 393 ? -32.168 -5.081 65.474 1.00 91.88 393 PHE A N 1
ATOM 3219 C CA . PHE A 1 393 ? -32.033 -4.040 66.498 1.00 91.88 393 PHE A CA 1
ATOM 3220 C C . PHE A 1 393 ? -33.385 -3.591 67.062 1.00 91.88 393 PHE A C 1
ATOM 3222 O O . PHE A 1 393 ? -33.504 -3.341 68.261 1.00 91.88 393 PHE A O 1
ATOM 3229 N N . SER A 1 394 ? -34.414 -3.492 66.217 1.00 87.19 394 SER A N 1
ATOM 3230 C CA . SER A 1 394 ? -35.768 -3.164 66.668 1.00 87.19 394 SER A CA 1
ATOM 3231 C C . SER A 1 394 ? -36.373 -4.276 67.527 1.00 87.19 394 SER A C 1
ATOM 3233 O O . SER A 1 394 ? -37.023 -3.966 68.525 1.00 87.19 394 SER A O 1
ATOM 3235 N N . GLU A 1 395 ? -36.159 -5.543 67.159 1.00 86.81 395 GLU A N 1
ATOM 3236 C CA . GLU A 1 395 ? -36.549 -6.707 67.968 1.00 86.81 395 GLU A CA 1
ATOM 3237 C C . GLU A 1 395 ? -35.828 -6.691 69.315 1.00 86.81 395 GLU A C 1
ATOM 3239 O O . GLU A 1 395 ? -36.485 -6.719 70.352 1.00 86.81 395 GLU A O 1
ATOM 3244 N N . TYR A 1 396 ? -34.500 -6.533 69.307 1.00 93.00 396 TYR A N 1
ATOM 3245 C CA . TYR A 1 396 ? -33.692 -6.430 70.522 1.00 93.00 396 TYR A CA 1
ATOM 3246 C C . TYR A 1 396 ? -34.221 -5.339 71.457 1.00 93.00 396 TYR A C 1
ATOM 3248 O O . TYR A 1 396 ? -34.521 -5.614 72.612 1.00 93.00 396 TYR A O 1
ATOM 3256 N N . ARG A 1 397 ? -34.438 -4.120 70.943 1.00 91.88 397 ARG A N 1
ATOM 3257 C CA . ARG A 1 397 ? -34.954 -3.000 71.744 1.00 91.88 397 ARG A CA 1
ATOM 3258 C C . ARG A 1 397 ? -36.319 -3.307 72.362 1.00 91.88 397 ARG A C 1
ATOM 3260 O O . ARG A 1 397 ? -36.560 -2.944 73.509 1.00 91.88 397 ARG A O 1
ATOM 3267 N N . MET A 1 398 ? -37.219 -3.935 71.606 1.00 87.38 398 MET A N 1
ATOM 3268 C CA . MET A 1 398 ? -38.556 -4.277 72.098 1.00 87.38 398 MET A CA 1
ATOM 3269 C C . MET A 1 398 ? -38.503 -5.381 73.160 1.00 87.38 398 MET A C 1
ATOM 3271 O O . MET A 1 398 ? -39.215 -5.289 74.159 1.00 87.38 398 MET A O 1
ATOM 3275 N N . ASN A 1 399 ? -37.631 -6.375 72.977 1.00 89.88 399 ASN A N 1
ATOM 3276 C CA . ASN A 1 399 ? -37.393 -7.437 73.954 1.00 89.88 399 ASN A CA 1
ATOM 3277 C C . ASN A 1 399 ? -36.808 -6.870 75.249 1.00 89.88 399 ASN A C 1
ATOM 3279 O O . ASN A 1 399 ? -37.342 -7.150 76.313 1.00 89.88 399 ASN A O 1
ATOM 3283 N N . THR A 1 400 ? -35.807 -5.987 75.176 1.00 91.19 400 THR A N 1
ATOM 3284 C CA . THR A 1 400 ? -35.223 -5.353 76.370 1.00 91.19 400 THR A CA 1
ATOM 3285 C C . THR A 1 400 ? -36.252 -4.530 77.146 1.00 91.19 400 THR A C 1
ATOM 3287 O O . THR A 1 400 ? -36.307 -4.602 78.370 1.00 91.19 400 THR A O 1
ATOM 3290 N N . VAL A 1 401 ? -37.103 -3.756 76.459 1.00 89.75 401 VAL A N 1
ATOM 3291 C CA . VAL A 1 401 ? -38.178 -2.996 77.127 1.00 89.75 401 VAL A CA 1
ATOM 3292 C C . VAL A 1 401 ? -39.166 -3.939 77.816 1.00 89.75 401 VAL A C 1
ATOM 3294 O O . VAL A 1 401 ? -39.604 -3.654 78.930 1.00 89.75 401 VAL A O 1
ATOM 3297 N N . HIS A 1 402 ? -39.506 -5.059 77.178 1.00 89.81 402 HIS A N 1
ATOM 3298 C CA . HIS A 1 402 ? -40.388 -6.062 77.764 1.00 89.81 402 HIS A CA 1
ATOM 3299 C C . HIS A 1 402 ? -39.751 -6.757 78.977 1.00 89.81 402 HIS A C 1
ATOM 3301 O O . HIS A 1 402 ? -40.394 -6.848 80.017 1.00 89.81 402 HIS A O 1
ATOM 3307 N N . GLU A 1 403 ? -38.478 -7.151 78.891 1.00 90.69 403 GLU A N 1
ATOM 3308 C CA . GLU A 1 403 ? -37.709 -7.733 80.001 1.00 90.69 403 GLU A CA 1
ATOM 3309 C C . GLU A 1 403 ? -37.662 -6.796 81.214 1.00 90.69 403 GLU A C 1
ATOM 3311 O O . GLU A 1 403 ? -37.989 -7.214 82.323 1.00 90.69 403 GLU A O 1
ATOM 3316 N N . VAL A 1 404 ? -37.341 -5.512 81.015 1.00 90.94 404 VAL A N 1
ATOM 3317 C CA . VAL A 1 404 ? -37.329 -4.514 82.101 1.00 90.94 404 VAL A CA 1
ATOM 3318 C C . VAL A 1 404 ? -38.716 -4.361 82.730 1.00 90.94 404 VAL A C 1
ATOM 3320 O O . VAL A 1 404 ? -38.837 -4.271 83.952 1.00 90.94 404 VAL A O 1
ATOM 3323 N N . MET A 1 405 ? -39.775 -4.356 81.915 1.00 87.44 405 MET A N 1
ATOM 3324 C CA . MET A 1 405 ? -41.150 -4.265 82.409 1.00 87.44 405 MET A CA 1
ATOM 3325 C C . MET A 1 405 ? -41.556 -5.509 83.214 1.00 87.44 405 MET A C 1
ATOM 3327 O O . MET A 1 405 ? -42.245 -5.374 84.227 1.00 87.44 405 MET A O 1
ATOM 3331 N N . ASN A 1 406 ? -41.107 -6.697 82.795 1.00 88.00 406 ASN A N 1
ATOM 3332 C CA . ASN A 1 406 ? -41.348 -7.954 83.501 1.00 88.00 406 ASN A CA 1
ATOM 3333 C C . ASN A 1 406 ? -40.634 -7.959 84.856 1.00 88.00 406 ASN A C 1
ATOM 3335 O O . ASN A 1 406 ? -41.301 -8.175 85.867 1.00 88.00 406 ASN A O 1
ATOM 3339 N N . ILE A 1 407 ? -39.347 -7.588 84.900 1.00 89.19 407 ILE A N 1
ATOM 3340 C CA . ILE A 1 407 ? -38.588 -7.436 86.155 1.00 89.19 407 ILE A CA 1
ATOM 3341 C C . ILE A 1 407 ? -39.315 -6.472 87.099 1.00 89.19 407 ILE A C 1
ATOM 3343 O O . ILE A 1 407 ? -39.565 -6.805 88.251 1.00 89.19 407 ILE A O 1
ATOM 3347 N N . MET A 1 408 ? -39.742 -5.303 86.607 1.00 86.44 408 MET A N 1
ATOM 3348 C CA . MET A 1 408 ? -40.451 -4.316 87.430 1.00 86.44 408 MET A CA 1
ATOM 3349 C C . MET A 1 408 ? -41.788 -4.849 87.973 1.00 86.44 408 MET A C 1
ATOM 3351 O O . MET A 1 408 ? -42.162 -4.547 89.107 1.00 86.44 408 MET A O 1
ATOM 3355 N N . SER A 1 409 ? -42.513 -5.643 87.179 1.00 85.94 409 SER A N 1
ATOM 3356 C CA . SER A 1 409 ? -43.756 -6.286 87.619 1.00 85.94 409 SER A CA 1
ATOM 3357 C C . SER A 1 409 ? -43.517 -7.389 88.653 1.00 85.94 409 SER A C 1
ATOM 3359 O O . SER A 1 409 ? -44.287 -7.499 89.606 1.00 85.94 409 SER A O 1
ATOM 3361 N N . GLU A 1 410 ? -42.430 -8.153 88.519 1.00 86.88 410 GLU A N 1
ATOM 3362 C CA . GLU A 1 410 ? -42.020 -9.164 89.493 1.00 86.88 410 GLU A CA 1
ATOM 3363 C C . GLU A 1 410 ? -41.612 -8.521 90.815 1.00 86.88 410 GLU A C 1
ATOM 3365 O O . GLU A 1 410 ? -42.144 -8.913 91.850 1.00 86.88 410 GLU A O 1
ATOM 3370 N N . THR A 1 411 ? -40.784 -7.471 90.784 1.00 87.56 411 THR A N 1
ATOM 3371 C CA . THR A 1 411 ? -40.391 -6.733 91.995 1.00 87.56 411 THR A CA 1
ATOM 3372 C C . THR A 1 411 ? -41.610 -6.142 92.702 1.00 87.56 411 THR A C 1
ATOM 3374 O O . THR A 1 411 ? -41.759 -6.284 93.911 1.00 87.56 411 THR A O 1
ATOM 3377 N N . LYS A 1 412 ? -42.541 -5.525 91.959 1.00 87.56 412 LYS A N 1
ATOM 3378 C CA . LYS A 1 412 ? -43.778 -4.976 92.540 1.00 87.56 412 LYS A CA 1
ATOM 3379 C C . LYS A 1 412 ? -44.642 -6.068 93.185 1.00 87.56 412 LYS A C 1
ATOM 3381 O O . LYS A 1 412 ? -45.194 -5.849 94.262 1.00 87.56 412 LYS A O 1
ATOM 3386 N N . ARG A 1 413 ? -44.755 -7.238 92.548 1.00 87.12 413 ARG A N 1
ATOM 3387 C CA . ARG A 1 413 ? -45.488 -8.400 93.076 1.00 87.12 413 ARG A CA 1
ATOM 3388 C C . ARG A 1 413 ? -44.836 -8.955 94.343 1.00 87.12 413 ARG A C 1
ATOM 3390 O O . ARG A 1 413 ? -45.557 -9.267 95.286 1.00 87.12 413 ARG A O 1
ATOM 3397 N N . GLU A 1 414 ? -43.510 -9.062 94.378 1.00 85.38 414 GLU A N 1
ATOM 3398 C CA . GLU A 1 414 ? -42.756 -9.516 95.555 1.00 85.38 414 GLU A CA 1
ATOM 3399 C C . GLU A 1 414 ? -42.954 -8.575 96.751 1.00 85.38 414 GLU A C 1
ATOM 3401 O O . GLU A 1 414 ? -43.328 -9.034 97.829 1.00 85.38 414 GLU A O 1
ATOM 3406 N N . GLU A 1 415 ? -42.830 -7.260 96.549 1.00 84.62 415 GLU A N 1
ATOM 3407 C CA . GLU A 1 415 ? -43.060 -6.248 97.595 1.00 84.62 415 GLU A CA 1
ATOM 3408 C C . GLU A 1 415 ? -44.495 -6.293 98.152 1.00 84.62 415 GLU A C 1
ATOM 3410 O O . GLU A 1 415 ? -44.719 -6.252 99.365 1.00 84.62 415 GLU A O 1
ATOM 3415 N N . LEU A 1 416 ? -45.497 -6.432 97.277 1.00 83.19 416 LEU A N 1
ATOM 3416 C CA . LEU A 1 416 ? -46.896 -6.574 97.696 1.00 83.19 416 LEU A CA 1
ATOM 3417 C C . LEU A 1 416 ? -47.169 -7.910 98.392 1.00 83.19 416 LEU A C 1
ATOM 3419 O O . LEU A 1 416 ? -47.978 -7.952 99.320 1.00 83.19 416 LEU A O 1
ATOM 3423 N N . GLY A 1 417 ? -46.487 -8.981 97.984 1.00 83.06 417 GLY A N 1
ATOM 3424 C CA . GLY A 1 417 ? -46.527 -10.276 98.662 1.00 83.06 417 GLY A CA 1
ATOM 3425 C C . GLY A 1 417 ? -46.042 -10.168 100.108 1.00 83.06 417 GLY A C 1
ATOM 3426 O O . GLY A 1 417 ? -46.750 -10.583 101.027 1.00 83.06 417 GLY A O 1
ATOM 3427 N N . ILE A 1 418 ? -44.908 -9.492 100.323 1.00 83.88 418 ILE A N 1
ATOM 3428 C CA . ILE A 1 418 ? -44.360 -9.216 101.661 1.00 83.88 418 ILE A CA 1
ATOM 3429 C C . ILE A 1 418 ? -45.363 -8.411 102.512 1.00 83.88 418 ILE A C 1
ATOM 3431 O O . ILE A 1 418 ? -45.590 -8.729 103.682 1.00 83.88 418 ILE A O 1
ATOM 3435 N N . LEU A 1 419 ? -46.024 -7.402 101.929 1.00 78.94 419 LEU A N 1
ATOM 3436 C CA . LEU A 1 419 ? -47.079 -6.609 102.586 1.00 78.94 419 LEU A CA 1
ATOM 3437 C C . LEU A 1 419 ? -48.298 -7.453 103.009 1.00 78.94 419 LEU A C 1
ATOM 3439 O O . LEU A 1 419 ? -48.875 -7.224 104.075 1.00 78.94 419 LEU A O 1
ATOM 3443 N N . VAL A 1 420 ? -48.704 -8.439 102.209 1.00 79.31 420 VAL A N 1
ATOM 3444 C CA . VAL A 1 420 ? -49.834 -9.330 102.534 1.00 79.31 420 VAL A CA 1
ATOM 3445 C C . VAL A 1 420 ? -49.482 -10.286 103.684 1.00 79.31 420 VAL A C 1
ATOM 3447 O O . VAL A 1 420 ? -5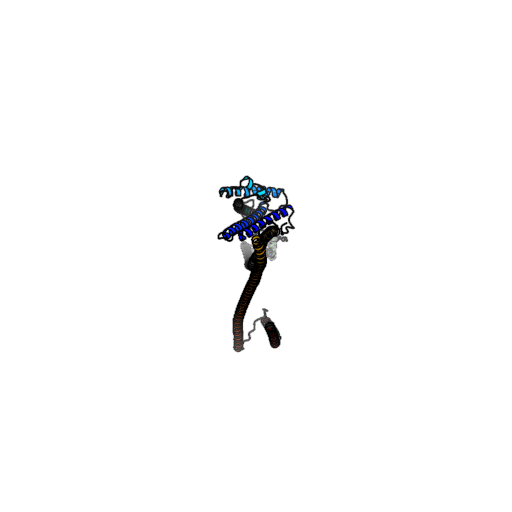0.301 -10.502 104.592 1.00 79.31 420 VAL A O 1
ATOM 3450 N N . GLU A 1 421 ? -48.261 -10.822 103.681 1.00 80.19 421 GLU A N 1
ATOM 3451 C CA . GLU A 1 421 ? -47.757 -11.768 104.687 1.00 80.19 421 GLU A CA 1
ATOM 3452 C C . GLU A 1 421 ? -47.503 -11.119 106.059 1.00 80.19 421 GLU A C 1
ATOM 3454 O O . GLU A 1 421 ? -47.587 -11.783 107.097 1.00 80.19 421 GLU A O 1
ATOM 3459 N N . ASN A 1 422 ? -47.277 -9.803 106.096 1.00 80.25 422 ASN A N 1
ATOM 3460 C CA . ASN A 1 422 ? -46.954 -9.076 107.319 1.00 80.25 422 ASN A CA 1
ATOM 3461 C C . ASN A 1 422 ? -48.151 -8.996 108.296 1.00 80.25 422 ASN A C 1
ATOM 3463 O O . ASN A 1 422 ? -49.260 -8.599 107.930 1.00 80.25 422 ASN A O 1
ATOM 3467 N N . ARG A 1 423 ? -47.972 -9.401 109.561 1.00 70.75 423 ARG A N 1
ATOM 3468 C CA . ARG A 1 423 ? -49.081 -9.609 110.523 1.00 70.75 423 ARG A CA 1
ATOM 3469 C C . ARG A 1 423 ? -49.654 -8.322 111.130 1.00 70.75 423 ARG A C 1
ATOM 3471 O O . ARG A 1 423 ? -50.776 -8.356 111.623 1.00 70.75 423 ARG A O 1
ATOM 3478 N N . GLU A 1 424 ? -48.928 -7.210 111.057 1.00 71.75 424 GLU A N 1
ATOM 3479 C CA . GLU A 1 424 ? -49.267 -5.940 111.725 1.00 71.75 424 GLU A CA 1
ATOM 3480 C C . GLU A 1 424 ? -50.132 -4.988 110.873 1.00 71.75 424 GLU A C 1
ATOM 3482 O O . GLU A 1 424 ? -50.498 -3.900 111.313 1.00 71.75 424 GLU A O 1
ATOM 3487 N N . ILE A 1 425 ? -50.481 -5.387 109.646 1.00 73.12 425 ILE A N 1
ATOM 3488 C CA . ILE A 1 425 ? -51.130 -4.515 108.658 1.00 73.12 425 ILE A CA 1
ATOM 3489 C C . ILE A 1 425 ? -52.664 -4.675 108.681 1.00 73.12 425 ILE A C 1
ATOM 3491 O O . ILE A 1 425 ? -53.152 -5.810 108.732 1.00 73.12 425 ILE A O 1
ATOM 3495 N N . PRO A 1 426 ? -53.449 -3.575 108.589 1.00 78.56 426 PRO A N 1
ATOM 3496 C CA . PRO A 1 426 ? -54.912 -3.622 108.581 1.00 78.56 426 PRO A CA 1
ATOM 3497 C C . PRO A 1 426 ? -55.492 -4.519 107.476 1.00 78.56 426 PRO A C 1
ATOM 3499 O O . PRO A 1 426 ? -55.061 -4.468 106.324 1.00 78.56 426 PRO A O 1
ATOM 3502 N N . ALA A 1 427 ? -56.542 -5.282 107.798 1.00 73.62 427 ALA A N 1
ATOM 3503 C CA . ALA A 1 427 ? -57.169 -6.236 106.875 1.00 73.62 427 ALA A CA 1
ATOM 3504 C C . ALA A 1 427 ? -57.672 -5.598 105.561 1.00 73.62 427 ALA A C 1
ATOM 3506 O O . ALA A 1 427 ? -57.576 -6.218 104.505 1.00 73.62 427 ALA A O 1
ATOM 3507 N N . GLY A 1 428 ? -58.141 -4.344 105.601 1.00 76.44 428 GLY A N 1
ATOM 3508 C CA . GLY A 1 428 ? -58.542 -3.603 104.396 1.00 76.44 428 GLY A CA 1
ATOM 3509 C C . GLY A 1 428 ? -57.374 -3.289 103.449 1.00 76.44 428 GLY A C 1
ATOM 3510 O O . GLY A 1 428 ? -57.538 -3.333 102.234 1.00 76.44 428 GLY A O 1
ATOM 3511 N N . LEU A 1 429 ? -56.176 -3.050 103.994 1.00 78.12 429 LEU A N 1
ATOM 3512 C CA . LEU A 1 429 ? -54.950 -2.830 103.218 1.00 78.12 429 LEU A CA 1
ATOM 3513 C C . LEU A 1 429 ? -54.442 -4.136 102.593 1.00 78.12 429 LEU A C 1
ATOM 3515 O O . LEU A 1 429 ? -53.994 -4.126 101.452 1.00 78.12 429 LEU A O 1
ATOM 3519 N N . LYS A 1 430 ? -54.594 -5.269 103.292 1.00 79.44 430 LYS A N 1
ATOM 3520 C CA . LYS A 1 430 ? -54.294 -6.602 102.740 1.00 79.44 430 LYS A CA 1
ATOM 3521 C C . LYS A 1 430 ? -55.225 -6.989 101.594 1.00 79.44 430 LYS A C 1
ATOM 3523 O O . LYS A 1 430 ? -54.755 -7.495 100.581 1.00 79.44 430 LYS A O 1
ATOM 3528 N N . ALA A 1 431 ? -56.527 -6.736 101.736 1.00 81.25 431 ALA A N 1
ATOM 3529 C CA . ALA A 1 431 ? -57.499 -6.985 100.672 1.00 81.25 431 ALA A CA 1
ATOM 3530 C C . ALA A 1 431 ? -57.207 -6.126 99.429 1.00 81.25 431 ALA A C 1
ATOM 3532 O O . ALA A 1 431 ? -57.194 -6.649 98.320 1.00 81.25 431 ALA A O 1
ATOM 3533 N N . SER A 1 432 ? -56.877 -4.845 99.632 1.00 84.56 432 SER A N 1
ATOM 3534 C CA . SER A 1 432 ? -56.452 -3.939 98.559 1.00 84.56 432 SER A CA 1
ATOM 3535 C C . SER A 1 432 ? -55.156 -4.405 97.880 1.00 84.56 432 SER A C 1
ATOM 3537 O O . SER A 1 432 ? -55.092 -4.453 96.655 1.00 84.56 432 SER A O 1
ATOM 3539 N N . ALA A 1 433 ? -54.147 -4.840 98.645 1.00 81.38 433 ALA A N 1
ATOM 3540 C CA . ALA A 1 433 ? -52.905 -5.388 98.094 1.00 81.38 433 ALA A CA 1
ATOM 3541 C C . ALA A 1 433 ? -53.137 -6.677 97.281 1.00 81.38 433 ALA A C 1
ATOM 3543 O O . ALA A 1 433 ? -52.575 -6.815 96.199 1.00 81.38 433 ALA A O 1
ATOM 3544 N N . LEU A 1 434 ? -54.006 -7.584 97.746 1.00 83.31 434 LEU A N 1
ATOM 3545 C CA . LEU A 1 434 ? -54.398 -8.796 97.010 1.00 83.31 434 LEU A CA 1
ATOM 3546 C C . LEU A 1 434 ? -55.143 -8.479 95.709 1.00 83.31 434 LEU A C 1
ATOM 3548 O O . LEU A 1 434 ? -54.878 -9.088 94.673 1.00 83.31 434 LEU A O 1
ATOM 3552 N N . GLU A 1 435 ? -56.062 -7.516 95.741 1.00 86.69 435 GLU A N 1
ATOM 3553 C CA . GLU A 1 435 ? -56.764 -7.053 94.543 1.00 86.69 435 GLU A CA 1
ATOM 3554 C C . GLU A 1 435 ? -55.796 -6.378 93.561 1.00 86.69 435 GLU A C 1
ATOM 3556 O O . GLU A 1 435 ? -55.891 -6.583 92.351 1.00 86.69 435 GLU A O 1
ATOM 3561 N N . MET A 1 436 ? -54.801 -5.648 94.071 1.00 84.94 436 MET A N 1
ATOM 3562 C CA . MET A 1 436 ? -53.759 -5.026 93.258 1.00 84.94 436 MET A CA 1
ATOM 3563 C C . MET A 1 436 ? -52.804 -6.055 92.635 1.00 84.94 436 MET A C 1
ATOM 3565 O O . MET A 1 436 ? -52.457 -5.891 91.470 1.00 84.94 436 MET A O 1
ATOM 3569 N N . ILE A 1 437 ? -52.453 -7.137 93.346 1.00 85.88 437 ILE A N 1
ATOM 3570 C CA . ILE A 1 437 ? -51.705 -8.281 92.787 1.00 85.88 437 ILE A CA 1
ATOM 3571 C C . ILE A 1 437 ? -52.500 -8.923 91.647 1.00 85.88 437 ILE A C 1
ATOM 3573 O O . ILE A 1 437 ? -51.968 -9.103 90.556 1.00 85.88 437 ILE A O 1
ATOM 3577 N N . LYS A 1 438 ? -53.793 -9.196 91.856 1.00 87.88 438 LYS A N 1
ATOM 3578 C CA . LYS A 1 438 ? -54.664 -9.787 90.827 1.00 87.88 438 LYS A CA 1
ATOM 3579 C C . LYS A 1 438 ? -54.810 -8.884 89.596 1.00 87.88 438 LYS A C 1
ATOM 3581 O O . LYS A 1 438 ? -54.800 -9.361 88.462 1.00 87.88 438 LYS A O 1
ATOM 3586 N N . ASN A 1 439 ? -54.935 -7.574 89.811 1.00 87.81 439 ASN A N 1
ATOM 3587 C CA . ASN A 1 439 ? -54.966 -6.596 88.727 1.00 87.81 439 ASN A CA 1
ATOM 3588 C C . ASN A 1 439 ? -53.612 -6.514 88.002 1.00 87.81 439 ASN A C 1
ATOM 3590 O O . ASN A 1 439 ? -53.597 -6.441 86.777 1.00 87.81 439 ASN A O 1
ATOM 3594 N N . ASP A 1 440 ? -52.483 -6.575 88.715 1.00 86.88 440 ASP A N 1
ATOM 3595 C CA . ASP A 1 440 ? -51.144 -6.611 88.111 1.00 86.88 440 ASP A CA 1
ATOM 3596 C C . ASP A 1 440 ? -50.896 -7.907 87.318 1.00 86.88 440 ASP A C 1
ATOM 3598 O O . ASP A 1 440 ? -50.276 -7.845 86.258 1.00 86.88 440 ASP A O 1
ATOM 3602 N N . GLU A 1 441 ? -51.416 -9.057 87.757 1.00 87.19 441 GLU A N 1
ATOM 3603 C CA . GLU A 1 441 ? -51.379 -10.322 87.004 1.00 87.19 441 GLU A CA 1
ATOM 3604 C C . GLU A 1 441 ? -52.152 -10.217 85.684 1.00 87.19 441 GLU A C 1
ATOM 3606 O O . GLU A 1 441 ? -51.629 -10.585 84.631 1.00 87.19 441 GLU A O 1
ATOM 3611 N N . ALA A 1 442 ? -53.360 -9.645 85.712 1.00 88.75 442 ALA A N 1
ATOM 3612 C CA . ALA A 1 442 ? -54.148 -9.393 84.504 1.00 88.75 442 ALA A CA 1
ATOM 3613 C C . ALA A 1 442 ? -53.485 -8.355 83.578 1.00 88.75 442 ALA A C 1
ATOM 3615 O O . ALA A 1 442 ? -53.510 -8.485 82.356 1.00 88.75 442 ALA A O 1
ATOM 3616 N N . ILE A 1 443 ? -52.854 -7.321 84.143 1.00 88.50 443 ILE A N 1
ATOM 3617 C CA . ILE A 1 443 ? -52.071 -6.350 83.368 1.00 88.50 443 ILE A CA 1
ATOM 3618 C C . ILE A 1 443 ? -50.831 -7.021 82.761 1.00 88.50 443 ILE A C 1
ATOM 3620 O O . ILE A 1 443 ? -50.470 -6.708 81.626 1.00 88.50 443 ILE A O 1
ATOM 3624 N N . SER A 1 444 ? -50.176 -7.930 83.483 1.00 88.00 444 SER A N 1
ATOM 3625 C CA . SER A 1 444 ? -49.012 -8.678 83.002 1.00 88.00 444 SER A CA 1
ATOM 3626 C C . SER A 1 444 ? -49.381 -9.613 81.849 1.00 88.00 444 SER A C 1
ATOM 3628 O O . SER A 1 444 ? -48.717 -9.580 80.812 1.00 88.00 444 SER A O 1
ATOM 3630 N N . SER A 1 445 ? -50.494 -10.352 81.955 1.00 89.25 445 SER A N 1
ATOM 3631 C CA . SER A 1 445 ? -50.973 -11.206 80.859 1.00 89.25 445 SER A CA 1
ATOM 3632 C C . SER A 1 445 ? -51.304 -10.388 79.608 1.00 89.25 445 SER A C 1
ATOM 3634 O O . SER A 1 445 ? -50.817 -10.702 78.523 1.00 89.25 445 SER A O 1
ATOM 3636 N N . LEU A 1 446 ? -52.021 -9.268 79.764 1.00 90.31 446 LEU A N 1
ATOM 3637 C CA . LEU A 1 446 ? -52.318 -8.357 78.656 1.00 90.31 446 LEU A CA 1
ATOM 3638 C C . LEU A 1 446 ? -51.047 -7.748 78.049 1.00 90.31 446 LEU A C 1
ATOM 3640 O O . LEU A 1 446 ? -50.980 -7.548 76.838 1.00 90.31 446 LEU A O 1
ATOM 3644 N N . ARG A 1 447 ? -50.018 -7.449 78.853 1.00 88.88 447 ARG A N 1
ATOM 3645 C CA . ARG A 1 447 ? -48.721 -6.965 78.349 1.00 88.88 447 ARG A CA 1
ATOM 3646 C C . ARG A 1 447 ? -47.956 -8.042 77.586 1.00 88.88 447 ARG A C 1
ATOM 3648 O O . ARG A 1 447 ? -47.334 -7.699 76.583 1.00 88.88 447 ARG A O 1
ATOM 3655 N N . ALA A 1 448 ? -47.999 -9.296 78.031 1.00 88.62 448 ALA A N 1
ATOM 3656 C CA . ALA A 1 448 ? -47.385 -10.422 77.332 1.00 88.62 448 ALA A CA 1
ATOM 3657 C C . ALA A 1 448 ? -48.061 -10.663 75.973 1.00 88.62 448 ALA A C 1
ATOM 3659 O O . ALA A 1 448 ? -47.374 -10.688 74.953 1.00 88.62 448 ALA A O 1
ATOM 3660 N N . GLU A 1 449 ? -49.398 -10.702 75.935 1.00 91.50 449 GLU A N 1
ATOM 3661 C CA . GLU A 1 449 ? -50.164 -10.795 74.683 1.00 91.50 449 GLU A CA 1
ATOM 3662 C C . GLU A 1 449 ? -49.875 -9.607 73.754 1.00 91.50 449 GLU A C 1
ATOM 3664 O O . GLU A 1 449 ? -49.647 -9.777 72.557 1.00 91.50 449 GLU A O 1
ATOM 3669 N N . ASN A 1 450 ? -49.820 -8.383 74.290 1.00 90.62 450 ASN A N 1
ATOM 3670 C CA . ASN A 1 450 ? -49.505 -7.193 73.499 1.00 90.62 450 ASN A CA 1
ATOM 3671 C C . ASN A 1 450 ? -48.057 -7.224 72.975 1.00 90.62 450 ASN A C 1
ATOM 3673 O O . ASN A 1 450 ? -47.797 -6.825 71.840 1.00 90.62 450 ASN A O 1
ATOM 3677 N N . HIS A 1 451 ? -47.100 -7.731 73.754 1.00 90.25 451 HIS A N 1
ATOM 3678 C CA . HIS A 1 451 ? -45.727 -7.935 73.292 1.00 90.25 451 HIS A CA 1
ATOM 3679 C C . HIS A 1 451 ? -45.654 -8.985 72.174 1.00 90.25 451 HIS A C 1
ATOM 3681 O O . HIS A 1 451 ? -45.021 -8.733 71.147 1.00 90.25 451 HIS A O 1
ATOM 3687 N N . GLU A 1 452 ? -46.357 -10.110 72.318 1.00 91.12 452 GLU A N 1
ATOM 3688 C CA . GLU A 1 452 ? -46.446 -11.150 71.288 1.00 91.12 452 GLU A CA 1
ATOM 3689 C C . GLU A 1 452 ? -47.083 -10.612 69.997 1.00 91.12 452 GLU A C 1
ATOM 3691 O O . GLU A 1 452 ? -46.541 -10.796 68.902 1.00 91.12 452 GLU A O 1
ATOM 3696 N N . LEU A 1 453 ? -48.176 -9.852 70.109 1.00 92.38 453 LEU A N 1
ATOM 3697 C CA . LEU A 1 453 ? -48.804 -9.167 68.976 1.00 92.38 453 LEU A CA 1
ATOM 3698 C C . LEU A 1 453 ? -47.854 -8.162 68.315 1.00 92.38 453 LEU A C 1
ATOM 3700 O O . LEU A 1 453 ? -47.754 -8.108 67.089 1.00 92.38 453 LEU A O 1
ATOM 3704 N N . ASN A 1 454 ? -47.099 -7.393 69.098 1.00 88.62 454 ASN A N 1
ATOM 3705 C CA . ASN A 1 454 ? -46.110 -6.472 68.542 1.00 88.62 454 ASN A CA 1
ATOM 3706 C C . ASN A 1 454 ? -44.968 -7.209 67.831 1.00 88.62 454 ASN A C 1
ATOM 3708 O O . ASN A 1 454 ? -44.533 -6.762 66.768 1.00 88.62 454 ASN A O 1
ATOM 3712 N N . MET A 1 455 ? -44.503 -8.344 68.362 1.00 88.75 455 MET A N 1
ATOM 3713 C CA . MET A 1 455 ? -43.477 -9.165 67.713 1.00 88.75 455 MET A CA 1
ATOM 3714 C C . MET A 1 455 ? -43.969 -9.817 66.429 1.00 88.75 455 MET A C 1
ATOM 3716 O O . MET A 1 455 ? -43.270 -9.779 65.413 1.00 88.75 455 MET A O 1
ATOM 3720 N N . THR A 1 456 ? -45.172 -10.387 66.438 1.00 89.75 456 THR A N 1
ATOM 3721 C CA . THR A 1 456 ? -45.771 -10.968 65.230 1.00 89.75 456 THR A CA 1
ATOM 3722 C C . THR A 1 456 ? -45.962 -9.900 64.156 1.00 89.75 456 THR A C 1
ATOM 3724 O O . THR A 1 456 ? -45.566 -10.115 63.011 1.00 89.75 456 THR A O 1
ATOM 3727 N N . LEU A 1 457 ? -46.440 -8.708 64.521 1.00 89.19 457 LEU A N 1
ATOM 3728 C CA . LEU A 1 457 ? -46.572 -7.576 63.603 1.00 89.19 457 LEU A CA 1
ATOM 3729 C C . LEU A 1 457 ? -45.219 -7.132 63.022 1.00 89.19 457 LEU A C 1
ATOM 3731 O O . LEU A 1 457 ? -45.128 -6.855 61.822 1.00 89.19 457 LEU A O 1
ATOM 3735 N N . LEU A 1 458 ? -44.159 -7.095 63.837 1.00 87.06 458 LEU A N 1
ATOM 3736 C CA . LEU A 1 458 ? -42.810 -6.749 63.379 1.00 87.06 458 LEU A CA 1
ATOM 3737 C C . LEU A 1 458 ? -42.275 -7.780 62.371 1.00 87.06 458 LEU A C 1
ATOM 3739 O O . LEU A 1 458 ? -41.806 -7.409 61.292 1.00 87.06 458 LEU A O 1
ATOM 3743 N N . LYS A 1 459 ? -42.418 -9.074 62.685 1.00 88.56 459 LYS A N 1
ATOM 3744 C CA . LYS A 1 459 ? -42.008 -10.187 61.812 1.00 88.56 459 LYS A CA 1
ATOM 3745 C C . LYS A 1 459 ? -42.782 -10.197 60.500 1.00 88.56 459 LYS A C 1
ATOM 3747 O O . LYS A 1 459 ? -42.181 -10.361 59.441 1.00 88.56 459 LYS A O 1
ATOM 3752 N N . VAL A 1 460 ? -44.093 -9.965 60.550 1.00 89.44 460 VAL A N 1
ATOM 3753 C CA . VAL A 1 460 ? -44.949 -9.874 59.360 1.00 89.44 460 VAL A CA 1
ATOM 3754 C C . VAL A 1 460 ? -44.522 -8.702 58.477 1.00 89.44 460 VAL A C 1
ATOM 3756 O O . VAL A 1 460 ? -44.340 -8.889 57.276 1.00 89.44 460 VAL A O 1
ATOM 3759 N N . ARG A 1 461 ? -44.269 -7.515 59.048 1.00 88.50 461 ARG A N 1
ATOM 3760 C CA . ARG A 1 461 ? -43.747 -6.360 58.289 1.00 88.50 461 ARG A CA 1
ATOM 3761 C C . ARG A 1 461 ? -42.399 -6.659 57.633 1.00 88.50 461 ARG A C 1
ATOM 3763 O O . ARG A 1 461 ? -42.229 -6.368 56.452 1.00 88.50 461 ARG A O 1
ATOM 3770 N N . SER A 1 462 ? -41.472 -7.271 58.372 1.00 84.50 462 SER A N 1
ATOM 3771 C CA . SER A 1 462 ? -40.163 -7.689 57.850 1.00 84.50 462 SER A CA 1
ATOM 3772 C C . SER A 1 462 ? -40.309 -8.691 56.697 1.00 84.50 462 SER A C 1
ATOM 3774 O O . SER A 1 462 ? -39.712 -8.513 55.635 1.00 84.50 462 SER A O 1
ATOM 3776 N N . MET A 1 463 ? -41.172 -9.700 56.854 1.00 88.12 463 MET A N 1
ATOM 3777 C CA . MET A 1 463 ? -41.460 -10.694 55.817 1.00 88.12 463 MET A CA 1
ATOM 3778 C C . MET A 1 463 ? -42.063 -10.060 54.560 1.00 88.12 463 MET A C 1
ATOM 3780 O O . MET A 1 463 ? -41.617 -10.366 53.454 1.00 88.12 463 MET A O 1
ATOM 3784 N N . PHE A 1 464 ? -43.054 -9.174 54.709 1.00 90.31 464 PHE A N 1
ATOM 3785 C CA . PHE A 1 464 ? -43.663 -8.476 53.574 1.00 90.31 464 PHE A CA 1
ATOM 3786 C C . PHE A 1 464 ? -42.637 -7.643 52.815 1.00 90.31 464 PHE A C 1
ATOM 3788 O O . PHE A 1 464 ? -42.578 -7.743 51.592 1.00 90.31 464 PHE A O 1
ATOM 3795 N N . PHE A 1 465 ? -41.791 -6.900 53.529 1.00 83.94 465 PHE A N 1
ATOM 3796 C CA . PHE A 1 465 ? -40.720 -6.124 52.915 1.00 83.94 465 PHE A CA 1
ATOM 3797 C C . PHE A 1 465 ? -39.738 -7.016 52.139 1.00 83.94 465 PHE A C 1
ATOM 3799 O O . PHE A 1 465 ? -39.441 -6.739 50.978 1.00 83.94 465 PHE A O 1
ATOM 3806 N N . MET A 1 466 ? -39.288 -8.131 52.730 1.00 84.31 466 MET A N 1
ATOM 3807 C CA . MET A 1 466 ? -38.401 -9.085 52.048 1.00 84.31 466 MET A CA 1
ATOM 3808 C C . MET A 1 466 ? -39.055 -9.695 50.803 1.00 84.31 466 MET A C 1
ATOM 3810 O O . MET A 1 466 ? -38.418 -9.789 49.753 1.00 84.31 466 MET A O 1
ATOM 3814 N N . LYS A 1 467 ? -40.334 -10.079 50.891 1.00 90.75 467 LYS A N 1
ATOM 3815 C CA . LYS A 1 467 ? -41.083 -10.654 49.766 1.00 90.75 467 LYS A CA 1
ATOM 3816 C C . LYS A 1 467 ? -41.282 -9.639 48.643 1.00 90.75 467 LYS A C 1
ATOM 3818 O O . LYS A 1 467 ? -41.105 -9.981 47.475 1.00 90.75 467 LYS A O 1
ATOM 3823 N N . GLU A 1 468 ? -41.639 -8.406 48.984 1.00 89.12 468 GLU A N 1
ATOM 3824 C CA . GLU A 1 468 ? -41.801 -7.321 48.019 1.00 89.12 468 GLU A CA 1
ATOM 3825 C C . GLU A 1 468 ? -40.482 -7.026 47.298 1.00 89.12 468 GLU A C 1
ATOM 3827 O O . GLU A 1 468 ? -40.455 -6.978 46.068 1.00 89.12 468 GLU A O 1
ATOM 3832 N N . GLN A 1 469 ? -39.378 -6.913 48.040 1.00 84.19 469 GLN A N 1
ATOM 3833 C CA . GLN A 1 469 ? -38.053 -6.669 47.471 1.00 84.19 469 GLN A CA 1
ATOM 3834 C C . GLN A 1 469 ? -37.592 -7.821 46.563 1.00 84.19 469 GLN A C 1
ATOM 3836 O O . GLN A 1 469 ? -37.076 -7.575 45.472 1.00 84.19 469 GLN A O 1
ATOM 3841 N N . ALA A 1 470 ? -37.823 -9.076 46.966 1.00 84.00 470 ALA A N 1
ATOM 3842 C CA . ALA A 1 470 ? -37.496 -10.250 46.155 1.00 84.00 470 ALA A CA 1
ATOM 3843 C C . ALA A 1 470 ? -38.296 -10.286 44.842 1.00 84.00 470 ALA A C 1
ATOM 3845 O O . ALA A 1 470 ? -37.732 -10.550 43.779 1.00 84.00 470 ALA A O 1
ATOM 3846 N N . LEU A 1 471 ? -39.595 -9.972 44.896 1.00 89.50 471 LEU A N 1
ATOM 3847 C CA . LEU A 1 471 ? -40.440 -9.884 43.703 1.00 89.50 471 LEU A CA 1
ATO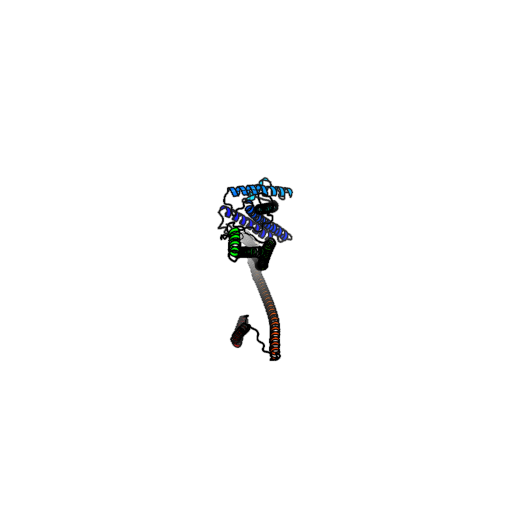M 3848 C C . LEU A 1 471 ? -39.998 -8.745 42.783 1.00 89.50 471 LEU A C 1
ATOM 3850 O O . LEU A 1 471 ? -39.859 -8.968 41.582 1.00 89.50 471 LEU A O 1
ATOM 3854 N N . ARG A 1 472 ? -39.730 -7.552 43.330 1.00 88.94 472 ARG A N 1
ATOM 3855 C CA . ARG A 1 472 ? -39.214 -6.413 42.553 1.00 88.94 472 ARG A CA 1
ATOM 3856 C C . ARG A 1 472 ? -37.915 -6.779 41.834 1.00 88.94 472 ARG A C 1
ATOM 3858 O O . ARG A 1 472 ? -37.844 -6.609 40.623 1.00 88.94 472 ARG A O 1
ATOM 3865 N N . SER A 1 473 ? -36.951 -7.371 42.543 1.00 84.12 473 SER A N 1
ATOM 3866 C CA . SER A 1 473 ? -35.678 -7.829 41.963 1.00 84.12 473 SER A CA 1
ATOM 3867 C C . SER A 1 473 ? -35.881 -8.866 40.849 1.00 84.12 473 SER A C 1
ATOM 3869 O O . SER A 1 473 ? -35.293 -8.757 39.773 1.00 84.12 473 SER A O 1
ATOM 3871 N N . MET A 1 474 ? -36.769 -9.845 41.054 1.00 86.00 474 MET A N 1
ATOM 3872 C CA . MET A 1 474 ? -37.079 -10.864 40.045 1.00 86.00 474 MET A CA 1
ATOM 3873 C C . MET A 1 474 ? -37.689 -10.256 38.774 1.00 86.00 474 MET A C 1
ATOM 3875 O O . MET A 1 474 ? -37.261 -10.586 37.665 1.00 86.00 474 MET A O 1
ATOM 3879 N N . TYR A 1 475 ? -38.675 -9.367 38.919 1.00 91.56 475 TYR A N 1
ATOM 3880 C CA . TYR A 1 475 ? -39.322 -8.724 37.775 1.00 91.56 475 TYR A CA 1
ATOM 3881 C C . TYR A 1 475 ? -38.394 -7.751 37.055 1.00 91.56 475 TYR A C 1
ATOM 3883 O O . TYR A 1 475 ? -38.425 -7.709 35.830 1.00 91.56 475 TYR A O 1
ATOM 3891 N N . GLU A 1 476 ? -37.536 -7.039 37.782 1.00 87.00 476 GLU A N 1
ATOM 3892 C CA . GLU A 1 476 ? -36.520 -6.153 37.210 1.00 87.00 476 GLU A CA 1
ATOM 3893 C C . GLU A 1 476 ? -35.478 -6.931 36.387 1.00 87.00 476 GLU A C 1
ATOM 3895 O O . GLU A 1 476 ? -35.162 -6.556 35.258 1.00 87.00 476 GLU A O 1
ATOM 3900 N N . LYS A 1 477 ? -35.014 -8.088 36.881 1.00 86.56 477 LYS A N 1
ATOM 3901 C CA . LYS A 1 477 ? -34.146 -8.992 36.100 1.00 86.56 477 LYS A CA 1
ATOM 3902 C C . LYS A 1 477 ? -34.862 -9.525 34.855 1.00 86.56 477 LYS A C 1
ATOM 3904 O O . LYS A 1 477 ? -34.274 -9.605 33.773 1.00 86.56 477 LYS A O 1
ATOM 3909 N N . LYS A 1 478 ? -36.150 -9.860 34.970 1.00 92.50 478 LYS A N 1
ATOM 3910 C CA . LYS A 1 478 ? -36.957 -10.334 33.836 1.00 92.50 478 LYS A CA 1
ATOM 3911 C C . LYS A 1 478 ? -37.191 -9.245 32.781 1.00 92.50 478 LYS A C 1
ATOM 3913 O O . LYS A 1 478 ? -37.128 -9.530 31.589 1.00 92.50 478 LYS A O 1
ATOM 3918 N N . THR A 1 479 ? -37.433 -7.997 33.177 1.00 90.75 479 THR A N 1
ATOM 3919 C CA . THR A 1 479 ? -37.582 -6.886 32.222 1.00 90.75 479 THR A CA 1
ATOM 3920 C C . THR A 1 479 ? -36.258 -6.527 31.556 1.00 90.75 479 THR A C 1
ATOM 3922 O O . THR A 1 479 ? -36.242 -6.289 30.349 1.00 90.75 479 THR A O 1
ATOM 3925 N N . GLN A 1 480 ? -35.139 -6.551 32.288 1.00 86.94 480 GLN A N 1
ATOM 3926 C CA . GLN A 1 480 ? -33.811 -6.346 31.699 1.00 86.94 480 GLN A CA 1
ATOM 3927 C C . GLN A 1 480 ? -33.461 -7.425 30.668 1.00 86.94 480 GLN A C 1
ATOM 3929 O O . GLN A 1 480 ? -33.052 -7.085 29.559 1.00 86.94 480 GLN A O 1
ATOM 3934 N N . THR A 1 481 ? -33.671 -8.705 30.990 1.00 88.75 481 THR A N 1
ATOM 3935 C CA . THR A 1 481 ? -33.409 -9.817 30.054 1.00 88.75 481 THR A CA 1
ATOM 3936 C C . THR A 1 481 ? -34.251 -9.702 28.783 1.00 88.75 481 THR A C 1
ATOM 3938 O O . THR A 1 481 ? -33.696 -9.713 27.683 1.00 88.75 481 THR A O 1
ATOM 3941 N N . LEU A 1 482 ? -35.559 -9.453 28.912 1.00 91.25 482 LEU A N 1
ATOM 3942 C CA . LEU A 1 482 ? -36.442 -9.230 27.761 1.00 91.25 482 LEU A CA 1
ATOM 3943 C C . LEU A 1 482 ? -36.025 -8.018 26.914 1.00 91.25 482 LEU A C 1
ATOM 3945 O O . LEU A 1 482 ? -36.056 -8.094 25.687 1.00 91.25 482 LEU A O 1
ATOM 3949 N N . MET A 1 483 ? -35.587 -6.914 27.530 1.00 89.25 483 MET A N 1
ATOM 3950 C CA . MET A 1 483 ? -35.034 -5.777 26.782 1.00 89.25 483 MET A CA 1
ATOM 3951 C C . MET A 1 483 ? -33.757 -6.147 26.024 1.00 89.25 483 MET A C 1
ATOM 3953 O O . MET A 1 483 ? -33.583 -5.714 24.885 1.00 89.25 483 MET A O 1
ATOM 3957 N N . THR A 1 484 ? -32.849 -6.916 26.634 1.00 87.25 484 THR A N 1
ATOM 3958 C CA . THR A 1 484 ? -31.612 -7.336 25.958 1.00 87.25 484 THR A CA 1
ATOM 3959 C C . THR A 1 484 ? -31.878 -8.299 24.809 1.00 87.25 484 THR A C 1
ATOM 3961 O O . THR A 1 484 ? -31.243 -8.176 23.764 1.00 87.25 484 THR A O 1
ATOM 3964 N N . ASP A 1 485 ? -32.841 -9.207 24.961 1.00 89.44 485 ASP A N 1
ATOM 3965 C CA . ASP A 1 485 ? -33.223 -10.143 23.903 1.00 89.44 485 ASP A CA 1
ATOM 3966 C C . ASP A 1 485 ? -33.952 -9.430 22.762 1.00 89.44 485 ASP A C 1
ATOM 3968 O O . ASP A 1 485 ? -33.658 -9.698 21.598 1.00 89.44 485 ASP A O 1
ATOM 3972 N N . SER A 1 486 ? -34.810 -8.454 23.079 1.00 92.12 486 SER A N 1
ATOM 3973 C CA . SER A 1 486 ? -35.440 -7.574 22.087 1.00 92.12 486 SER A CA 1
ATOM 3974 C C . SER A 1 486 ? -34.394 -6.814 21.263 1.00 92.12 486 SER A C 1
ATOM 3976 O O . SER A 1 486 ? -34.406 -6.885 20.036 1.00 92.12 486 SER A O 1
ATOM 3978 N N . LYS A 1 487 ? -33.404 -6.189 21.920 1.00 87.19 487 LYS A N 1
ATOM 3979 C CA . LYS A 1 487 ? -32.295 -5.505 21.229 1.00 87.19 487 LYS A CA 1
ATOM 3980 C C . LYS A 1 487 ? -31.470 -6.451 20.359 1.00 87.19 487 LYS A C 1
ATOM 3982 O O . LYS A 1 487 ? -31.132 -6.099 19.237 1.00 87.19 487 LYS A O 1
ATOM 3987 N N . ARG A 1 488 ? -31.167 -7.662 20.839 1.00 85.00 488 ARG A N 1
ATOM 3988 C CA . ARG A 1 488 ? -30.449 -8.674 20.042 1.00 85.00 488 ARG A CA 1
ATOM 3989 C C . ARG A 1 488 ? -31.251 -9.132 18.828 1.00 85.00 488 ARG A C 1
ATOM 3991 O O . ARG A 1 488 ? -30.667 -9.376 17.778 1.00 85.00 488 ARG A O 1
ATOM 3998 N N . ALA A 1 489 ? -32.564 -9.298 18.970 1.00 89.00 489 ALA A N 1
ATOM 3999 C CA . ALA A 1 489 ? -33.436 -9.645 17.854 1.00 89.00 489 ALA A CA 1
ATOM 4000 C C . ALA A 1 489 ? -33.492 -8.508 16.823 1.00 89.00 489 ALA A C 1
ATOM 4002 O O . ALA A 1 489 ? -33.396 -8.772 15.627 1.00 89.00 489 ALA A O 1
ATOM 4003 N N . GLU A 1 490 ? -33.563 -7.257 17.284 1.00 89.00 490 GLU A N 1
ATOM 4004 C CA . GLU A 1 490 ? -33.504 -6.069 16.431 1.00 89.00 490 GLU A CA 1
ATOM 4005 C C . GLU A 1 490 ? -32.161 -5.971 15.685 1.00 89.00 490 GLU A C 1
ATOM 4007 O O . GLU A 1 490 ? -32.148 -5.796 14.469 1.00 89.00 490 GLU A O 1
ATOM 4012 N N . GLU A 1 491 ? -31.029 -6.168 16.369 1.00 85.06 491 GLU A N 1
ATOM 4013 C CA . GLU A 1 491 ? -29.696 -6.203 15.743 1.00 85.06 491 GLU A CA 1
ATOM 4014 C C . GLU A 1 491 ? -29.604 -7.286 14.659 1.00 85.06 491 GLU A C 1
ATOM 4016 O O . GLU A 1 491 ? -29.196 -6.992 13.535 1.00 85.06 491 GLU A O 1
ATOM 4021 N N . LYS A 1 492 ? -30.064 -8.511 14.950 1.00 89.00 492 LYS A N 1
ATOM 4022 C CA . LYS A 1 492 ? -30.106 -9.607 13.967 1.00 89.00 492 LYS A CA 1
ATOM 4023 C C . LYS A 1 492 ? -30.979 -9.281 12.756 1.00 89.00 492 LYS A C 1
ATOM 4025 O O . LYS A 1 492 ? -30.619 -9.633 11.635 1.00 89.00 492 LYS A O 1
ATOM 4030 N N . LEU A 1 493 ? -32.119 -8.622 12.970 1.00 90.75 493 LEU A N 1
ATOM 4031 C CA . LEU A 1 493 ? -32.999 -8.183 11.888 1.00 90.75 493 LEU A CA 1
ATOM 4032 C C . LEU A 1 493 ? -32.287 -7.164 10.988 1.00 90.75 493 LEU A C 1
ATOM 4034 O O . LEU A 1 493 ? -32.322 -7.291 9.765 1.00 90.75 493 LEU A O 1
ATOM 4038 N N . TRP A 1 494 ? -31.596 -6.187 11.580 1.00 89.50 494 TRP A N 1
ATOM 4039 C CA . TRP A 1 494 ? -30.830 -5.193 10.828 1.00 89.50 494 TRP A CA 1
ATOM 4040 C C . TRP A 1 494 ? -29.649 -5.797 10.072 1.00 89.50 494 TRP A C 1
ATOM 4042 O O . TRP A 1 494 ? -29.389 -5.382 8.944 1.00 89.50 494 TRP A O 1
ATOM 4052 N N . ASP A 1 495 ? -28.943 -6.765 10.653 1.00 84.62 495 ASP A N 1
ATOM 4053 C CA . ASP A 1 495 ? -27.858 -7.469 9.964 1.00 84.62 495 ASP A CA 1
ATOM 4054 C C . ASP A 1 495 ? -28.401 -8.285 8.780 1.00 84.62 495 ASP A C 1
ATOM 4056 O O . ASP A 1 495 ? -27.906 -8.148 7.663 1.00 84.62 495 ASP A O 1
ATOM 4060 N N . SER A 1 496 ? -29.507 -9.014 8.976 1.00 89.69 496 SER A N 1
ATOM 4061 C CA . SER A 1 496 ? -30.209 -9.719 7.893 1.00 89.69 496 SER A CA 1
ATOM 4062 C C . SER A 1 496 ? -30.651 -8.772 6.769 1.00 89.69 496 SER A C 1
ATOM 4064 O O . SER A 1 496 ? -30.492 -9.088 5.586 1.00 89.69 496 SER A O 1
ATOM 4066 N N . TYR A 1 497 ? -31.140 -7.578 7.122 1.00 90.00 497 TYR A N 1
ATOM 4067 C CA . TYR A 1 497 ? -31.509 -6.544 6.155 1.00 90.00 497 TYR A CA 1
ATOM 4068 C C . TYR A 1 497 ? -30.296 -6.039 5.361 1.00 90.00 497 TYR A C 1
ATOM 4070 O O . TYR A 1 497 ? -30.357 -5.948 4.134 1.00 90.00 497 TYR A O 1
ATOM 4078 N N . ARG A 1 498 ? -29.164 -5.765 6.029 1.00 87.62 498 ARG A N 1
ATOM 4079 C CA . ARG A 1 498 ? -27.921 -5.345 5.355 1.00 87.62 498 ARG A CA 1
ATOM 4080 C C . ARG A 1 498 ? -27.384 -6.429 4.419 1.00 87.62 498 ARG A C 1
ATOM 4082 O O . ARG A 1 498 ? -26.945 -6.098 3.317 1.00 87.62 498 ARG A O 1
ATOM 4089 N N . ASP A 1 499 ? -27.457 -7.697 4.817 1.00 84.25 499 ASP A N 1
ATOM 4090 C CA . ASP A 1 499 ? -27.048 -8.834 3.985 1.00 84.25 499 ASP A CA 1
ATOM 4091 C C . ASP A 1 499 ? -27.967 -9.018 2.773 1.00 84.25 499 ASP A C 1
ATOM 4093 O O . ASP A 1 499 ? -27.503 -9.310 1.667 1.00 84.25 499 ASP A O 1
ATOM 4097 N N . ALA A 1 500 ? -29.279 -8.833 2.943 1.00 88.31 500 ALA A N 1
ATOM 4098 C CA . ALA A 1 500 ? -30.227 -8.822 1.831 1.00 88.31 500 ALA A CA 1
ATOM 4099 C C . ALA A 1 500 ? -29.925 -7.679 0.845 1.00 88.31 500 ALA A C 1
ATOM 4101 O O . ALA A 1 500 ? -29.839 -7.918 -0.359 1.00 88.31 500 ALA A O 1
ATOM 4102 N N . GLU A 1 501 ? -29.663 -6.470 1.343 1.00 88.38 501 GLU A N 1
ATOM 4103 C CA . GLU A 1 501 ? -29.323 -5.310 0.512 1.00 88.38 501 GLU A CA 1
ATOM 4104 C C . GLU A 1 501 ? -27.968 -5.484 -0.203 1.00 88.38 501 GLU A C 1
ATOM 4106 O O . GLU A 1 501 ? -27.803 -5.123 -1.371 1.00 88.38 501 GLU A O 1
ATOM 4111 N N . ALA A 1 502 ? -26.976 -6.083 0.465 1.00 84.44 502 ALA A N 1
ATOM 4112 C CA . ALA A 1 502 ? -25.688 -6.412 -0.140 1.00 84.44 502 ALA A CA 1
ATOM 4113 C C . ALA A 1 502 ? -25.830 -7.442 -1.268 1.00 84.44 502 ALA A C 1
ATOM 4115 O O . ALA A 1 502 ? -25.245 -7.250 -2.341 1.00 84.44 502 ALA A O 1
ATOM 4116 N N . ARG A 1 503 ? -26.646 -8.485 -1.056 1.00 89.50 503 ARG A N 1
ATOM 4117 C CA . ARG A 1 503 ? -26.999 -9.473 -2.089 1.00 89.50 503 ARG A CA 1
ATOM 4118 C C . ARG A 1 503 ? -27.717 -8.819 -3.265 1.00 89.50 503 ARG A C 1
ATOM 4120 O O . ARG A 1 503 ? -27.330 -9.049 -4.408 1.00 89.50 503 ARG A O 1
ATOM 4127 N N . GLU A 1 504 ? -28.689 -7.948 -3.008 1.00 90.25 504 GLU A N 1
ATOM 4128 C CA . GLU A 1 504 ? -29.393 -7.210 -4.061 1.00 90.25 504 GLU A CA 1
ATOM 4129 C C . GLU A 1 504 ? -28.426 -6.347 -4.888 1.00 90.25 504 GLU A C 1
ATOM 4131 O O . GLU A 1 504 ? -28.438 -6.385 -6.122 1.00 90.25 504 GLU A O 1
ATOM 4136 N N . ARG A 1 505 ? -27.522 -5.611 -4.228 1.00 89.12 505 ARG A N 1
ATOM 4137 C CA . ARG A 1 505 ? -26.489 -4.814 -4.908 1.00 89.12 505 ARG A CA 1
ATOM 4138 C C . ARG A 1 505 ? -25.553 -5.680 -5.751 1.00 89.12 505 ARG A C 1
ATOM 4140 O O . ARG A 1 505 ? -25.183 -5.259 -6.847 1.00 89.12 505 ARG A O 1
ATOM 4147 N N . ALA A 1 506 ? -25.163 -6.863 -5.275 1.00 86.25 506 ALA A N 1
ATOM 4148 C CA . ALA A 1 506 ? -24.341 -7.798 -6.044 1.00 86.25 506 ALA A CA 1
ATOM 4149 C C . ALA A 1 506 ? -25.072 -8.285 -7.306 1.00 86.25 506 ALA A C 1
ATOM 4151 O O . ALA A 1 506 ? -24.531 -8.149 -8.404 1.00 86.25 506 ALA A O 1
ATOM 4152 N N . LEU A 1 507 ? -26.328 -8.721 -7.166 1.00 90.19 507 LEU A N 1
ATOM 4153 C CA . LEU A 1 507 ? -27.165 -9.156 -8.288 1.00 90.19 507 LEU A CA 1
ATOM 4154 C C . LEU A 1 507 ? -27.386 -8.037 -9.315 1.00 90.19 507 LEU A C 1
ATOM 4156 O O . LEU A 1 507 ? -27.263 -8.265 -10.516 1.00 90.19 507 LEU A O 1
ATOM 4160 N N . ARG A 1 508 ? -27.622 -6.793 -8.872 1.00 90.81 508 ARG A N 1
ATOM 4161 C CA . ARG A 1 508 ? -27.738 -5.630 -9.777 1.00 90.81 508 ARG A CA 1
ATOM 4162 C C . ARG A 1 508 ? -26.452 -5.380 -10.577 1.00 90.81 508 ARG A C 1
ATOM 4164 O O . ARG A 1 508 ? -26.519 -5.021 -11.756 1.00 90.81 508 ARG A O 1
ATOM 4171 N N . ARG A 1 509 ? -25.273 -5.570 -9.966 1.00 89.06 509 ARG A N 1
ATOM 4172 C CA . ARG A 1 509 ? -23.978 -5.446 -10.666 1.00 89.06 509 ARG A CA 1
ATOM 4173 C C . ARG A 1 509 ? -23.773 -6.565 -11.681 1.00 89.06 509 ARG A C 1
ATOM 4175 O O . ARG A 1 509 ? -23.309 -6.282 -12.783 1.00 89.06 509 ARG A O 1
ATOM 4182 N N . GLU A 1 510 ? -24.114 -7.804 -11.332 1.00 88.00 510 GLU A N 1
ATOM 4183 C CA . GLU A 1 510 ? -24.055 -8.933 -12.266 1.00 88.00 510 GLU A CA 1
ATOM 4184 C C . GLU A 1 510 ? -24.995 -8.731 -13.449 1.00 88.00 510 GLU A C 1
ATOM 4186 O O . GLU A 1 510 ? -24.555 -8.842 -14.590 1.00 88.00 510 GLU A O 1
ATOM 4191 N N . LEU A 1 511 ? -26.234 -8.311 -13.196 1.00 90.81 511 LEU A N 1
ATOM 4192 C CA . LEU A 1 511 ? -27.201 -7.987 -14.242 1.00 90.81 511 LEU A CA 1
ATOM 4193 C C . LEU A 1 511 ? -26.662 -6.897 -15.180 1.00 90.81 511 LEU A C 1
ATOM 4195 O O . LEU A 1 511 ? -26.690 -7.060 -16.397 1.00 90.81 511 LEU A O 1
ATOM 4199 N N . SER A 1 512 ? -26.067 -5.835 -14.630 1.00 89.88 512 SER A N 1
ATOM 4200 C CA . SER A 1 512 ? -25.429 -4.779 -15.432 1.00 89.88 512 SER A CA 1
ATOM 4201 C C . SER A 1 512 ? -24.239 -5.296 -16.254 1.00 89.88 512 SER A C 1
ATOM 4203 O O . SER A 1 512 ? -24.003 -4.838 -17.373 1.00 89.88 512 SER A O 1
ATOM 4205 N N . ARG A 1 513 ? -23.458 -6.242 -15.714 1.00 91.56 513 ARG A N 1
ATOM 4206 C CA . ARG A 1 513 ? -22.325 -6.866 -16.416 1.00 91.56 513 ARG A CA 1
ATOM 4207 C C . ARG A 1 513 ? -22.813 -7.731 -17.577 1.00 91.56 513 ARG A C 1
ATOM 4209 O O . ARG A 1 513 ? -22.282 -7.602 -18.676 1.00 91.56 513 ARG A O 1
ATOM 4216 N N . VAL A 1 514 ? -23.831 -8.559 -17.344 1.00 91.19 514 VAL A N 1
ATOM 4217 C CA . VAL A 1 514 ? -24.450 -9.408 -18.371 1.00 91.19 514 VAL A CA 1
ATOM 4218 C C . VAL A 1 514 ? -25.070 -8.551 -19.471 1.00 91.19 514 VAL A C 1
ATOM 4220 O O . VAL A 1 514 ? -24.831 -8.821 -20.641 1.00 91.19 514 VAL A O 1
ATOM 4223 N N . GLN A 1 515 ? -25.765 -7.464 -19.125 1.00 93.12 515 GLN A N 1
ATOM 4224 C CA . GLN A 1 515 ? -26.313 -6.522 -20.109 1.00 93.12 515 GLN A CA 1
ATOM 4225 C C . GLN A 1 515 ? -25.230 -5.891 -20.992 1.00 93.12 515 GLN A C 1
ATOM 4227 O O . GLN A 1 515 ? -25.394 -5.814 -22.206 1.00 93.12 515 GLN A O 1
ATOM 4232 N N . LYS A 1 516 ? -24.098 -5.473 -20.410 1.00 91.00 516 LYS A N 1
ATOM 4233 C CA . LYS A 1 516 ? -22.965 -4.948 -21.192 1.00 91.00 516 LYS A CA 1
ATOM 4234 C C . LYS A 1 516 ? -22.355 -6.013 -22.100 1.00 91.00 516 LYS A C 1
ATOM 4236 O O . LYS A 1 516 ? -22.066 -5.716 -23.253 1.00 91.00 516 LYS A O 1
ATOM 4241 N N . ALA A 1 517 ? -22.170 -7.233 -21.593 1.00 89.69 517 ALA A N 1
ATOM 4242 C CA . ALA A 1 517 ? -21.646 -8.342 -22.384 1.00 89.69 517 ALA A CA 1
ATOM 4243 C C . ALA A 1 517 ? -22.577 -8.664 -23.564 1.00 89.69 517 ALA A C 1
ATOM 4245 O O . ALA A 1 517 ? -22.117 -8.780 -24.698 1.00 89.69 517 ALA A O 1
ATOM 4246 N N . LEU A 1 518 ? -23.886 -8.706 -23.316 1.00 91.88 518 LEU A N 1
ATOM 4247 C CA . LEU A 1 518 ? -24.903 -8.895 -24.344 1.00 91.88 518 LEU A CA 1
ATOM 4248 C C . LEU A 1 518 ? -24.836 -7.790 -25.406 1.00 91.88 518 LEU A C 1
ATOM 4250 O O . LEU A 1 518 ? -24.687 -8.111 -26.578 1.00 91.88 518 LEU A O 1
ATOM 4254 N N . ALA A 1 519 ? -24.781 -6.515 -25.010 1.00 91.62 519 ALA A N 1
ATOM 4255 C CA . ALA A 1 519 ? -24.628 -5.403 -25.952 1.00 91.62 519 ALA A CA 1
ATOM 4256 C C . ALA A 1 519 ? -23.338 -5.504 -26.793 1.00 91.62 519 ALA A C 1
ATOM 4258 O O . ALA A 1 519 ? -23.345 -5.227 -27.990 1.00 91.62 519 ALA A O 1
ATOM 4259 N N . THR A 1 520 ? -22.214 -5.932 -26.204 1.00 90.69 520 THR A N 1
ATOM 4260 C CA . THR A 1 520 ? -20.972 -6.141 -26.975 1.00 90.69 520 THR A CA 1
ATOM 4261 C C . THR A 1 520 ? -21.073 -7.300 -27.964 1.00 90.69 520 THR A C 1
ATOM 4263 O O . THR A 1 520 ? -20.505 -7.218 -29.053 1.00 90.69 520 THR A O 1
ATOM 4266 N N . ILE A 1 521 ? -21.800 -8.361 -27.605 1.00 90.75 521 ILE A N 1
ATOM 4267 C CA . ILE A 1 521 ? -22.059 -9.505 -28.486 1.00 90.75 521 ILE A CA 1
ATOM 4268 C C . ILE A 1 521 ? -23.012 -9.101 -29.616 1.00 90.75 521 ILE A C 1
ATOM 4270 O O . ILE A 1 521 ? -22.794 -9.487 -30.758 1.00 90.75 521 ILE A O 1
ATOM 4274 N N . GLU A 1 522 ? -24.030 -8.289 -29.338 1.00 91.50 522 GLU A N 1
ATOM 4275 C CA . GLU A 1 522 ? -24.927 -7.749 -30.367 1.00 91.50 522 GLU A CA 1
ATOM 4276 C C . GLU A 1 522 ? -24.154 -6.896 -31.380 1.00 91.50 522 GLU A C 1
ATOM 4278 O O . GLU A 1 522 ? -24.263 -7.118 -32.584 1.00 91.50 522 GLU A O 1
ATOM 4283 N N . VAL A 1 523 ? -23.279 -5.999 -30.908 1.00 92.69 523 VAL A N 1
ATOM 4284 C CA . VAL A 1 523 ? -22.425 -5.184 -31.788 1.00 92.69 523 VAL A CA 1
ATOM 4285 C C . VAL A 1 523 ? -21.469 -6.049 -32.615 1.00 92.69 523 VAL A C 1
ATOM 4287 O O . VAL A 1 523 ? -21.266 -5.778 -33.800 1.00 92.69 523 VAL A O 1
ATOM 4290 N N . SER A 1 524 ? -20.867 -7.088 -32.030 1.00 89.31 524 SER A N 1
ATOM 4291 C CA . SER A 1 524 ? -19.973 -7.977 -32.782 1.00 89.31 524 SER A CA 1
ATOM 4292 C C . SER A 1 524 ? -20.732 -8.806 -33.821 1.00 89.31 524 SER A C 1
ATOM 4294 O O . SER A 1 524 ? -20.240 -8.969 -34.938 1.00 89.31 524 SER A O 1
ATOM 4296 N N . ASN A 1 525 ? -21.949 -9.252 -33.504 1.00 87.44 525 ASN A N 1
ATOM 4297 C CA . ASN A 1 525 ? -22.831 -9.946 -34.438 1.00 87.44 525 ASN A CA 1
ATOM 4298 C C . ASN A 1 525 ? -23.236 -9.028 -35.601 1.00 87.44 525 ASN A C 1
ATOM 4300 O O . ASN A 1 525 ? -23.135 -9.432 -36.755 1.00 87.44 525 ASN A O 1
ATOM 4304 N N . ASP A 1 526 ? -23.567 -7.762 -35.333 1.00 89.88 526 ASP A N 1
ATOM 4305 C CA . ASP A 1 526 ? -23.837 -6.766 -36.377 1.00 89.88 526 ASP A CA 1
ATOM 4306 C C . ASP A 1 526 ? -22.637 -6.557 -37.313 1.00 89.88 526 ASP A C 1
ATOM 4308 O O . ASP A 1 526 ? -22.797 -6.469 -38.535 1.00 89.88 526 ASP A O 1
ATOM 4312 N N . ILE A 1 527 ? -21.419 -6.490 -36.761 1.00 89.38 527 ILE A N 1
ATOM 4313 C CA . ILE A 1 527 ? -20.182 -6.377 -37.550 1.00 89.38 527 ILE A CA 1
ATOM 4314 C C . ILE A 1 527 ? -19.984 -7.627 -38.411 1.00 89.38 527 ILE A C 1
ATOM 4316 O O . ILE A 1 527 ? -19.740 -7.502 -39.611 1.00 89.38 527 ILE A O 1
ATOM 4320 N N . LEU A 1 528 ? -20.129 -8.819 -37.829 1.00 86.50 528 LEU A N 1
ATOM 4321 C CA . LEU A 1 528 ? -20.007 -10.085 -38.552 1.00 86.50 528 LEU A CA 1
ATOM 4322 C C . LEU A 1 528 ? -21.061 -10.201 -39.657 1.00 86.50 528 LEU A C 1
ATOM 4324 O O . LEU A 1 528 ? -20.732 -10.578 -40.778 1.00 86.50 528 LEU A O 1
ATOM 4328 N N . GLN A 1 529 ? -22.307 -9.800 -39.403 1.00 87.69 529 GLN A N 1
ATOM 4329 C CA . GLN A 1 529 ? -23.355 -9.771 -40.425 1.00 87.69 529 GLN A CA 1
ATOM 4330 C C . GLN A 1 529 ? -23.030 -8.805 -41.567 1.00 87.69 529 GLN A C 1
ATOM 4332 O O . GLN A 1 529 ? -23.332 -9.108 -42.724 1.00 87.69 529 GLN A O 1
ATOM 4337 N N . ARG A 1 530 ? -22.415 -7.648 -41.283 1.00 88.44 530 ARG A N 1
ATOM 4338 C CA . ARG A 1 530 ? -21.931 -6.734 -42.333 1.00 88.44 530 ARG A CA 1
ATOM 4339 C C . ARG A 1 530 ? -20.802 -7.362 -43.141 1.00 88.44 530 ARG A C 1
ATOM 4341 O O . ARG A 1 530 ? -20.884 -7.345 -44.364 1.00 88.44 530 ARG A O 1
ATOM 4348 N N . GLN A 1 531 ? -19.821 -7.973 -42.482 1.00 85.00 531 GLN A N 1
ATOM 4349 C CA . GLN A 1 531 ? -18.717 -8.666 -43.152 1.00 85.00 531 GLN A CA 1
ATOM 4350 C C . GLN A 1 531 ? -19.225 -9.802 -44.046 1.00 85.00 531 GLN A C 1
ATOM 4352 O O . GLN A 1 531 ? -18.836 -9.890 -45.204 1.00 85.00 531 GLN A O 1
ATOM 4357 N N . VAL A 1 532 ? -20.171 -10.614 -43.569 1.00 83.56 532 VAL A N 1
ATOM 4358 C CA . VAL A 1 532 ? -20.798 -11.670 -44.379 1.00 83.56 532 VAL A CA 1
ATOM 4359 C C . VAL A 1 532 ? -21.526 -11.081 -45.590 1.00 83.56 532 VAL A C 1
ATOM 4361 O O . VAL A 1 532 ? -21.391 -11.601 -46.693 1.00 83.56 532 VAL A O 1
ATOM 4364 N N . LYS A 1 533 ? -22.265 -9.974 -45.431 1.00 85.56 533 LYS A N 1
ATOM 4365 C CA . LYS A 1 533 ? -22.911 -9.289 -46.567 1.00 85.56 533 LYS A CA 1
ATOM 4366 C C . LYS A 1 533 ? -21.891 -8.755 -47.576 1.00 85.56 533 LYS A C 1
ATOM 4368 O O . LYS A 1 533 ? -22.140 -8.831 -48.776 1.00 85.56 533 LYS A O 1
ATOM 4373 N N . GLU A 1 534 ? -20.765 -8.221 -47.112 1.00 85.62 534 GLU A N 1
ATOM 4374 C CA . GLU A 1 534 ? -19.675 -7.751 -47.971 1.00 85.62 534 GLU A CA 1
ATOM 4375 C C . GLU A 1 534 ? -19.018 -8.898 -48.740 1.00 85.62 534 GLU A C 1
ATOM 4377 O O . GLU A 1 534 ? -18.842 -8.773 -49.950 1.00 85.62 534 GLU A O 1
ATOM 4382 N N . GLU A 1 535 ? -18.732 -10.026 -48.090 1.00 77.12 535 GLU A N 1
ATOM 4383 C CA . GLU A 1 535 ? -18.180 -11.217 -48.750 1.00 77.12 535 GLU A CA 1
ATOM 4384 C C . GLU A 1 535 ? -19.169 -11.815 -49.764 1.00 77.12 535 GLU A C 1
ATOM 4386 O O . GLU A 1 535 ? -18.802 -12.049 -50.912 1.00 77.12 535 GLU A O 1
ATOM 4391 N N . VAL A 1 536 ? -20.462 -11.920 -49.429 1.00 80.50 536 VAL A N 1
ATOM 4392 C CA . VAL A 1 536 ? -21.506 -12.344 -50.388 1.00 80.50 536 VAL A CA 1
ATOM 4393 C C . VAL A 1 536 ? -21.596 -11.391 -51.588 1.00 80.50 536 VAL A C 1
ATOM 4395 O O . VAL A 1 536 ? -21.811 -11.825 -52.723 1.00 80.50 536 VAL A O 1
ATOM 4398 N N . ASN A 1 537 ? -21.435 -10.084 -51.369 1.00 78.06 537 ASN A N 1
ATOM 4399 C CA . ASN A 1 537 ? -21.426 -9.100 -52.451 1.00 78.06 537 ASN A CA 1
ATOM 4400 C C . ASN A 1 537 ? -20.154 -9.187 -53.306 1.00 78.06 537 ASN A C 1
ATOM 4402 O O . ASN A 1 537 ? -20.247 -9.049 -54.528 1.00 78.06 537 ASN A O 1
ATOM 4406 N N . LYS A 1 538 ? -18.989 -9.455 -52.702 1.00 76.56 538 LYS A N 1
ATOM 4407 C CA . LYS A 1 538 ? -17.738 -9.725 -53.427 1.00 76.56 538 LYS A CA 1
ATOM 4408 C C . LYS A 1 538 ? -17.857 -10.989 -54.270 1.00 76.56 538 LYS A C 1
ATOM 4410 O O . LYS A 1 538 ? -17.530 -10.933 -55.451 1.00 76.56 538 LYS A O 1
ATOM 4415 N N . ASP A 1 539 ? -18.414 -12.070 -53.732 1.00 70.94 539 ASP A N 1
ATOM 4416 C CA . ASP A 1 539 ? -18.665 -13.312 -54.475 1.00 70.94 539 ASP A CA 1
ATOM 4417 C C . ASP A 1 539 ? -19.646 -13.110 -55.635 1.00 70.94 539 ASP A C 1
ATOM 4419 O O . ASP A 1 539 ? -19.472 -13.653 -56.730 1.00 70.94 539 ASP A O 1
ATOM 4423 N N . ARG A 1 540 ? -20.670 -12.268 -55.453 1.00 71.19 540 ARG A N 1
ATOM 4424 C CA . ARG A 1 540 ? -21.558 -11.852 -56.553 1.00 71.19 540 ARG A CA 1
ATOM 4425 C C . ARG A 1 540 ? -20.830 -11.021 -57.610 1.00 71.19 540 ARG A C 1
ATOM 4427 O O . ARG A 1 540 ? -21.087 -11.202 -58.798 1.00 71.19 540 ARG A O 1
ATOM 4434 N N . ALA A 1 541 ? -19.917 -10.138 -57.214 1.00 68.69 541 ALA A N 1
ATOM 4435 C CA . ALA A 1 541 ? -19.136 -9.325 -58.145 1.00 68.69 541 ALA A CA 1
ATOM 4436 C C . ALA A 1 541 ? -18.101 -10.158 -58.924 1.00 68.69 541 ALA A C 1
ATOM 4438 O O . ALA A 1 541 ? -17.968 -9.992 -60.137 1.00 68.69 541 ALA A O 1
ATOM 4439 N N . THR A 1 542 ? -17.413 -11.099 -58.273 1.00 65.56 542 THR A N 1
ATOM 4440 C CA . THR A 1 542 ? -16.448 -12.006 -58.920 1.00 65.56 542 THR A CA 1
ATOM 4441 C C . THR A 1 542 ? -17.144 -13.008 -59.844 1.00 65.56 542 THR A C 1
ATOM 4443 O O . THR A 1 542 ? -16.667 -13.264 -60.953 1.00 65.56 542 THR A O 1
ATOM 4446 N N . SER A 1 543 ? -18.314 -13.522 -59.455 1.00 61.94 543 SER A N 1
ATOM 4447 C CA . SER A 1 543 ? -19.134 -14.376 -60.326 1.00 61.94 543 SER A CA 1
ATOM 4448 C C . SER A 1 543 ? -19.763 -13.613 -61.500 1.00 61.94 543 SER A C 1
ATOM 4450 O O . SER A 1 543 ? -19.893 -14.186 -62.584 1.00 61.94 543 SER A O 1
ATOM 4452 N N . ALA A 1 544 ? -20.076 -12.322 -61.346 1.00 58.66 544 ALA A N 1
ATOM 4453 C CA . ALA A 1 544 ? -20.474 -11.453 -62.456 1.00 58.66 544 ALA A CA 1
ATOM 4454 C C . ALA A 1 544 ? -19.303 -11.155 -63.414 1.00 58.66 544 ALA A C 1
ATOM 4456 O O . ALA A 1 544 ? -19.481 -11.248 -64.627 1.00 58.66 544 ALA A O 1
ATOM 4457 N N . ALA A 1 545 ? -18.099 -10.893 -62.892 1.00 56.94 545 ALA A N 1
ATOM 4458 C CA . ALA A 1 545 ? -16.892 -10.655 -63.692 1.00 56.94 545 ALA A CA 1
ATOM 4459 C C . ALA A 1 545 ? -16.455 -11.889 -64.505 1.00 56.94 545 ALA A C 1
ATOM 4461 O O . ALA A 1 545 ? -16.002 -11.762 -65.641 1.00 56.94 545 ALA A O 1
ATOM 4462 N N . ARG A 1 546 ? -16.659 -13.104 -63.977 1.00 55.75 546 ARG A N 1
ATOM 4463 C CA . ARG A 1 546 ? -16.439 -14.351 -64.736 1.00 55.75 546 ARG A CA 1
ATOM 4464 C C . ARG A 1 546 ? -17.448 -14.570 -65.868 1.00 55.75 546 ARG A C 1
ATOM 4466 O O . ARG A 1 546 ? -17.142 -15.305 -66.800 1.00 55.75 546 ARG A O 1
ATOM 4473 N N . ARG A 1 547 ? -18.631 -13.948 -65.816 1.00 52.44 547 ARG A N 1
ATOM 4474 C CA . ARG A 1 547 ? -19.650 -14.039 -66.880 1.00 52.44 547 ARG A CA 1
ATOM 4475 C C . ARG A 1 547 ? -19.499 -12.964 -67.963 1.00 52.44 547 ARG A C 1
ATOM 4477 O O . ARG A 1 547 ? -20.151 -13.084 -68.994 1.00 52.44 547 ARG A O 1
ATOM 4484 N N . SER A 1 548 ? -18.660 -11.946 -67.757 1.00 47.16 548 SER A N 1
ATOM 4485 C CA . SER A 1 548 ? -18.474 -10.821 -68.687 1.00 47.16 548 SER A CA 1
ATOM 4486 C C . SER A 1 548 ? -17.136 -10.810 -69.442 1.00 47.16 548 SER A C 1
ATOM 4488 O O . SER A 1 548 ? -16.899 -9.886 -70.218 1.00 47.16 548 SER A O 1
ATOM 4490 N N . ALA A 1 549 ? -16.275 -11.821 -69.281 1.00 41.91 549 ALA A N 1
ATOM 4491 C CA . ALA A 1 549 ? -15.042 -11.938 -70.063 1.00 41.91 549 ALA A CA 1
ATOM 4492 C C . ALA A 1 549 ? -15.314 -12.573 -71.449 1.00 41.91 549 ALA A C 1
ATOM 4494 O O . ALA A 1 549 ? -15.777 -13.716 -71.507 1.00 41.91 549 ALA A O 1
ATOM 4495 N N . PRO A 1 550 ? -15.032 -11.881 -72.573 1.00 43.53 550 PRO A N 1
ATOM 4496 C CA . PRO A 1 550 ? -15.186 -12.447 -73.906 1.00 43.53 550 PRO A CA 1
ATOM 4497 C C . PRO A 1 550 ? -14.014 -13.383 -74.228 1.00 43.53 550 PRO A C 1
ATOM 4499 O O . PRO A 1 550 ? -12.848 -13.064 -73.997 1.00 43.53 550 PRO A O 1
ATOM 4502 N N . ALA A 1 551 ? -14.333 -14.545 -74.793 1.00 47.34 551 ALA A N 1
ATOM 4503 C CA . ALA A 1 551 ? -13.357 -15.477 -75.333 1.00 47.34 551 ALA A CA 1
ATOM 4504 C C . ALA A 1 551 ? -12.670 -14.865 -76.566 1.00 47.34 551 ALA A C 1
ATOM 4506 O O . ALA A 1 551 ? -13.305 -14.685 -77.602 1.00 47.34 551 ALA A O 1
ATOM 4507 N N . GLY A 1 552 ? -11.372 -14.572 -76.471 1.00 38.25 552 GLY A N 1
ATOM 4508 C CA . GLY A 1 552 ? -10.560 -14.268 -77.649 1.00 38.25 552 GLY A CA 1
ATOM 4509 C C . GLY A 1 552 ? -9.313 -13.436 -77.372 1.00 38.25 552 GLY A C 1
ATOM 4510 O O . GLY A 1 552 ? -9.371 -12.216 -77.332 1.00 38.25 552 GLY A O 1
ATOM 4511 N N . SER A 1 553 ? -8.157 -14.083 -77.254 1.00 34.59 553 SER A N 1
ATOM 4512 C CA . SER A 1 553 ? -7.087 -13.996 -78.262 1.00 34.59 553 SER A CA 1
ATOM 4513 C C . SER A 1 553 ? -5.821 -14.659 -77.713 1.00 34.59 553 SER A C 1
ATOM 4515 O O . SER A 1 553 ? -5.311 -14.315 -76.651 1.00 34.59 553 SER A O 1
ATOM 4517 N N . PHE A 1 554 ? -5.360 -15.672 -78.439 1.00 40.56 554 PHE A N 1
ATOM 4518 C CA . PHE A 1 554 ? -4.082 -16.339 -78.233 1.00 40.56 554 PHE A CA 1
ATOM 4519 C C . PHE A 1 554 ? -2.976 -15.509 -78.900 1.00 40.56 554 PHE A C 1
ATOM 4521 O O . PHE A 1 554 ? -3.080 -15.187 -80.083 1.00 40.56 554 PHE A O 1
ATOM 4528 N N . GLY A 1 555 ? -1.900 -15.226 -78.166 1.00 32.53 555 GLY A N 1
ATOM 4529 C CA . GLY A 1 555 ? -0.640 -14.693 -78.685 1.00 32.53 555 GLY A CA 1
ATOM 4530 C C . GLY A 1 555 ? 0.511 -15.088 -77.746 1.00 32.53 555 GLY A C 1
ATOM 4531 O O . GLY A 1 555 ? 0.365 -14.896 -76.540 1.00 32.53 555 GLY A O 1
ATOM 4532 N N . PRO A 1 556 ? 1.614 -15.688 -78.237 1.00 49.12 556 PRO A N 1
ATOM 4533 C CA . PRO A 1 556 ? 2.600 -16.349 -77.385 1.00 49.12 556 PRO A CA 1
ATOM 4534 C C . PRO A 1 556 ? 3.695 -15.381 -76.920 1.00 49.12 556 PRO A C 1
ATOM 4536 O O . PRO A 1 556 ? 4.276 -14.661 -77.731 1.00 49.12 556 PRO A O 1
ATOM 4539 N N . ILE A 1 557 ? 4.028 -15.410 -75.625 1.00 37.22 557 ILE A N 1
ATOM 4540 C CA . ILE A 1 557 ? 5.237 -14.787 -75.067 1.00 37.22 557 ILE A CA 1
ATOM 4541 C C . ILE A 1 557 ? 5.958 -15.804 -74.168 1.00 37.22 557 ILE A C 1
ATOM 4543 O O . ILE A 1 557 ? 5.343 -16.624 -73.493 1.00 37.22 557 ILE A O 1
ATOM 4547 N N . ALA A 1 558 ? 7.283 -15.746 -74.273 1.00 37.03 558 ALA A N 1
ATOM 4548 C CA . ALA A 1 558 ? 8.336 -16.624 -73.782 1.00 37.03 558 ALA A CA 1
ATOM 4549 C C . ALA A 1 558 ? 8.370 -16.879 -72.250 1.00 37.03 558 ALA A C 1
ATOM 4551 O O . ALA A 1 558 ? 7.750 -16.144 -71.481 1.00 37.03 558 ALA A O 1
ATOM 4552 N N . PRO A 1 559 ? 9.116 -17.911 -71.797 1.00 45.94 559 PRO A N 1
ATOM 4553 C CA . PRO A 1 559 ? 9.047 -18.448 -70.444 1.00 45.94 559 PRO A CA 1
ATOM 4554 C C . PRO A 1 559 ? 10.017 -17.747 -69.484 1.00 45.94 559 PRO A C 1
ATOM 4556 O O . PRO A 1 559 ? 11.165 -17.480 -69.835 1.00 45.94 559 PRO A O 1
ATOM 4559 N N . GLY A 1 560 ? 9.580 -17.544 -68.239 1.00 36.00 560 GLY A N 1
ATOM 4560 C CA . GLY A 1 560 ? 10.477 -17.259 -67.117 1.00 36.00 560 GLY A CA 1
ATOM 4561 C C . GLY A 1 560 ? 9.947 -16.231 -66.123 1.00 36.00 560 GLY A C 1
ATOM 4562 O O . GLY A 1 560 ? 10.280 -15.061 -66.239 1.00 36.00 560 GLY A O 1
ATOM 4563 N N . ALA A 1 561 ? 9.173 -16.682 -65.132 1.00 35.84 561 ALA A N 1
ATOM 4564 C CA . ALA A 1 561 ? 9.189 -16.192 -63.746 1.00 35.84 561 ALA A CA 1
ATOM 4565 C C . ALA A 1 561 ? 8.136 -16.966 -62.936 1.00 35.84 561 ALA A C 1
ATOM 4567 O O . ALA A 1 561 ? 6.934 -16.792 -63.099 1.00 35.84 561 ALA A O 1
ATOM 4568 N N . SER A 1 562 ? 8.625 -17.866 -62.094 1.00 51.06 562 SER A N 1
ATOM 4569 C CA . SER A 1 562 ? 7.891 -18.679 -61.132 1.00 51.06 562 SER A CA 1
ATOM 4570 C C . SER A 1 562 ? 7.251 -17.843 -60.020 1.00 51.06 562 SER A C 1
ATOM 4572 O O . SER A 1 562 ? 7.944 -17.086 -59.341 1.00 51.06 562 SER A O 1
ATOM 4574 N N . GLY A 1 563 ? 5.963 -18.075 -59.786 1.00 42.19 563 GLY A N 1
ATOM 4575 C CA . GLY A 1 563 ? 5.196 -17.603 -58.636 1.00 42.19 563 GLY A CA 1
ATOM 4576 C C . GLY A 1 563 ? 3.732 -17.946 -58.873 1.00 42.19 563 GLY A C 1
ATOM 4577 O O . GLY A 1 563 ? 3.005 -17.121 -59.402 1.00 42.19 563 GLY A O 1
ATOM 4578 N N . ASP A 1 564 ? 3.365 -19.198 -58.599 1.00 47.53 564 ASP A N 1
ATOM 4579 C CA . ASP A 1 564 ? 2.107 -19.843 -58.992 1.00 47.53 564 ASP A CA 1
ATOM 4580 C C . ASP A 1 564 ? 0.972 -19.495 -57.993 1.00 47.53 564 ASP A C 1
ATOM 4582 O O . ASP A 1 564 ? 0.960 -20.037 -56.884 1.00 47.53 564 ASP A O 1
ATOM 4586 N N . PRO A 1 565 ? 0.033 -18.577 -58.314 1.00 55.16 565 PRO A N 1
ATOM 4587 C CA . PRO A 1 565 ? -1.024 -18.139 -57.392 1.00 55.16 565 PRO A CA 1
ATOM 4588 C C . PRO A 1 565 ? -2.126 -19.194 -57.180 1.00 55.16 565 PRO A C 1
ATOM 4590 O O . PRO A 1 565 ? -2.926 -19.074 -56.250 1.00 55.16 565 PRO A O 1
ATOM 4593 N N . ASP A 1 566 ? -2.157 -20.249 -58.000 1.00 54.62 566 ASP A N 1
ATOM 4594 C CA . ASP A 1 566 ? -3.123 -21.345 -57.873 1.00 54.62 566 ASP A CA 1
ATOM 4595 C C . ASP A 1 566 ? -2.810 -22.279 -56.687 1.00 54.62 566 ASP A C 1
ATOM 4597 O O . ASP A 1 566 ? -3.717 -22.909 -56.137 1.00 54.62 566 ASP A O 1
ATOM 4601 N N . VAL A 1 567 ? -1.559 -22.313 -56.209 1.00 57.25 567 VAL A N 1
ATOM 4602 C CA . VAL A 1 567 ? -1.165 -23.127 -55.043 1.00 57.25 567 VAL A CA 1
ATOM 4603 C C . VAL A 1 567 ? -1.642 -22.500 -53.728 1.00 57.25 567 VAL A C 1
ATOM 4605 O O . VAL A 1 567 ? -2.060 -23.217 -52.816 1.00 57.25 567 VAL A O 1
ATOM 4608 N N . ASP A 1 568 ? -1.646 -21.170 -53.631 1.00 55.31 568 ASP A N 1
ATOM 4609 C CA . ASP A 1 568 ? -2.128 -20.465 -52.437 1.00 55.31 568 ASP A CA 1
ATOM 4610 C C . ASP A 1 568 ? -3.661 -20.454 -52.365 1.00 55.31 568 ASP A C 1
ATOM 4612 O O . ASP A 1 568 ? -4.227 -20.625 -51.283 1.00 55.31 568 ASP A O 1
ATOM 4616 N N . ALA A 1 569 ? -4.350 -20.375 -53.510 1.00 59.12 569 ALA A N 1
ATOM 4617 C CA . ALA A 1 569 ? -5.802 -20.536 -53.577 1.00 59.12 569 ALA A CA 1
ATOM 4618 C C . ALA A 1 569 ? -6.248 -21.962 -53.199 1.00 59.12 569 ALA A C 1
ATOM 4620 O O . ALA A 1 569 ? -7.243 -22.130 -52.488 1.00 59.12 569 ALA A O 1
ATOM 4621 N N . ALA A 1 570 ? -5.494 -22.988 -53.611 1.00 66.44 570 ALA A N 1
ATOM 4622 C CA . ALA A 1 570 ? -5.752 -24.377 -53.231 1.00 66.44 570 ALA A CA 1
ATOM 4623 C C . ALA A 1 570 ? -5.553 -24.610 -51.723 1.00 66.44 570 ALA A C 1
ATOM 4625 O O . ALA A 1 570 ? -6.435 -25.177 -51.078 1.00 66.44 570 ALA A O 1
ATOM 4626 N N . LYS A 1 571 ? -4.465 -24.088 -51.135 1.00 70.00 571 LYS A N 1
ATOM 4627 C CA . LYS A 1 571 ? -4.219 -24.156 -49.681 1.00 70.00 571 LYS A CA 1
ATOM 4628 C C . LYS A 1 571 ? -5.270 -23.408 -48.864 1.00 70.00 571 LYS A C 1
ATOM 4630 O O . LYS A 1 571 ? -5.659 -23.864 -47.791 1.00 70.00 571 LYS A O 1
ATOM 4635 N N . MET A 1 572 ? -5.748 -22.266 -49.357 1.00 68.00 572 MET A N 1
ATOM 4636 C CA . MET A 1 572 ? -6.797 -21.498 -48.682 1.00 68.00 572 MET A CA 1
ATOM 4637 C C . MET A 1 572 ? -8.150 -22.229 -48.725 1.00 68.00 572 MET A C 1
ATOM 4639 O O . MET A 1 572 ? -8.873 -22.235 -47.728 1.00 68.00 572 MET A O 1
ATOM 4643 N N . ASN A 1 573 ? -8.465 -22.904 -49.837 1.00 73.31 573 ASN A N 1
ATOM 4644 C CA . ASN A 1 573 ? -9.650 -23.762 -49.951 1.00 73.31 573 ASN A CA 1
ATOM 4645 C C . ASN A 1 573 ? -9.562 -25.010 -49.063 1.00 73.31 573 ASN A C 1
ATOM 4647 O O . ASN A 1 573 ? -10.562 -25.403 -48.464 1.00 73.31 573 ASN A O 1
ATOM 4651 N N . GLU A 1 574 ? -8.377 -25.602 -48.931 1.00 76.06 574 GLU A N 1
ATOM 4652 C CA . GLU A 1 574 ? -8.135 -26.739 -48.038 1.00 76.06 574 GLU A CA 1
ATOM 4653 C C . GLU A 1 574 ? -8.328 -26.340 -46.563 1.00 76.06 574 GLU A C 1
ATOM 4655 O O . GLU A 1 574 ? -9.052 -27.012 -45.829 1.00 76.06 574 GLU A O 1
ATOM 4660 N N . LEU A 1 575 ? -7.816 -25.172 -46.155 1.00 74.44 575 LEU A N 1
ATOM 4661 C CA . LEU A 1 575 ? -8.033 -24.596 -44.818 1.00 74.44 575 LEU A CA 1
ATOM 4662 C C . LEU A 1 575 ? -9.507 -24.274 -44.525 1.00 74.44 575 LEU A C 1
ATOM 4664 O O . LEU A 1 575 ? -9.972 -24.446 -43.394 1.00 74.44 575 LEU A O 1
ATOM 4668 N N . LEU A 1 576 ? -10.253 -23.800 -45.525 1.00 73.56 576 LEU A N 1
ATOM 4669 C CA . LEU A 1 576 ? -11.687 -23.527 -45.394 1.00 73.56 576 LEU A CA 1
ATOM 4670 C C . LEU A 1 576 ? -12.506 -24.815 -45.279 1.00 73.56 576 LEU A C 1
ATOM 4672 O O . LEU A 1 576 ? -13.407 -24.884 -44.442 1.00 73.56 576 LEU A O 1
ATOM 4676 N N . GLN A 1 577 ? -12.165 -25.852 -46.047 1.00 73.12 577 GLN A N 1
ATOM 4677 C CA . GLN A 1 577 ? -12.793 -27.170 -45.930 1.00 73.12 577 GLN A CA 1
ATOM 4678 C C . GLN A 1 577 ? -12.465 -27.846 -44.595 1.00 73.12 577 GLN A C 1
ATOM 4680 O O . GLN A 1 577 ? -13.340 -28.471 -43.996 1.00 73.12 577 GLN A O 1
ATOM 4685 N N . GLU A 1 578 ? -11.245 -27.682 -44.077 1.00 76.12 578 GLU A N 1
ATOM 4686 C CA . GLU A 1 578 ? -10.872 -28.202 -42.760 1.00 76.12 578 GLU A CA 1
ATOM 4687 C C . GLU A 1 578 ? -11.612 -27.469 -41.628 1.00 76.12 578 GLU A C 1
ATOM 4689 O O . GLU A 1 578 ? -12.084 -28.100 -40.679 1.00 76.12 578 GLU A O 1
ATOM 4694 N N . ARG A 1 579 ? -11.801 -26.146 -41.746 1.00 71.75 579 ARG A N 1
ATOM 4695 C CA . ARG A 1 579 ? -12.648 -25.377 -40.817 1.00 71.75 579 ARG A CA 1
ATOM 4696 C C . ARG A 1 579 ? -14.107 -25.812 -40.878 1.00 71.75 579 ARG A C 1
ATOM 4698 O O . ARG A 1 579 ? -14.695 -26.029 -39.823 1.00 71.75 579 ARG A O 1
ATOM 4705 N N . LEU A 1 580 ? -14.678 -25.975 -42.071 1.00 69.56 580 LEU A N 1
ATOM 4706 C CA . LEU A 1 580 ? -16.058 -26.441 -42.239 1.00 69.56 580 LEU A CA 1
ATOM 4707 C C . LEU A 1 580 ? -16.259 -27.837 -41.644 1.00 69.56 580 LEU A C 1
ATOM 4709 O O . LEU A 1 580 ? -17.202 -28.023 -40.884 1.00 69.56 580 LEU A O 1
ATOM 4713 N N . ARG A 1 581 ? -15.316 -28.766 -41.844 1.00 70.44 581 ARG A N 1
ATOM 4714 C CA . ARG A 1 581 ? -15.356 -30.088 -41.192 1.00 70.44 581 ARG A CA 1
ATOM 4715 C C . ARG A 1 581 ? -15.301 -30.014 -39.667 1.00 70.44 581 ARG A C 1
ATOM 4717 O O . ARG A 1 581 ? -15.950 -30.813 -38.998 1.00 70.44 581 ARG A O 1
ATOM 4724 N N . ARG A 1 582 ? -14.554 -29.062 -39.094 1.00 67.44 582 ARG A N 1
ATOM 4725 C CA . ARG A 1 582 ? -14.555 -28.843 -37.635 1.00 67.44 582 ARG A CA 1
ATOM 4726 C C . ARG A 1 582 ? -15.891 -28.303 -37.136 1.00 67.44 582 ARG A C 1
ATOM 4728 O O . ARG A 1 582 ? -16.301 -28.693 -36.051 1.00 67.44 582 ARG A O 1
ATOM 4735 N N . TYR A 1 583 ? -16.567 -27.451 -37.905 1.00 63.12 583 TYR A N 1
ATOM 4736 C CA . TYR A 1 583 ? -17.900 -26.956 -37.548 1.00 63.12 583 TYR A CA 1
ATOM 4737 C C . TYR A 1 583 ? -18.997 -28.011 -37.748 1.00 63.12 583 TYR A C 1
ATOM 4739 O O . TYR A 1 583 ? -19.895 -28.097 -36.919 1.00 63.12 583 TYR A O 1
ATOM 4747 N N . GLU A 1 584 ? -18.892 -28.865 -38.767 1.00 67.25 584 GLU A N 1
ATOM 4748 C CA . GLU A 1 584 ? -19.803 -30.001 -38.988 1.00 67.25 584 GLU A CA 1
ATOM 4749 C C . GLU A 1 584 ? -19.644 -31.109 -37.930 1.00 67.25 584 GLU A C 1
ATOM 4751 O O . GLU A 1 584 ? -20.590 -31.844 -37.661 1.00 67.25 584 GLU A O 1
ATOM 4756 N N . GLY A 1 585 ? -18.472 -31.216 -37.292 1.00 65.38 585 GLY A N 1
ATOM 4757 C CA . GLY A 1 585 ? -18.230 -32.140 -36.178 1.00 65.38 585 GLY A CA 1
ATOM 4758 C C . GLY A 1 585 ? -18.782 -31.673 -34.825 1.00 65.38 585 GLY A C 1
ATOM 4759 O O . GLY A 1 585 ? -18.814 -32.461 -33.879 1.00 65.38 585 GLY A O 1
ATOM 4760 N N . ILE A 1 586 ? -19.215 -30.413 -34.707 1.00 64.69 586 ILE A N 1
ATOM 4761 C CA . ILE A 1 586 ? -19.840 -29.899 -33.485 1.00 64.69 586 ILE A CA 1
ATOM 4762 C C . ILE A 1 586 ? -21.320 -30.270 -33.535 1.00 64.69 586 ILE A C 1
ATOM 4764 O O . ILE A 1 586 ? -22.118 -29.638 -34.224 1.00 64.69 586 ILE A O 1
ATOM 4768 N N . ASN A 1 587 ? -21.689 -31.308 -32.787 1.00 76.19 587 ASN A N 1
ATOM 4769 C CA . ASN A 1 587 ? -23.077 -31.718 -32.636 1.00 76.19 587 ASN A CA 1
ATOM 4770 C C . ASN A 1 587 ? -23.816 -30.708 -31.739 1.00 76.19 587 ASN A C 1
ATOM 4772 O O . ASN A 1 587 ? -23.829 -30.822 -30.512 1.00 76.19 587 ASN A O 1
ATOM 4776 N N . ILE A 1 588 ? -24.380 -29.677 -32.369 1.00 74.56 588 ILE A N 1
ATOM 4777 C CA . ILE A 1 588 ? -25.104 -28.581 -31.708 1.00 74.56 588 ILE A CA 1
ATOM 4778 C C . ILE A 1 588 ? -26.238 -29.126 -30.830 1.00 74.56 588 ILE A C 1
ATOM 4780 O O . ILE A 1 588 ? -26.467 -28.597 -29.744 1.00 74.56 588 ILE A O 1
ATOM 4784 N N . ASP A 1 589 ? -26.876 -30.223 -31.241 1.00 75.44 589 ASP A N 1
ATOM 4785 C CA . ASP A 1 589 ? -27.960 -30.846 -30.483 1.00 75.44 589 ASP A CA 1
ATOM 4786 C C . ASP A 1 589 ? -27.457 -31.479 -29.177 1.00 75.44 589 ASP A C 1
ATOM 4788 O O . ASP A 1 589 ? -28.121 -31.364 -28.150 1.00 75.44 589 ASP A O 1
ATOM 4792 N N . GLN A 1 590 ? -26.251 -32.065 -29.165 1.00 79.00 590 GLN A N 1
ATOM 4793 C CA . GLN A 1 590 ? -25.619 -32.541 -27.925 1.00 79.00 590 GLN A CA 1
ATOM 4794 C C . GLN A 1 590 ? -25.260 -31.390 -26.983 1.00 79.00 590 GLN A C 1
ATOM 4796 O O . GLN A 1 590 ? -25.505 -31.489 -25.784 1.00 79.00 590 GLN A O 1
ATOM 4801 N N . LEU A 1 591 ? -24.720 -30.288 -27.509 1.00 76.56 591 LEU A N 1
ATOM 4802 C CA . LEU A 1 591 ? -24.385 -29.118 -26.692 1.00 76.56 591 LEU A CA 1
ATOM 4803 C C . LEU A 1 591 ? -25.630 -28.448 -26.108 1.00 76.56 591 LEU A C 1
ATOM 4805 O O . LEU A 1 591 ? -25.615 -28.039 -24.948 1.00 76.56 591 LEU A O 1
ATOM 4809 N N . LEU A 1 592 ? -26.711 -28.354 -26.883 1.00 76.75 592 LEU A N 1
ATOM 4810 C CA . LEU A 1 592 ? -27.997 -27.872 -26.387 1.00 76.75 592 LEU A CA 1
ATOM 4811 C C . LEU A 1 592 ? -28.570 -28.823 -25.336 1.00 76.75 592 LEU A C 1
ATOM 4813 O O . LEU A 1 592 ? -29.068 -28.351 -24.316 1.00 76.75 592 LEU A O 1
ATOM 4817 N N . HIS A 1 593 ? -28.442 -30.137 -25.529 1.00 85.62 593 HIS A N 1
ATOM 4818 C CA . HIS A 1 593 ? -28.906 -31.110 -24.548 1.00 85.62 593 HIS A CA 1
ATOM 4819 C C . HIS A 1 593 ? -28.126 -31.015 -23.227 1.00 85.62 593 HIS A C 1
ATOM 4821 O O . HIS A 1 593 ? -28.740 -30.867 -22.169 1.00 85.62 593 HIS A O 1
ATOM 4827 N N . GLU A 1 594 ? -26.791 -30.962 -23.273 1.00 83.81 594 GLU A N 1
ATOM 4828 C CA . GLU A 1 594 ? -25.957 -30.744 -22.082 1.00 83.81 594 GLU A CA 1
ATOM 4829 C C . GLU A 1 594 ? -26.263 -29.414 -21.387 1.00 83.81 594 GLU A C 1
ATOM 4831 O O . GLU A 1 594 ? -26.232 -29.328 -20.156 1.00 83.81 594 GLU A O 1
ATOM 4836 N N . LEU A 1 595 ? -26.552 -28.362 -22.161 1.00 81.94 595 LEU A N 1
ATOM 4837 C CA . LEU A 1 595 ? -26.953 -27.076 -21.606 1.00 81.94 595 LEU A CA 1
ATOM 4838 C C . LEU A 1 595 ? -28.278 -27.223 -20.851 1.00 81.94 595 LEU A C 1
ATOM 4840 O O . LEU A 1 595 ? -28.350 -26.809 -19.698 1.00 81.94 595 LEU A O 1
ATOM 4844 N N . THR A 1 596 ? -29.283 -27.874 -21.449 1.00 88.25 596 THR A N 1
ATOM 4845 C CA . THR A 1 596 ? -30.582 -28.103 -20.794 1.00 88.25 596 THR A CA 1
ATOM 4846 C C . THR A 1 596 ? -30.472 -28.952 -19.528 1.00 88.25 596 THR A C 1
ATOM 4848 O O . THR A 1 596 ? -31.091 -28.611 -18.521 1.00 88.25 596 THR A O 1
ATOM 4851 N N . GLU A 1 597 ? -29.644 -30.002 -19.525 1.00 89.31 597 GLU A N 1
ATOM 4852 C CA . GLU A 1 597 ? -29.413 -30.825 -18.330 1.00 89.31 597 GLU A CA 1
ATOM 4853 C C . GLU A 1 597 ? -28.746 -30.024 -17.207 1.00 89.31 597 GLU A C 1
ATOM 4855 O O . GLU A 1 597 ? -29.152 -30.109 -16.045 1.00 89.31 597 GLU A O 1
ATOM 4860 N N . LYS A 1 598 ? -27.752 -29.193 -17.546 1.00 88.75 598 LYS A N 1
ATOM 4861 C CA . LYS A 1 598 ? -27.081 -28.323 -16.571 1.00 88.75 598 LYS A CA 1
ATOM 4862 C C . LYS A 1 598 ? -28.018 -27.245 -16.031 1.00 88.75 598 LYS A C 1
ATOM 4864 O O . LYS A 1 598 ? -27.951 -26.945 -14.840 1.00 88.75 598 LYS A O 1
ATOM 4869 N N . THR A 1 599 ? -28.905 -26.689 -16.856 1.00 88.00 599 THR A N 1
ATOM 4870 C CA . THR A 1 599 ? -29.919 -25.725 -16.401 1.00 88.00 599 THR A CA 1
ATOM 4871 C C . THR A 1 599 ? -30.907 -26.378 -15.432 1.00 88.00 599 THR A C 1
ATOM 4873 O O . THR A 1 599 ? -31.124 -25.835 -14.351 1.00 88.00 599 THR A O 1
ATOM 4876 N N . LEU A 1 600 ? -31.398 -27.582 -15.740 1.00 88.06 600 LEU A N 1
ATOM 4877 C CA . LEU A 1 600 ? -32.277 -28.353 -14.848 1.00 88.06 600 LEU A CA 1
ATOM 4878 C C . LEU A 1 600 ? -31.611 -28.698 -13.508 1.00 88.06 600 LEU A C 1
ATOM 4880 O O . LEU A 1 600 ? -32.241 -28.612 -12.454 1.00 88.06 600 LEU A O 1
ATOM 4884 N N . ALA A 1 601 ? -30.324 -29.058 -13.518 1.00 83.88 601 ALA A N 1
ATOM 4885 C CA . ALA A 1 601 ? -29.576 -29.325 -12.289 1.00 83.88 601 ALA A CA 1
ATOM 4886 C C . ALA A 1 601 ? -29.444 -28.075 -11.399 1.00 83.88 601 ALA A C 1
ATOM 4888 O O . ALA A 1 601 ? -29.526 -28.173 -10.173 1.00 83.88 601 ALA A O 1
ATOM 4889 N N . ILE A 1 602 ? -29.267 -26.898 -12.005 1.00 82.50 602 ILE A N 1
ATOM 4890 C CA . ILE A 1 602 ? -29.196 -25.620 -11.284 1.00 82.50 602 ILE A CA 1
ATOM 4891 C C . ILE A 1 602 ? -30.565 -25.240 -10.710 1.00 82.50 602 ILE A C 1
ATOM 4893 O O . ILE A 1 602 ? -30.637 -24.828 -9.554 1.00 82.50 602 ILE A O 1
ATOM 4897 N N . GLU A 1 603 ? -31.644 -25.408 -11.474 1.00 86.50 603 GLU A N 1
ATOM 4898 C CA . GLU A 1 603 ? -33.009 -25.148 -10.997 1.00 86.50 603 GLU A CA 1
ATOM 4899 C C . GLU A 1 603 ? -33.359 -26.030 -9.796 1.00 86.50 603 GLU A C 1
ATOM 4901 O O . GLU A 1 603 ? -33.833 -25.522 -8.779 1.00 86.50 603 GLU A O 1
ATOM 4906 N N . LYS A 1 604 ? -32.998 -27.316 -9.849 1.00 84.62 604 LYS A N 1
ATOM 4907 C CA . LYS A 1 604 ? -33.196 -28.246 -8.734 1.00 84.62 604 LYS A CA 1
ATOM 4908 C C . LYS A 1 604 ? -32.410 -27.846 -7.479 1.00 84.62 604 LYS A C 1
ATOM 4910 O O . LYS A 1 604 ? -32.954 -27.867 -6.383 1.00 84.62 604 LYS A O 1
ATOM 4915 N N . LEU A 1 605 ? -31.160 -27.397 -7.630 1.00 82.56 605 LEU A N 1
ATOM 4916 C CA . LEU A 1 605 ? -30.361 -26.881 -6.508 1.00 82.56 605 LEU A CA 1
ATOM 4917 C C . LEU A 1 605 ? -30.944 -25.599 -5.894 1.00 82.56 605 LEU A C 1
ATOM 4919 O O . LEU A 1 605 ? -30.759 -25.349 -4.701 1.00 82.56 605 LEU A O 1
ATOM 4923 N N . ILE A 1 606 ? -31.618 -24.771 -6.695 1.00 80.81 606 ILE A N 1
ATOM 4924 C CA . ILE A 1 606 ? -32.301 -23.562 -6.220 1.00 80.81 606 ILE A CA 1
ATOM 4925 C C . ILE A 1 606 ? -33.580 -23.931 -5.461 1.00 80.81 606 ILE A C 1
ATOM 4927 O O . ILE A 1 606 ? -33.851 -23.332 -4.419 1.00 80.81 606 ILE A O 1
ATOM 4931 N N . GLU A 1 607 ? -34.346 -24.908 -5.948 1.00 82.31 607 GLU A N 1
ATOM 4932 C CA . GLU A 1 607 ? -35.548 -25.407 -5.271 1.00 82.31 607 GLU A CA 1
ATOM 4933 C C . GLU A 1 607 ? -35.218 -26.100 -3.949 1.00 82.31 607 GLU A C 1
ATOM 4935 O O . GLU A 1 607 ? -35.795 -25.727 -2.929 1.00 82.31 607 GLU A O 1
ATOM 4940 N N . ASP A 1 608 ? -34.219 -26.988 -3.927 1.00 80.56 608 ASP A N 1
ATOM 4941 C CA . ASP A 1 608 ? -33.774 -27.677 -2.707 1.00 80.56 608 ASP A CA 1
ATOM 4942 C C . ASP A 1 608 ? -33.338 -26.674 -1.620 1.00 80.56 608 ASP A C 1
ATOM 4944 O O . ASP A 1 608 ? -33.618 -26.860 -0.433 1.00 80.56 608 ASP A O 1
ATOM 4948 N N . LYS A 1 609 ? -32.711 -25.557 -2.022 1.00 76.12 609 LYS A N 1
ATOM 4949 C CA . LYS A 1 609 ? -32.350 -24.456 -1.113 1.00 76.12 609 LYS A CA 1
ATOM 4950 C C . LYS A 1 609 ? -33.548 -23.659 -0.606 1.00 76.12 609 LYS A C 1
ATOM 4952 O O . LYS A 1 609 ? -33.477 -23.136 0.499 1.00 76.12 609 LYS A O 1
ATOM 4957 N N . ARG A 1 610 ? -34.614 -23.534 -1.399 1.00 72.25 610 ARG A N 1
ATOM 4958 C CA . ARG A 1 610 ? -35.845 -22.830 -1.004 1.00 72.25 610 ARG A CA 1
ATOM 4959 C C . ARG A 1 610 ? -36.740 -23.674 -0.104 1.00 72.25 610 ARG A C 1
ATOM 4961 O O . ARG A 1 610 ? -37.458 -23.106 0.702 1.00 72.25 610 ARG A O 1
ATOM 4968 N N . SER A 1 611 ? -36.708 -24.998 -0.238 1.00 65.81 611 SER A N 1
ATOM 4969 C CA . SER A 1 611 ? -37.468 -25.922 0.617 1.00 65.81 611 SER A CA 1
ATOM 4970 C C . SER A 1 611 ? -36.769 -26.284 1.935 1.00 65.81 611 SER A C 1
ATOM 4972 O O . SER A 1 611 ? -37.348 -27.001 2.747 1.00 65.81 611 SER A O 1
ATOM 4974 N N . GLY A 1 612 ? -35.516 -25.852 2.118 1.00 56.59 612 GLY A N 1
ATOM 4975 C CA . GLY A 1 612 ? -34.708 -26.092 3.320 1.00 56.59 612 GLY A CA 1
ATOM 4976 C C . GLY A 1 612 ? -34.690 -24.944 4.341 1.00 56.59 612 GLY A C 1
ATOM 4977 O O . GLY A 1 612 ? -33.992 -25.068 5.347 1.00 56.59 612 GLY A O 1
ATOM 4978 N N . GLU A 1 613 ? -35.419 -23.854 4.085 1.00 39.22 613 GLU A N 1
ATOM 4979 C CA . GLU A 1 613 ? -35.778 -22.795 5.052 1.00 39.22 613 GLU A CA 1
ATOM 4980 C C . GLU A 1 613 ? -37.216 -23.012 5.539 1.00 39.22 613 GLU A C 1
ATOM 4982 O O . GLU A 1 613 ? -37.480 -22.720 6.730 1.00 39.22 613 GLU A O 1
#

pLDDT: mean 75.79, std 15.4, range [32.53, 95.31]

Radius of gyration: 65.69 Å; chains: 1; bounding box: 137×62×233 Å

Foldseek 3Di:
DDPDCPVVDDPVVVVLVVVVVVVVVVLVVVLVVCLVVPPDPCSVVVNVVSVLLVVLVVLLVVLLVLCLCLVLVDPDDPDPVSVVVSLVCCLVQQQVQLVVVCVVVPQPQDDDPVVSSDVCVVSVPDPDPGPSRNVSSSSVSSSVSSVVVSVVSVVVVVVVVVVVVQVVQADPVPRDRDDDDPDDDPDDPDDDDDDDDDCPVVNVVLLVVLVVVLVVLLVVQQVVQLVVVLVVVVVVDPDDDPVVNVVVVVVSVCVCVVVVDRDGDPVSNVVSVVSSVVSVVVVVVVVVVVVVVVVVVVVVVVVVVVVVVVVVVVVVVVVVVVVVVVVVVVVVVVVVVVVVVVVVVVVVVVVVVVVVVVVVVVVVVVVVVVVVVVVVVVVLVVVLVVVVVVLVVVLVVLVVVLVVVVVVLVVLLVVLVVVLPDPPDDPVVNVVSVVVSVVSVVVNVVSVVVSVVVVVVSVVVSVVVVVVSVVVVVVVVVVVVVVVVVVVVVVVVVVVVVVVVVVVVVVVVVVVVVVVVVVVVVVVVVVVVVVVVVVVVVVVVVVVVVVPDDDDDDDDDDDDDDDDVVVVVVVVVVVVVVVVVVVVPPPVVVVVVVVVVVVVVVVVVVVVVVVVD

Secondary structure (DSSP, 8-state):
--SS--TTS-HHHHHHHHHHHHHHHHHHHHHHHHHHH--STTHHHHHHHHHHHHHHHHHHHHHHHHHHHHHH-SSS---HHHHHHHHHHHIIIIIHHHHHHHHHTT-TT---HHHHTSHHHHH--S-----HHHHHHHHHHHHHHHHHHHHHHHHHHHHHHHHHHHHHTB-TTT--B----S---PPPSS-----S----HHHHHHHHHHHHHHHHHHHHHHHHHHHHHHHHHHHT-SS--TTHHHHHHHHHHHHHHHT------HHHHHHHHHHHHHHHHHHHHHHHHHHHHHHHHHHHHHHHHHHHHHHHHHHHHHHHHHHHHHHHHHHHHHHHHHHHHHHHHHHHHHHHHHHHHHHHHHHHHHHHHHHHHHHHHHHHHHHHHHHHHHHHHHHHHHHHHHHHHHHHHHHHHHHHHHHHH-TTS-HHHHHHHHHHHHHHHHHHHHHHHHHHHHHHHHHHHHHHHHHHHHHHHHHHHHHHHHHHHHHHHHHHHHHHHHHHHHHHHHHHHHHHHHHHHHHHHHHHHHHHHHHHHHHHHHHHHHHHHHHS----------------HHHHHHHHHHHHHHHHHHHHTS-HHHHHHHHHHHHHHHHHHHHHHHTT-

Organism: NCBI:txid388810